Protein AF-A0A1Q8Q2Y4-F1 (afdb_monomer_lite)

Sequence (570 aa):
MWINEQMILQRFPATLKTIFESGGWEEFAKYRAKDGQKSAEVRLFRATGSDKVKRQFGLINAYDLAVPTFPDNRFISDTSKLAIIGIGNGTQTAFEFPAEYILPGSEVVTVNDTPVANTDYTIDPKGRTITFSVAPNGLIKASYHLSSKAFEPTNAMGVFLFDSVSFDLTETGISIGTGDGTTTIFNIGQTGIKPGSVTVYIDGVAADDLSYVVDNTAGTVTFYTAPASGAITADYAYSKTPVEGYDYGDIDVSVAGLPDTADGMGNLAFAAATYLRPSIPTVFTFTNEENFNLSFGRDSLMSIWGSINKDRIAIFMRADATSDPDNVWVVPFYLGRVNNSGKKPRQNTVLIGGSRAGVTGTWFAEKMLGGTSVDYGPDTTNGNDFVNLHQAVGGAYYQKHYLSFITHSREIEKPEVGNGPSIYTDKYHQSFMSIVHPFDKEIGVLDGIYAVHPKGLEQGDELEVTKTVVHQVIGVGDGETKMFHLFHQCQELNPMIYFDCVEQTGFTYDPAYKAVEFAIAPAAGIEVTASYTVKELYQYNLAMTPVTPMRREEASPYAPIGWGVFKESL

pLDDT: mean 92.31, std 6.76, range [47.16, 98.69]

Foldseek 3Di:
DWDWDKDFLLCVVVVVQVVQVVQAKDFQAWEWFDAPQKIKTKTKIWFQAPLRFIWIKIKIDIDGPVDAQEPPQQKDDQPFPQQFQDAFQQPAFKTFRSNWQFDPPFKFKDFVNHTDDPVQWDAPPRRTMIGGVTGGHHTIGMITGHDSPGDGRKQKMWMKTFDDWFQKDKDWFQFFDWFQQPDFKTASVDAQWDPPFKWKDFQNHTDDPVQWDAPNHRRMIGGPTTRNTGTMGMITIGGQDAPPRNYSYYAYFHFDDDRRALQNRLQRVCLRIPTHQMARIQMAGFWQDRTDDPLDDSRWMKIKIFDGHSFKDWIWIWTPCVSPVVTGWGKTWIWGFFQDLEQAFPRGIKTAIFAHPPRFDDDDPQDDRSNHGNPLDPQAHNRQQAIFGQAGSVGGGRGGKFKDWDDDQPVPDDPPDDFAADPVPNHFDKTFTFIQDPPVGTNHGDQQKIWGACTPDDAFDKHKDWDKDDFAFQYFFDFPRFKTADSAQFPDCDWFKDWQNHTDDQWDADRVGRMIGHPTTDHGGTTITTIGIAIFMWTKHWTPHCGTSCADVVRYVDHNIIIRGTDGGD

Organism: NCBI:txid1714264

Structure (mmCIF, N/CA/C/O backbone):
data_AF-A0A1Q8Q2Y4-F1
#
_entry.id   AF-A0A1Q8Q2Y4-F1
#
loop_
_atom_site.group_PDB
_atom_site.id
_atom_site.type_symbol
_atom_site.label_atom_id
_atom_site.label_alt_id
_atom_site.label_comp_id
_atom_site.label_asym_id
_atom_site.label_entity_id
_atom_site.label_seq_id
_atom_site.pdbx_PDB_ins_code
_atom_site.Cartn_x
_atom_site.Cartn_y
_atom_site.Cartn_z
_atom_site.occupancy
_atom_site.B_iso_or_equiv
_atom_site.auth_seq_id
_atom_site.auth_comp_id
_atom_site.auth_asym_id
_atom_site.auth_atom_id
_atom_site.pdbx_PDB_model_num
ATOM 1 N N . MET A 1 1 ? -0.568 10.561 12.580 1.00 90.50 1 MET A N 1
ATOM 2 C CA . MET A 1 1 ? -0.469 11.782 11.758 1.00 90.50 1 MET A CA 1
ATOM 3 C C . MET A 1 1 ? -1.669 11.818 10.836 1.00 90.50 1 MET A C 1
ATOM 5 O O . MET A 1 1 ? -1.977 10.788 10.244 1.00 90.50 1 MET A O 1
ATOM 9 N N . TRP A 1 2 ? -2.349 12.959 10.751 1.00 95.69 2 TRP A N 1
ATOM 10 C CA . TRP A 1 2 ? -3.416 13.169 9.775 1.00 95.69 2 TRP A CA 1
ATOM 11 C C . TRP A 1 2 ? -2.828 13.633 8.441 1.00 95.69 2 TRP A C 1
ATOM 13 O O . TRP A 1 2 ? -1.884 14.419 8.432 1.00 95.69 2 TRP A O 1
ATOM 23 N N . ILE A 1 3 ? -3.386 13.151 7.337 1.00 96.00 3 ILE A N 1
ATOM 24 C CA . ILE A 1 3 ? -3.047 13.566 5.978 1.00 96.00 3 ILE A CA 1
ATOM 25 C C . ILE A 1 3 ? -4.291 14.127 5.289 1.00 96.00 3 ILE A C 1
ATOM 27 O O . ILE A 1 3 ? -5.407 13.655 5.522 1.00 96.00 3 ILE A O 1
ATOM 31 N N . ASN A 1 4 ? -4.093 15.130 4.441 1.00 95.75 4 ASN A N 1
ATOM 32 C CA . ASN A 1 4 ? -5.115 15.675 3.554 1.00 95.75 4 ASN A CA 1
ATOM 33 C C . ASN A 1 4 ? -4.410 16.300 2.347 1.00 95.75 4 ASN A C 1
ATOM 35 O O . ASN A 1 4 ? -4.031 17.468 2.378 1.00 95.75 4 ASN A O 1
ATOM 39 N N . GLU A 1 5 ? -4.158 15.483 1.332 1.00 94.50 5 GLU A N 1
ATOM 40 C CA . GLU A 1 5 ? -3.280 15.806 0.211 1.00 94.50 5 GLU A CA 1
ATOM 41 C C . GLU A 1 5 ? -4.010 15.624 -1.121 1.00 94.50 5 GLU A C 1
ATOM 43 O O . GLU A 1 5 ? -4.885 14.766 -1.269 1.00 94.50 5 GLU A O 1
ATOM 48 N N . GLN A 1 6 ? -3.606 16.402 -2.122 1.00 93.25 6 GLN A N 1
ATOM 49 C CA . GLN A 1 6 ? -4.003 16.200 -3.512 1.00 93.25 6 GLN A CA 1
ATOM 50 C C . GLN A 1 6 ? -2.773 15.872 -4.344 1.00 93.25 6 GLN A C 1
ATOM 52 O O . GLN A 1 6 ? -1.749 16.548 -4.254 1.00 93.25 6 GLN A O 1
ATOM 57 N N . MET A 1 7 ? -2.878 14.851 -5.186 1.00 92.44 7 MET A N 1
ATOM 58 C CA . MET A 1 7 ? -1.777 14.410 -6.033 1.00 92.44 7 MET A CA 1
ATOM 59 C C . MET A 1 7 ? -2.233 14.163 -7.459 1.00 92.44 7 MET A C 1
ATOM 61 O O . MET A 1 7 ? -3.377 13.803 -7.707 1.00 92.44 7 MET A O 1
ATOM 65 N N . ILE A 1 8 ? -1.320 14.344 -8.402 1.00 93.38 8 ILE A N 1
ATOM 66 C CA . ILE A 1 8 ? -1.562 14.035 -9.809 1.00 93.38 8 ILE A CA 1
ATOM 67 C C . ILE A 1 8 ? -1.555 12.511 -10.004 1.00 93.38 8 ILE A C 1
ATOM 69 O O . ILE A 1 8 ? -0.655 11.844 -9.491 1.00 93.38 8 ILE A O 1
ATOM 73 N N . LEU A 1 9 ? -2.501 11.969 -10.781 1.00 93.62 9 LEU A N 1
ATOM 74 C CA . LEU A 1 9 ? -2.604 10.534 -11.089 1.00 93.62 9 LEU A CA 1
ATOM 75 C C . LEU A 1 9 ? -1.280 9.929 -11.580 1.00 93.62 9 LEU A C 1
ATOM 77 O O . LEU A 1 9 ? -0.849 8.901 -11.066 1.00 93.62 9 LEU A O 1
ATOM 81 N N . GLN A 1 10 ? -0.582 10.595 -12.504 1.00 94.19 10 GLN A N 1
ATOM 82 C CA . GLN A 1 10 ? 0.732 10.161 -13.006 1.00 94.19 10 GLN A CA 1
ATOM 83 C C . GLN A 1 10 ? 1.802 10.003 -11.907 1.00 94.19 10 GLN A C 1
ATOM 85 O O . GLN A 1 10 ? 2.754 9.249 -12.082 1.00 94.19 10 GLN A O 1
ATOM 90 N N . ARG A 1 11 ? 1.650 10.685 -10.764 1.00 92.31 11 ARG A N 1
ATOM 91 C CA . ARG A 1 11 ? 2.582 10.643 -9.622 1.00 92.31 11 ARG A CA 1
ATOM 92 C C . ARG A 1 11 ? 2.105 9.754 -8.480 1.00 92.31 11 ARG A C 1
ATOM 94 O O . ARG A 1 11 ? 2.818 9.611 -7.488 1.00 92.31 11 ARG A O 1
ATOM 101 N N . PHE A 1 12 ? 0.925 9.153 -8.612 1.00 92.00 12 PHE A N 1
ATOM 102 C CA . PHE A 1 12 ? 0.223 8.484 -7.523 1.00 92.00 12 PHE A CA 1
ATOM 103 C C . PHE A 1 12 ? 1.090 7.472 -6.746 1.00 92.00 12 PHE A C 1
ATOM 105 O O . PHE A 1 12 ? 1.202 7.624 -5.527 1.00 92.00 12 PHE A O 1
ATOM 112 N N . PRO A 1 13 ? 1.808 6.519 -7.381 1.00 92.00 13 PRO A N 1
ATOM 113 C CA . PRO A 1 13 ? 2.617 5.552 -6.635 1.00 92.00 13 PRO A CA 1
ATOM 114 C C . PRO A 1 13 ? 3.794 6.191 -5.885 1.00 92.00 13 PRO A C 1
ATOM 116 O O . PRO A 1 13 ? 4.136 5.763 -4.783 1.00 92.00 13 PRO A O 1
ATOM 119 N N . ALA A 1 14 ? 4.424 7.211 -6.476 1.00 90.94 14 ALA A N 1
ATOM 120 C CA . ALA A 1 14 ? 5.557 7.910 -5.874 1.00 90.94 14 ALA A CA 1
ATOM 121 C C . ALA A 1 14 ? 5.114 8.787 -4.693 1.00 90.94 14 ALA A C 1
ATOM 123 O O . ALA A 1 14 ? 5.758 8.785 -3.647 1.00 90.94 14 ALA A O 1
ATOM 124 N N . THR A 1 15 ? 3.985 9.487 -4.818 1.00 92.75 15 THR A N 1
ATOM 125 C CA . THR A 1 15 ? 3.443 10.299 -3.724 1.00 92.75 15 THR A CA 1
ATOM 126 C C . THR A 1 15 ? 2.912 9.432 -2.580 1.00 92.75 15 THR A C 1
ATOM 128 O O . THR A 1 15 ? 3.180 9.743 -1.419 1.00 92.75 15 THR A O 1
ATOM 131 N N . LEU A 1 16 ? 2.241 8.308 -2.872 1.00 94.06 16 LEU A N 1
ATOM 132 C CA . LEU A 1 16 ? 1.822 7.349 -1.842 1.00 94.06 16 LEU A CA 1
ATOM 133 C C . LEU A 1 16 ? 3.002 6.812 -1.029 1.00 94.06 16 LEU A C 1
ATOM 135 O O . LEU A 1 16 ? 2.912 6.744 0.195 1.00 94.06 16 LEU A O 1
ATOM 139 N N . LYS A 1 17 ? 4.119 6.482 -1.689 1.00 95.25 17 LYS A N 1
ATOM 140 C CA . LYS A 1 17 ? 5.358 6.088 -1.005 1.00 95.25 17 LYS A CA 1
ATOM 141 C C . LYS A 1 17 ? 5.769 7.139 0.029 1.00 95.25 17 LYS A C 1
ATOM 143 O O . LYS A 1 17 ? 5.954 6.794 1.192 1.00 95.25 17 LYS A O 1
ATOM 148 N N . THR A 1 18 ? 5.874 8.409 -0.368 1.00 95.38 18 THR A N 1
ATOM 149 C CA . THR A 1 18 ? 6.277 9.495 0.542 1.00 95.38 18 THR A CA 1
ATOM 150 C C . THR A 1 18 ? 5.307 9.659 1.716 1.00 95.38 18 THR A C 1
ATOM 152 O O . THR A 1 18 ? 5.739 9.894 2.844 1.00 95.38 18 THR A O 1
ATOM 155 N N . ILE A 1 19 ? 4.004 9.496 1.473 1.00 95.81 19 ILE A N 1
ATOM 156 C CA . ILE A 1 19 ? 2.961 9.535 2.507 1.00 95.81 19 ILE A CA 1
ATOM 157 C C . ILE A 1 19 ? 3.097 8.365 3.498 1.00 95.81 19 ILE A C 1
ATOM 159 O O . ILE A 1 19 ? 2.917 8.538 4.703 1.00 95.81 19 ILE A O 1
ATOM 163 N N . PHE A 1 20 ? 3.421 7.162 3.025 1.00 97.06 20 PHE A N 1
ATOM 164 C CA . PHE A 1 20 ? 3.630 6.010 3.905 1.00 97.06 20 PHE A CA 1
ATOM 165 C C . PHE A 1 20 ? 4.927 6.144 4.713 1.00 97.06 20 PHE A C 1
ATOM 167 O O . PHE A 1 20 ? 4.930 5.863 5.914 1.00 97.06 20 PHE A O 1
ATOM 174 N N . GLU A 1 21 ? 5.996 6.656 4.101 1.00 96.44 21 GLU A N 1
ATOM 175 C CA . GLU A 1 21 ? 7.279 6.923 4.765 1.00 96.44 21 GLU A CA 1
ATOM 176 C C . GLU A 1 21 ? 7.165 7.954 5.885 1.00 96.44 21 GLU A C 1
ATOM 178 O O . GLU A 1 21 ? 7.679 7.721 6.982 1.00 96.44 21 GLU A O 1
ATOM 183 N N . SER A 1 22 ? 6.423 9.044 5.675 1.00 94.94 22 SER A N 1
ATOM 184 C CA . SER A 1 22 ? 6.155 10.017 6.743 1.00 94.94 22 SER A CA 1
ATOM 185 C C . SER A 1 22 ? 5.320 9.424 7.887 1.00 94.94 22 SER A C 1
ATOM 187 O O . SER A 1 22 ? 5.396 9.884 9.026 1.00 94.94 22 SER A O 1
ATOM 189 N N . GLY A 1 23 ? 4.569 8.355 7.611 1.00 93.69 23 GLY A N 1
ATOM 190 C CA . GLY A 1 23 ? 3.850 7.549 8.591 1.00 93.69 23 GLY A CA 1
ATOM 191 C C . GLY A 1 23 ? 4.695 6.509 9.338 1.00 93.69 23 GLY A C 1
ATOM 192 O O . GLY A 1 23 ? 4.180 5.890 10.268 1.00 93.69 23 GLY A O 1
ATOM 193 N N . GLY A 1 24 ? 5.965 6.307 8.972 1.00 95.00 24 GLY A N 1
ATOM 194 C CA . GLY A 1 24 ? 6.857 5.316 9.586 1.00 95.00 24 GLY A CA 1
ATOM 195 C C . GLY A 1 24 ? 6.922 3.961 8.869 1.00 95.00 24 GLY A C 1
ATOM 196 O O . GLY A 1 24 ? 7.376 2.986 9.471 1.00 95.00 24 GLY A O 1
ATOM 197 N N . TRP A 1 25 ? 6.475 3.886 7.612 1.00 97.25 25 TRP A N 1
ATOM 198 C CA . TRP A 1 25 ? 6.603 2.700 6.760 1.00 97.25 25 TRP A CA 1
ATOM 199 C C . TRP A 1 25 ? 7.791 2.830 5.810 1.00 97.25 25 TRP A C 1
ATOM 201 O O . TRP A 1 25 ? 7.921 3.812 5.098 1.00 97.25 25 TRP A O 1
ATOM 211 N N . GLU A 1 26 ? 8.646 1.821 5.749 1.00 97.50 26 GLU A N 1
ATOM 212 C CA . GLU A 1 26 ? 9.816 1.800 4.871 1.00 97.50 26 GLU A CA 1
ATOM 213 C C . GLU A 1 26 ? 9.497 1.035 3.580 1.00 97.50 26 GLU A C 1
ATOM 215 O O . GLU A 1 26 ? 9.115 -0.138 3.648 1.00 97.50 26 GLU A O 1
ATOM 220 N N . GLU A 1 27 ? 9.696 1.658 2.413 1.00 98.06 27 GLU A N 1
ATOM 221 C CA . GLU A 1 27 ? 9.792 0.924 1.144 1.00 98.06 27 GLU A CA 1
ATOM 222 C C . GLU A 1 27 ? 11.133 0.181 1.113 1.00 98.06 27 GLU A C 1
ATOM 224 O O . GLU A 1 27 ? 12.194 0.799 1.074 1.00 98.06 27 GLU A O 1
ATOM 229 N N . PHE A 1 28 ? 11.094 -1.151 1.160 1.00 97.44 28 PHE A N 1
ATOM 230 C CA . PHE A 1 28 ? 12.309 -1.972 1.247 1.00 97.44 28 PHE A CA 1
ATOM 231 C C . PHE A 1 28 ? 12.614 -2.745 -0.041 1.00 97.44 28 PHE A C 1
ATOM 233 O O . PHE A 1 28 ? 13.688 -3.337 -0.158 1.00 97.44 28 PHE A O 1
ATOM 240 N N . ALA A 1 29 ? 11.671 -2.782 -0.982 1.00 97.81 29 ALA A N 1
ATOM 241 C CA . ALA A 1 29 ? 11.861 -3.342 -2.312 1.00 97.81 29 ALA A CA 1
ATOM 242 C C . ALA A 1 29 ? 10.843 -2.749 -3.292 1.00 97.81 29 ALA A C 1
ATOM 244 O O . ALA A 1 29 ? 9.679 -2.544 -2.942 1.00 97.81 29 ALA A O 1
ATOM 245 N N . LYS A 1 30 ? 11.274 -2.538 -4.532 1.00 97.00 30 LYS A N 1
ATOM 246 C CA . LYS A 1 30 ? 10.427 -2.146 -5.661 1.00 97.00 30 LYS A CA 1
ATOM 247 C C . LYS A 1 30 ? 10.843 -2.933 -6.896 1.00 97.00 30 LYS A C 1
ATOM 249 O O . LYS A 1 30 ? 12.026 -3.204 -7.068 1.00 97.00 30 LYS A O 1
ATOM 254 N N . TYR A 1 31 ? 9.896 -3.298 -7.748 1.00 96.94 31 TYR A N 1
ATOM 255 C CA . TYR A 1 31 ? 10.182 -3.908 -9.045 1.00 96.94 31 TYR A CA 1
ATOM 256 C C . TYR A 1 31 ? 9.016 -3.703 -10.006 1.00 96.94 31 TYR A C 1
ATOM 258 O O . TYR A 1 31 ? 7.923 -3.295 -9.604 1.00 96.94 31 TYR A O 1
ATOM 266 N N . ARG A 1 32 ? 9.243 -4.013 -11.282 1.00 96.00 32 ARG A N 1
ATOM 267 C CA . ARG A 1 32 ? 8.189 -4.056 -12.287 1.00 96.00 32 ARG A CA 1
ATOM 268 C C . ARG A 1 32 ? 8.154 -5.412 -12.975 1.00 96.00 32 ARG A C 1
ATOM 270 O O . ARG A 1 32 ? 9.064 -5.740 -13.730 1.00 96.00 32 ARG A O 1
ATOM 277 N N . ALA A 1 33 ? 7.099 -6.178 -12.721 1.00 95.88 33 ALA A N 1
ATOM 278 C CA . ALA A 1 33 ? 6.840 -7.420 -13.440 1.00 95.88 33 ALA A CA 1
ATOM 279 C C . ALA A 1 33 ? 6.298 -7.099 -14.835 1.00 95.88 33 ALA A C 1
ATOM 281 O O . ALA A 1 33 ? 5.407 -6.254 -14.945 1.00 95.88 33 ALA A O 1
ATOM 282 N N . LYS A 1 34 ? 6.816 -7.740 -15.885 1.00 94.69 34 LYS A N 1
ATOM 283 C CA . LYS A 1 34 ? 6.450 -7.452 -17.277 1.00 94.69 34 LYS A CA 1
ATOM 284 C C . LYS A 1 34 ? 6.106 -8.705 -18.056 1.00 94.69 34 LYS A C 1
ATOM 286 O O . LYS A 1 34 ? 6.920 -9.610 -18.141 1.00 94.69 34 LYS A O 1
ATOM 291 N N . ASP A 1 35 ? 4.948 -8.690 -18.699 1.00 94.56 35 ASP A N 1
ATOM 292 C CA . ASP A 1 35 ? 4.555 -9.685 -19.695 1.00 94.56 35 ASP A CA 1
ATOM 293 C C . ASP A 1 35 ? 4.162 -8.956 -20.986 1.00 94.56 35 ASP A C 1
ATOM 295 O O . ASP A 1 35 ? 3.054 -8.429 -21.136 1.00 94.56 35 ASP A O 1
ATOM 299 N N . GLY A 1 36 ? 5.128 -8.814 -21.896 1.00 92.31 36 GLY A N 1
ATOM 300 C CA . GLY A 1 36 ? 4.968 -8.008 -23.104 1.00 92.31 36 GLY A CA 1
ATOM 301 C C . GLY A 1 36 ? 4.665 -6.536 -22.790 1.00 92.31 36 GLY A C 1
ATOM 302 O O . GLY A 1 36 ? 5.537 -5.803 -22.325 1.00 92.31 36 GLY A O 1
ATOM 303 N N . GLN A 1 37 ? 3.439 -6.091 -23.096 1.00 92.19 37 GLN A N 1
ATOM 304 C CA . GLN A 1 37 ? 2.960 -4.722 -22.830 1.00 92.19 37 GLN A CA 1
ATOM 305 C C . GLN A 1 37 ? 2.221 -4.580 -21.493 1.00 92.19 37 GLN A C 1
ATOM 307 O O . GLN A 1 37 ? 1.971 -3.457 -21.050 1.00 92.19 37 GLN A O 1
ATOM 312 N N . LYS A 1 38 ? 1.909 -5.695 -20.827 1.00 94.38 38 LYS A N 1
ATOM 313 C CA . LYS A 1 38 ? 1.340 -5.689 -19.482 1.00 94.38 38 LYS A CA 1
ATOM 314 C C . LYS A 1 38 ? 2.454 -5.520 -18.472 1.00 94.38 38 LYS A C 1
ATOM 316 O O . LYS A 1 38 ? 3.523 -6.116 -18.597 1.00 94.38 38 LYS A O 1
ATOM 321 N N . SER A 1 39 ? 2.213 -4.693 -17.470 1.00 94.56 39 SER A N 1
ATOM 322 C CA . SER A 1 39 ? 3.167 -4.441 -16.401 1.00 94.56 39 SER A CA 1
ATOM 323 C C . SER A 1 39 ? 2.456 -4.350 -15.063 1.00 94.56 39 SER A C 1
ATOM 325 O O . SER A 1 39 ? 1.322 -3.887 -14.993 1.00 94.56 39 SER A O 1
ATOM 327 N N . ALA A 1 40 ? 3.140 -4.752 -13.998 1.00 96.19 40 ALA A N 1
ATOM 328 C CA . ALA A 1 40 ? 2.744 -4.472 -12.626 1.00 96.19 40 ALA A CA 1
ATOM 329 C C . ALA A 1 40 ? 3.909 -3.816 -11.891 1.00 96.19 40 ALA A C 1
ATOM 331 O O . ALA A 1 40 ? 4.945 -4.443 -11.670 1.00 96.19 40 ALA A O 1
ATOM 332 N N . GLU A 1 41 ? 3.744 -2.551 -11.518 1.00 96.31 41 GLU A N 1
ATOM 333 C CA . GLU A 1 41 ? 4.655 -1.874 -10.604 1.00 96.31 41 GLU A CA 1
ATOM 334 C C . GLU A 1 41 ? 4.323 -2.281 -9.177 1.00 96.31 41 GLU A C 1
ATOM 336 O O . GLU A 1 41 ? 3.241 -1.977 -8.666 1.00 96.31 41 GLU A O 1
ATOM 341 N N . VAL A 1 42 ? 5.269 -2.964 -8.540 1.00 97.94 42 VAL A N 1
ATOM 342 C CA . VAL A 1 42 ? 5.107 -3.489 -7.191 1.00 97.94 42 VAL A CA 1
ATOM 343 C C . VAL A 1 42 ? 6.047 -2.768 -6.239 1.00 97.94 42 VAL A C 1
ATOM 345 O O . VAL A 1 42 ? 7.251 -2.667 -6.480 1.00 97.94 42 VAL A O 1
ATOM 348 N N . ARG A 1 43 ? 5.484 -2.283 -5.134 1.00 98.31 43 ARG A N 1
ATOM 349 C CA . ARG A 1 43 ? 6.200 -1.599 -4.052 1.00 98.31 43 ARG A CA 1
ATOM 350 C C . ARG A 1 43 ? 5.942 -2.316 -2.741 1.00 98.31 43 ARG A C 1
ATOM 352 O O . ARG A 1 43 ? 4.787 -2.542 -2.384 1.00 98.31 43 ARG A O 1
ATOM 359 N N . LEU A 1 44 ? 7.000 -2.699 -2.036 1.00 98.69 44 LEU A N 1
ATOM 360 C CA . LEU A 1 44 ? 6.908 -3.476 -0.805 1.00 98.69 44 LEU A CA 1
ATOM 361 C C . LEU A 1 44 ? 7.283 -2.616 0.392 1.00 98.69 44 LEU A C 1
ATOM 363 O O . LEU A 1 44 ? 8.390 -2.081 0.471 1.00 98.69 44 LEU A O 1
ATOM 367 N N . PHE A 1 45 ? 6.364 -2.547 1.346 1.00 98.56 45 PHE A N 1
ATOM 368 C CA . PHE A 1 45 ? 6.491 -1.734 2.543 1.00 98.56 45 PHE A CA 1
ATOM 369 C C . PHE A 1 45 ? 6.614 -2.604 3.785 1.00 98.56 45 PHE A C 1
ATOM 371 O O . PHE A 1 45 ? 6.067 -3.711 3.861 1.00 98.56 45 PHE A O 1
ATOM 378 N N . ARG A 1 46 ? 7.327 -2.095 4.788 1.00 97.38 46 ARG A N 1
ATOM 379 C CA . ARG A 1 46 ? 7.402 -2.708 6.112 1.00 97.38 46 ARG A CA 1
ATOM 380 C C . ARG A 1 46 ? 7.402 -1.668 7.221 1.00 97.38 46 ARG A C 1
ATOM 382 O O . ARG A 1 46 ? 7.947 -0.584 7.058 1.00 97.38 46 ARG A O 1
ATOM 389 N N . ALA A 1 47 ? 6.859 -2.037 8.370 1.00 96.50 47 ALA A N 1
ATOM 390 C CA . ALA A 1 47 ? 6.994 -1.277 9.604 1.00 96.50 47 ALA A CA 1
ATOM 391 C C . ALA A 1 47 ? 7.127 -2.233 10.790 1.00 96.50 47 ALA A C 1
ATOM 393 O O . ALA A 1 47 ? 6.527 -3.310 10.808 1.00 96.50 47 ALA A O 1
ATOM 394 N N . THR A 1 48 ? 7.899 -1.834 11.797 1.00 94.56 48 THR A N 1
ATOM 395 C CA . THR A 1 48 ? 7.853 -2.477 13.114 1.00 94.56 48 THR A CA 1
ATOM 396 C C . THR A 1 48 ? 6.879 -1.686 13.969 1.00 94.56 48 THR A C 1
ATOM 398 O O . THR A 1 48 ? 7.148 -0.531 14.313 1.00 94.56 48 THR A O 1
ATOM 401 N N . GLY A 1 49 ? 5.741 -2.302 14.285 1.00 92.12 49 GLY A N 1
ATOM 402 C CA . GLY A 1 49 ? 4.692 -1.662 15.067 1.00 92.12 49 GLY A CA 1
ATOM 403 C C . GLY A 1 49 ? 5.136 -1.287 16.475 1.00 92.12 49 GLY A C 1
ATOM 404 O O . GLY A 1 49 ? 6.200 -1.692 16.956 1.00 92.12 49 GLY A O 1
ATOM 405 N N . SER A 1 50 ? 4.301 -0.520 17.171 1.00 92.00 50 SER A N 1
ATOM 406 C CA . SER A 1 50 ? 4.494 -0.246 18.593 1.00 92.00 50 SER A CA 1
ATOM 407 C C . SER A 1 50 ? 4.572 -1.553 19.373 1.00 92.00 50 SER A C 1
ATOM 409 O O . SER A 1 50 ? 5.530 -1.731 20.115 1.00 92.00 50 SER A O 1
ATOM 411 N N . ASP A 1 51 ? 3.697 -2.515 19.065 1.00 89.75 51 ASP A N 1
ATOM 412 C CA . ASP A 1 51 ? 3.666 -3.884 19.601 1.00 89.75 51 ASP A CA 1
ATOM 413 C C . ASP A 1 51 ? 4.863 -4.777 19.220 1.00 89.75 51 ASP A C 1
ATOM 415 O O . ASP A 1 51 ? 4.853 -5.972 19.509 1.00 89.75 51 ASP A O 1
ATOM 419 N N . LYS A 1 52 ? 5.898 -4.210 18.586 1.00 88.75 52 LYS A N 1
ATOM 420 C CA . LYS A 1 52 ? 7.119 -4.883 18.113 1.00 88.75 52 LYS A CA 1
ATOM 421 C C . LYS A 1 52 ? 6.876 -5.959 17.049 1.00 88.75 52 LYS A C 1
ATOM 423 O O . LYS A 1 52 ? 7.812 -6.666 16.677 1.00 88.75 52 LYS A O 1
ATOM 428 N N . VAL A 1 53 ? 5.660 -6.060 16.514 1.00 89.44 53 VAL A N 1
ATOM 429 C CA . VAL A 1 53 ? 5.343 -6.969 15.411 1.00 89.44 53 VAL A CA 1
ATOM 430 C C . VAL A 1 53 ? 5.750 -6.311 14.098 1.00 89.44 53 VAL A C 1
ATOM 432 O O . VAL A 1 53 ? 5.391 -5.164 13.814 1.00 89.44 53 VAL A O 1
ATOM 435 N N . LYS A 1 54 ? 6.505 -7.046 13.281 1.00 92.31 54 LYS A N 1
ATOM 436 C CA . LYS A 1 54 ? 6.844 -6.625 11.923 1.00 92.31 54 LYS A CA 1
ATOM 437 C C . LYS A 1 54 ? 5.623 -6.815 11.025 1.00 92.31 54 LYS A C 1
ATOM 439 O O . LYS A 1 54 ? 5.116 -7.924 10.901 1.00 92.31 54 LYS A O 1
ATOM 444 N N . ARG A 1 55 ? 5.180 -5.743 10.377 1.00 93.56 55 ARG A N 1
ATOM 445 C CA . ARG A 1 55 ? 4.087 -5.744 9.400 1.00 93.56 55 ARG A CA 1
ATOM 446 C C . ARG A 1 55 ? 4.653 -5.481 8.024 1.00 93.56 55 ARG A C 1
ATOM 448 O O . ARG A 1 55 ? 5.516 -4.617 7.879 1.00 93.56 55 ARG A O 1
ATOM 455 N N . GLN A 1 56 ? 4.181 -6.225 7.032 1.00 96.38 56 GLN A N 1
ATOM 456 C CA . GLN A 1 56 ? 4.617 -6.083 5.649 1.00 96.38 56 GLN A CA 1
ATOM 457 C C . GLN A 1 56 ? 3.420 -6.187 4.714 1.00 96.38 56 GLN A C 1
ATOM 459 O O . GLN A 1 56 ? 2.496 -6.963 4.963 1.00 96.38 56 GLN A O 1
ATOM 464 N N . PHE A 1 57 ? 3.448 -5.391 3.654 1.00 98.25 57 PHE A N 1
ATOM 465 C CA . PHE A 1 57 ? 2.457 -5.446 2.591 1.00 98.25 57 PHE A CA 1
ATOM 466 C C . PHE A 1 57 ? 3.073 -5.012 1.268 1.00 98.25 57 PHE A C 1
ATOM 468 O O . PHE A 1 57 ? 4.109 -4.344 1.235 1.00 98.25 57 PHE A O 1
ATOM 475 N N . GLY A 1 58 ? 2.449 -5.432 0.174 1.00 98.38 58 GLY A N 1
ATOM 476 C CA . GLY A 1 58 ? 2.811 -5.021 -1.171 1.00 98.38 58 GLY A CA 1
ATOM 477 C C . GLY A 1 58 ? 1.678 -4.237 -1.805 1.00 98.38 58 GLY A C 1
ATOM 478 O O . GLY A 1 58 ? 0.513 -4.586 -1.632 1.00 98.38 58 GLY A O 1
ATOM 479 N N . LEU A 1 59 ? 2.035 -3.177 -2.519 1.00 98.25 59 LEU A N 1
ATOM 480 C CA . LEU A 1 59 ? 1.143 -2.384 -3.352 1.00 98.25 59 LEU A CA 1
ATOM 481 C C . LEU A 1 59 ? 1.438 -2.707 -4.814 1.00 98.25 59 LEU A C 1
ATOM 483 O O . LEU A 1 59 ? 2.601 -2.713 -5.212 1.00 98.25 59 LEU A O 1
ATOM 487 N N . ILE A 1 60 ? 0.394 -2.975 -5.591 1.00 98.00 60 ILE A N 1
ATOM 488 C CA . ILE A 1 60 ? 0.457 -3.348 -7.002 1.00 98.00 60 ILE A CA 1
ATOM 489 C C . ILE A 1 60 ? -0.311 -2.299 -7.800 1.00 98.00 60 ILE A C 1
ATOM 491 O O . ILE A 1 60 ? -1.512 -2.137 -7.596 1.00 98.00 60 ILE A O 1
ATOM 495 N N . ASN A 1 61 ? 0.352 -1.631 -8.740 1.00 96.50 61 ASN A N 1
ATOM 496 C CA . ASN A 1 61 ? -0.339 -0.895 -9.796 1.00 96.50 61 ASN A CA 1
ATOM 497 C C . ASN A 1 61 ? -0.042 -1.576 -11.123 1.00 96.50 61 ASN A C 1
ATOM 499 O O . ASN A 1 61 ? 1.093 -1.537 -11.604 1.00 96.50 61 ASN A O 1
ATOM 503 N N . ALA A 1 62 ? -1.052 -2.227 -11.686 1.00 95.25 62 ALA A N 1
ATOM 504 C CA . ALA A 1 62 ? -0.913 -2.960 -12.929 1.00 95.25 62 ALA A CA 1
ATOM 505 C C . ALA A 1 62 ? -1.657 -2.262 -14.067 1.00 95.25 62 ALA A C 1
ATOM 507 O O . ALA A 1 62 ? -2.696 -1.637 -13.856 1.00 95.25 62 ALA A O 1
ATOM 508 N N . TYR A 1 63 ? -1.082 -2.345 -15.262 1.00 94.19 63 TYR A N 1
ATOM 509 C CA . TYR A 1 63 ? -1.523 -1.640 -16.459 1.00 94.19 63 TYR A CA 1
ATOM 510 C C . TYR A 1 63 ? -1.145 -2.402 -17.731 1.00 94.19 63 TYR A C 1
ATOM 512 O O . TYR A 1 63 ? -0.266 -3.266 -17.714 1.00 94.19 63 TYR A O 1
ATOM 520 N N . ASP A 1 64 ? -1.804 -2.073 -18.843 1.00 93.25 64 ASP A N 1
ATOM 521 C CA . ASP A 1 64 ? -1.514 -2.621 -20.170 1.00 93.25 64 ASP A CA 1
ATOM 522 C C . ASP A 1 64 ? -1.235 -1.484 -21.156 1.00 93.25 64 ASP A C 1
ATOM 524 O O . ASP A 1 64 ? -2.111 -0.681 -21.462 1.00 93.25 64 ASP A O 1
ATOM 528 N N . LEU A 1 65 ? -0.011 -1.408 -21.674 1.00 92.50 65 LEU A N 1
ATOM 529 C CA . LEU A 1 65 ? 0.354 -0.390 -22.660 1.00 92.50 65 LEU A CA 1
ATOM 530 C C . LEU A 1 65 ? -0.194 -0.685 -24.064 1.00 92.50 65 LEU A C 1
ATOM 532 O O . LEU A 1 65 ? -0.191 0.211 -24.907 1.00 92.50 65 LEU A O 1
ATOM 536 N N . ALA A 1 66 ? -0.685 -1.901 -24.328 1.00 91.38 66 ALA A N 1
ATOM 537 C CA . ALA A 1 66 ? -1.403 -2.212 -25.563 1.00 91.38 66 ALA A CA 1
ATOM 538 C C . ALA A 1 66 ? -2.838 -1.659 -25.552 1.00 91.38 66 ALA A C 1
ATOM 540 O O . ALA A 1 66 ? -3.415 -1.433 -26.616 1.00 91.38 66 ALA A O 1
ATOM 541 N N . VAL A 1 67 ? -3.397 -1.424 -24.360 1.00 89.19 67 VAL A N 1
ATOM 542 C CA . VAL A 1 67 ? -4.713 -0.811 -24.142 1.00 89.19 67 VAL A CA 1
ATOM 543 C C . VAL A 1 67 ? -4.537 0.360 -23.166 1.00 89.19 67 VAL A C 1
ATOM 545 O O . VAL A 1 67 ? -4.919 0.257 -21.999 1.00 89.19 67 VAL A O 1
ATOM 548 N N . PRO A 1 68 ? -3.891 1.457 -23.609 1.00 86.94 68 PRO A N 1
ATOM 549 C CA . PRO A 1 68 ? -3.535 2.556 -22.722 1.00 86.94 68 PRO A CA 1
ATOM 550 C C . PRO A 1 68 ? -4.783 3.207 -22.124 1.00 86.94 68 PRO A C 1
ATOM 552 O O . PRO A 1 68 ? -5.805 3.347 -22.798 1.00 86.94 68 PRO A O 1
ATOM 555 N N . THR A 1 69 ? -4.674 3.649 -20.871 1.00 89.31 69 THR A N 1
ATOM 556 C CA . THR A 1 69 ? -5.770 4.308 -20.151 1.00 89.31 69 THR A CA 1
ATOM 557 C C . THR A 1 69 ? -6.179 5.605 -20.836 1.00 89.31 69 THR A C 1
ATOM 559 O O . THR A 1 69 ? -7.363 5.884 -20.995 1.00 89.31 69 THR A O 1
ATOM 562 N N . PHE A 1 70 ? -5.192 6.388 -21.277 1.00 90.44 70 PHE A N 1
ATOM 563 C CA . PHE A 1 70 ? -5.425 7.667 -21.937 1.00 90.44 70 PHE A CA 1
ATOM 564 C C . PHE A 1 70 ? -5.027 7.594 -23.417 1.00 90.44 70 PHE A C 1
ATOM 566 O O . PHE A 1 70 ? -3.907 7.175 -23.729 1.00 90.44 70 PHE A O 1
ATOM 573 N N . PRO A 1 71 ? -5.882 8.046 -24.354 1.00 88.19 71 PRO A N 1
ATOM 574 C CA . PRO A 1 71 ? -5.580 8.058 -25.786 1.00 88.19 71 PRO A CA 1
ATOM 575 C C . PRO A 1 71 ? -4.731 9.279 -26.185 1.00 88.19 71 PRO A C 1
ATOM 577 O O . PRO A 1 71 ? -4.982 9.927 -27.198 1.00 88.19 71 PRO A O 1
ATOM 580 N N . ASP A 1 72 ? -3.727 9.619 -25.382 1.00 88.69 72 ASP A N 1
ATOM 581 C CA . ASP A 1 72 ? -2.865 10.794 -25.561 1.00 88.69 72 ASP A CA 1
ATOM 582 C C . ASP A 1 72 ? -1.535 10.468 -26.254 1.00 88.69 72 ASP A C 1
ATOM 584 O O . ASP A 1 72 ? -0.639 11.308 -26.332 1.00 88.69 72 ASP A O 1
ATOM 588 N N . ASN A 1 73 ? -1.383 9.230 -26.739 1.00 90.38 73 ASN A N 1
ATOM 589 C CA . ASN A 1 73 ? -0.130 8.707 -27.286 1.00 90.38 73 ASN A CA 1
ATOM 590 C C . ASN A 1 73 ? 1.067 8.930 -26.335 1.00 90.38 73 ASN A C 1
ATOM 592 O O . ASN A 1 73 ? 2.205 9.136 -26.772 1.00 90.38 73 ASN A O 1
ATOM 596 N N . ARG A 1 74 ? 0.793 8.938 -25.021 1.00 93.81 74 ARG A N 1
ATOM 597 C CA . ARG A 1 74 ? 1.763 9.193 -23.953 1.00 93.81 74 ARG A CA 1
ATOM 598 C C . ARG A 1 74 ? 2.526 10.511 -24.135 1.00 93.81 74 ARG A C 1
ATOM 600 O O . ARG A 1 74 ? 3.699 10.596 -23.772 1.00 93.81 74 ARG A O 1
ATOM 607 N N . PHE A 1 75 ? 1.890 11.520 -24.727 1.00 96.00 75 PHE A N 1
ATOM 608 C CA . PHE A 1 75 ? 2.455 12.853 -24.912 1.00 96.00 75 PHE A CA 1
ATOM 609 C C . PHE A 1 75 ? 1.958 13.815 -23.832 1.00 96.00 75 PHE A C 1
ATOM 611 O O . PHE A 1 75 ? 0.756 13.967 -23.621 1.00 96.00 75 PHE A O 1
ATOM 618 N N . ILE A 1 76 ? 2.887 14.510 -23.181 1.00 96.44 76 ILE A N 1
ATOM 619 C CA . ILE A 1 76 ? 2.596 15.586 -22.237 1.00 96.44 76 ILE A CA 1
ATOM 620 C C . ILE A 1 76 ? 2.756 16.918 -22.966 1.00 96.44 76 ILE A C 1
ATOM 622 O O . ILE A 1 76 ? 3.859 17.286 -23.373 1.00 96.44 76 ILE A O 1
ATOM 626 N N . SER A 1 77 ? 1.647 17.642 -23.131 1.00 94.69 77 SER A N 1
ATOM 627 C CA . SER A 1 77 ? 1.653 18.983 -23.725 1.00 94.69 77 SER A CA 1
ATOM 628 C C . SER A 1 77 ? 2.086 20.049 -22.720 1.00 94.69 77 SER A C 1
ATOM 630 O O . SER A 1 77 ? 1.917 19.883 -21.514 1.00 94.69 77 SER A O 1
ATOM 632 N N . ASP A 1 78 ? 2.569 21.183 -23.222 1.00 90.88 78 ASP A N 1
ATOM 633 C CA . ASP A 1 78 ? 2.967 22.362 -22.439 1.00 90.88 78 ASP A CA 1
ATOM 634 C C . ASP A 1 78 ? 1.827 22.998 -21.618 1.00 90.88 78 ASP A C 1
ATOM 636 O O . ASP A 1 78 ? 2.085 23.764 -20.685 1.00 90.88 78 ASP A O 1
ATOM 640 N N . THR A 1 79 ? 0.575 22.664 -21.941 1.00 91.25 79 THR A N 1
ATOM 641 C CA . THR A 1 79 ? -0.622 23.075 -21.191 1.00 91.25 79 THR A CA 1
ATOM 642 C C . THR A 1 79 ? -0.924 22.194 -19.975 1.00 91.25 79 THR A C 1
ATOM 644 O O . THR A 1 79 ? -1.688 22.608 -19.103 1.00 91.25 79 THR A O 1
ATOM 647 N N . SER A 1 80 ? -0.323 21.003 -19.883 1.00 93.81 80 SER A N 1
ATOM 648 C CA . SER A 1 80 ? -0.541 20.084 -18.763 1.00 93.81 80 SER A CA 1
ATOM 649 C C . SER A 1 80 ? 0.180 20.547 -17.498 1.00 93.81 80 SER A C 1
ATOM 651 O O . SER A 1 80 ? 1.288 21.085 -17.550 1.00 93.81 80 SER A O 1
ATOM 653 N N . LYS A 1 81 ? -0.378 20.231 -16.321 1.00 92.75 81 LYS A N 1
ATOM 654 C CA . LYS A 1 81 ? 0.339 20.428 -15.044 1.00 92.75 81 LYS A CA 1
ATOM 655 C C . LYS A 1 81 ? 1.619 19.589 -14.962 1.00 92.75 81 LYS A C 1
ATOM 657 O O . LYS A 1 81 ? 2.546 19.968 -14.253 1.00 92.75 81 LYS A O 1
ATOM 662 N N . LEU A 1 82 ? 1.689 18.480 -15.702 1.00 94.94 82 LEU A N 1
ATOM 663 C CA . LEU A 1 82 ? 2.875 17.623 -15.786 1.00 94.94 82 LEU A CA 1
ATOM 664 C C . LEU A 1 82 ? 4.012 18.244 -16.607 1.00 94.94 82 LEU A C 1
ATOM 666 O O . LEU A 1 82 ? 5.159 17.820 -16.462 1.00 94.94 82 LEU A O 1
ATOM 670 N N . ALA A 1 83 ? 3.735 19.259 -17.429 1.00 96.00 83 ALA A N 1
ATOM 671 C CA . ALA A 1 83 ? 4.779 19.983 -18.147 1.00 96.00 83 ALA A CA 1
ATOM 672 C C . ALA A 1 83 ? 5.570 20.934 -17.247 1.00 96.00 83 ALA A C 1
ATOM 674 O O . ALA A 1 83 ? 6.673 21.327 -17.614 1.00 96.00 83 ALA A O 1
ATOM 675 N N . ILE A 1 84 ? 5.037 21.315 -16.081 1.00 95.88 84 ILE A N 1
ATOM 676 C CA . ILE A 1 84 ? 5.702 22.237 -15.157 1.00 95.88 84 ILE A CA 1
ATOM 677 C C . ILE A 1 84 ? 6.797 21.482 -14.400 1.00 95.88 84 ILE A C 1
ATOM 679 O O . ILE A 1 84 ? 6.519 20.753 -13.453 1.00 95.88 84 ILE A O 1
ATOM 683 N N . ILE A 1 85 ? 8.050 21.688 -14.803 1.00 95.25 85 ILE A N 1
ATOM 684 C CA . ILE A 1 85 ? 9.220 21.059 -14.175 1.00 95.25 85 ILE A CA 1
ATOM 685 C C . ILE A 1 85 ? 9.544 21.736 -12.837 1.00 95.25 85 ILE A C 1
ATOM 687 O O . ILE A 1 85 ? 9.926 21.082 -11.870 1.00 95.25 85 ILE A O 1
ATOM 691 N N . GLY A 1 86 ? 9.387 23.059 -12.762 1.00 95.19 86 GLY A N 1
ATOM 692 C CA . GLY A 1 86 ? 9.652 23.814 -11.543 1.00 95.19 86 GLY A CA 1
ATOM 693 C C . GLY A 1 86 ? 9.839 25.305 -11.789 1.00 95.19 86 GLY A C 1
ATOM 694 O O . GLY A 1 86 ? 9.573 25.816 -12.876 1.00 95.19 86 GLY A O 1
ATOM 695 N N . ILE A 1 87 ? 10.306 26.011 -10.760 1.00 96.50 87 ILE A N 1
ATOM 696 C CA . ILE A 1 87 ? 10.653 27.433 -10.832 1.00 96.50 87 ILE A CA 1
ATOM 697 C C . ILE A 1 87 ? 12.146 27.561 -10.548 1.00 96.50 87 ILE A C 1
ATOM 699 O O . ILE A 1 87 ? 12.606 27.281 -9.442 1.00 96.50 87 ILE A O 1
ATOM 703 N N . GLY A 1 88 ? 12.903 27.983 -11.556 1.00 94.88 88 GLY A N 1
ATOM 704 C CA . GLY A 1 88 ? 14.320 28.272 -11.427 1.00 94.88 88 GLY A CA 1
ATOM 705 C C . GLY A 1 88 ? 14.554 29.527 -10.591 1.00 94.88 88 GLY A C 1
ATOM 706 O O . GLY A 1 88 ? 13.880 30.541 -10.774 1.00 94.88 88 GLY A O 1
ATOM 707 N N . ASN A 1 89 ? 15.525 29.464 -9.683 1.00 95.25 89 ASN A N 1
ATOM 708 C CA . ASN A 1 89 ? 15.907 30.562 -8.791 1.00 95.25 89 ASN A CA 1
ATOM 709 C C . ASN A 1 89 ? 17.253 31.213 -9.179 1.00 95.25 89 ASN A C 1
ATOM 711 O O . ASN A 1 89 ? 17.821 31.968 -8.393 1.00 95.25 89 ASN A O 1
ATOM 715 N N . GLY A 1 90 ? 17.803 30.873 -10.351 1.00 94.75 90 GLY A N 1
ATOM 716 C CA . GLY A 1 90 ? 19.115 31.330 -10.814 1.00 94.75 90 GLY A CA 1
ATOM 717 C C . GLY A 1 90 ? 20.317 30.661 -10.134 1.00 94.75 90 GLY A C 1
ATOM 718 O O . GLY A 1 90 ? 21.447 31.066 -10.389 1.00 94.75 90 GLY A O 1
ATOM 719 N N . THR A 1 91 ? 20.106 29.647 -9.284 1.00 95.94 91 THR A N 1
ATOM 720 C CA . THR A 1 91 ? 21.189 28.894 -8.614 1.00 95.94 91 THR A CA 1
ATOM 721 C C . THR A 1 91 ? 21.085 27.381 -8.802 1.00 95.94 91 THR A C 1
ATOM 723 O O . THR A 1 91 ? 22.097 26.723 -9.024 1.00 95.94 91 THR A O 1
ATOM 726 N N . GLN A 1 92 ? 19.876 26.821 -8.756 1.00 96.69 92 GLN A N 1
ATOM 727 C CA . GLN A 1 92 ? 19.631 25.401 -8.984 1.00 96.69 92 GLN A CA 1
ATOM 728 C C . GLN A 1 92 ? 19.702 25.081 -10.477 1.00 96.69 92 GLN A C 1
ATOM 730 O O . GLN A 1 92 ? 19.044 25.732 -11.285 1.00 96.69 92 GLN A O 1
ATOM 735 N N . THR A 1 93 ? 20.479 24.062 -10.837 1.00 97.12 93 THR A N 1
ATOM 736 C CA . THR A 1 93 ? 20.639 23.607 -12.227 1.00 97.12 93 THR A CA 1
ATOM 737 C C . THR A 1 93 ? 19.886 22.319 -12.533 1.00 97.12 93 THR A C 1
ATOM 739 O O . THR A 1 93 ? 19.574 22.084 -13.693 1.00 97.12 93 THR A O 1
ATOM 742 N N . ALA A 1 94 ? 19.577 21.493 -11.532 1.00 97.31 94 ALA A N 1
ATOM 743 C CA . ALA A 1 94 ? 18.943 20.190 -11.721 1.00 97.31 94 ALA A CA 1
ATOM 744 C C . ALA A 1 94 ? 17.499 20.178 -11.209 1.00 97.31 94 ALA A C 1
ATOM 746 O O . ALA A 1 94 ? 17.234 20.634 -10.093 1.00 97.31 94 ALA A O 1
ATOM 747 N N . PHE A 1 95 ? 16.589 19.626 -12.009 1.00 97.38 95 PHE A N 1
ATOM 748 C CA . PHE A 1 95 ? 15.165 19.513 -11.699 1.00 97.38 95 PHE A CA 1
ATOM 749 C C . PHE A 1 95 ? 14.628 18.144 -12.121 1.00 97.38 95 PHE A C 1
ATOM 751 O O . PHE A 1 95 ? 15.086 17.567 -13.107 1.00 97.38 95 PHE A O 1
ATOM 758 N N . GLU A 1 96 ? 13.649 17.629 -11.384 1.00 95.38 96 GLU A N 1
ATOM 759 C CA . GLU A 1 96 ? 13.012 16.344 -11.676 1.00 95.38 96 GLU A CA 1
ATOM 760 C C . GLU A 1 96 ? 11.784 16.528 -12.570 1.00 95.38 96 GLU A C 1
ATOM 762 O O . GLU A 1 96 ? 10.996 17.458 -12.389 1.00 95.38 96 GLU A O 1
ATOM 767 N N . PHE A 1 97 ? 11.599 15.621 -13.527 1.00 94.69 97 PHE A N 1
ATOM 768 C CA . PHE A 1 97 ? 10.378 15.573 -14.319 1.00 94.69 97 PHE A CA 1
ATOM 769 C C . PHE A 1 97 ? 9.215 15.069 -13.461 1.00 94.69 97 PHE A C 1
ATOM 771 O O . PHE A 1 97 ? 9.325 13.983 -12.889 1.00 94.69 97 PHE A O 1
ATOM 778 N N . PRO A 1 98 ? 8.065 15.771 -13.431 1.00 92.06 98 PRO A N 1
ATOM 779 C CA . PRO A 1 98 ? 6.922 15.352 -12.627 1.00 92.06 98 PRO A CA 1
ATOM 780 C C . PRO A 1 98 ? 6.412 13.951 -12.960 1.00 92.06 98 PRO A C 1
ATOM 782 O O . PRO A 1 98 ? 5.984 13.245 -12.057 1.00 92.06 98 PRO A O 1
ATOM 785 N N . ALA A 1 99 ? 6.435 13.552 -14.234 1.00 90.31 99 ALA A N 1
ATOM 786 C CA . ALA A 1 99 ? 5.935 12.246 -14.659 1.00 90.31 99 ALA A CA 1
ATOM 787 C C . ALA A 1 99 ? 6.916 11.087 -14.406 1.00 90.31 99 ALA A C 1
ATOM 789 O O . ALA A 1 99 ? 6.478 9.938 -14.411 1.00 90.31 99 ALA A O 1
ATOM 790 N N . GLU A 1 100 ? 8.200 11.405 -14.180 1.00 89.19 100 GLU A N 1
ATOM 791 C CA . GLU A 1 100 ? 9.346 10.487 -14.196 1.00 89.19 100 GLU A CA 1
ATOM 792 C C . GLU A 1 100 ? 9.456 9.648 -15.496 1.00 89.19 100 GLU A C 1
ATOM 794 O O . GLU A 1 100 ? 8.481 9.346 -16.177 1.00 89.19 100 GLU A O 1
ATOM 799 N N . TYR A 1 101 ? 10.671 9.242 -15.869 1.00 92.38 101 TYR A N 1
ATOM 800 C CA . TYR A 1 101 ? 10.924 8.369 -17.026 1.00 92.38 101 TYR A CA 1
ATOM 801 C C . TYR A 1 101 ? 10.354 8.864 -18.367 1.00 92.38 101 TYR A C 1
ATOM 803 O O . TYR A 1 101 ? 9.648 8.133 -19.076 1.00 92.38 101 TYR A O 1
ATOM 811 N N . ILE A 1 102 ? 10.693 10.086 -18.766 1.00 95.19 102 ILE A N 1
ATOM 812 C CA . ILE A 1 102 ? 10.415 10.570 -20.122 1.00 95.19 102 ILE A CA 1
ATOM 813 C C . ILE A 1 102 ? 11.261 9.815 -21.160 1.00 95.19 102 ILE A C 1
ATOM 815 O O . ILE A 1 102 ? 12.224 9.137 -20.809 1.00 95.19 102 ILE A O 1
ATOM 819 N N . LEU A 1 103 ? 10.919 9.930 -22.442 1.00 95.75 103 LEU A N 1
ATOM 820 C CA . LEU A 1 103 ? 11.765 9.499 -23.553 1.00 95.75 103 LEU A CA 1
ATOM 821 C C . LEU A 1 103 ? 12.774 10.620 -23.872 1.00 95.75 103 LEU A C 1
ATOM 823 O O . LEU A 1 103 ? 12.356 11.632 -24.440 1.00 95.75 103 LEU A O 1
ATOM 827 N N . PRO A 1 104 ? 14.071 10.488 -23.526 1.00 94.25 104 PRO A N 1
ATOM 828 C CA . PRO A 1 104 ? 15.039 11.555 -23.768 1.00 94.25 104 PRO A CA 1
ATOM 829 C C . PRO A 1 104 ? 15.193 11.846 -25.266 1.00 94.25 104 PRO A C 1
ATOM 831 O O . PRO A 1 104 ? 15.214 10.925 -26.085 1.00 94.25 104 PRO A O 1
ATOM 834 N N . GLY A 1 105 ? 15.312 13.122 -25.621 1.00 93.50 105 GLY A N 1
ATOM 835 C CA . GLY A 1 105 ? 15.331 13.616 -26.997 1.00 93.50 105 GLY A CA 1
ATOM 836 C C . GLY A 1 105 ? 13.945 13.876 -27.599 1.00 93.50 105 GLY A C 1
ATOM 837 O O . GLY A 1 105 ? 13.865 14.295 -28.753 1.00 93.50 105 GLY A O 1
ATOM 838 N N . SER A 1 106 ? 12.862 13.635 -26.854 1.00 95.50 106 SER A N 1
ATOM 839 C CA . SER A 1 106 ? 11.492 13.974 -27.278 1.00 95.50 106 SER A CA 1
ATOM 840 C C . SER A 1 106 ? 11.017 15.336 -26.768 1.00 95.50 106 SER A C 1
ATOM 842 O O . SER A 1 106 ? 9.945 15.803 -27.150 1.00 95.50 106 SER A O 1
ATOM 844 N N . GLU A 1 107 ? 11.790 15.952 -25.879 1.00 96.06 107 GLU A N 1
ATOM 845 C CA . GLU A 1 107 ? 11.405 17.141 -25.143 1.00 96.06 107 GLU A CA 1
ATOM 846 C C . GLU A 1 107 ? 11.528 18.449 -25.936 1.00 96.06 107 GLU A C 1
ATOM 848 O O . GLU A 1 107 ? 12.430 18.650 -26.750 1.00 96.06 107 GLU A O 1
ATOM 853 N N . VAL A 1 108 ? 10.657 19.401 -25.606 1.00 96.88 108 VAL A N 1
ATOM 854 C CA . VAL A 1 108 ? 10.812 20.819 -25.949 1.00 96.88 108 VAL A CA 1
ATOM 855 C C . VAL A 1 108 ? 10.709 21.621 -24.660 1.00 96.88 108 VAL A C 1
ATOM 857 O O . VAL A 1 108 ? 9.637 21.674 -24.056 1.00 96.88 108 VAL A O 1
ATOM 860 N N . VAL A 1 109 ? 11.823 22.227 -24.242 1.00 97.38 109 VAL A N 1
ATOM 861 C CA . VAL A 1 109 ? 11.970 22.930 -22.958 1.00 97.38 109 VAL A CA 1
ATOM 862 C C . VAL A 1 109 ? 11.824 24.437 -23.146 1.00 97.38 109 VAL A C 1
ATOM 864 O O . VAL A 1 109 ? 12.405 25.012 -24.069 1.00 97.38 109 VAL A O 1
ATOM 867 N N . THR A 1 110 ? 11.096 25.093 -22.245 1.00 97.25 110 THR A N 1
ATOM 868 C CA . THR A 1 110 ? 10.983 26.554 -22.186 1.00 97.25 110 THR A CA 1
ATOM 869 C C . THR A 1 110 ? 11.259 27.088 -20.779 1.00 97.25 110 THR A C 1
ATOM 871 O O . THR A 1 110 ? 10.974 26.432 -19.776 1.00 97.25 110 THR A O 1
ATOM 874 N N . VAL A 1 111 ? 11.807 28.303 -20.700 1.00 96.94 111 VAL A N 1
ATOM 875 C CA . VAL A 1 111 ? 11.932 29.092 -19.464 1.00 96.94 111 VAL A CA 1
ATOM 876 C C . VAL A 1 111 ? 11.221 30.423 -19.683 1.00 96.94 111 VAL A C 1
ATOM 878 O O . VAL A 1 111 ? 11.573 31.162 -20.600 1.00 96.94 111 VAL A O 1
ATOM 881 N N . ASN A 1 112 ? 10.197 30.719 -18.876 1.00 95.31 112 ASN A N 1
ATOM 882 C CA . ASN A 1 112 ? 9.271 31.844 -19.093 1.00 95.31 112 ASN A CA 1
ATOM 883 C C . ASN A 1 112 ? 8.754 31.889 -20.545 1.00 95.31 112 ASN A C 1
ATOM 885 O O . ASN A 1 112 ? 8.835 32.916 -21.217 1.00 95.31 112 ASN A O 1
ATOM 889 N N . ASP A 1 113 ? 8.313 30.729 -21.040 1.00 93.62 113 ASP A N 1
ATOM 890 C CA . ASP A 1 113 ? 7.797 30.509 -22.398 1.00 93.62 113 ASP A CA 1
ATOM 891 C C . ASP A 1 113 ? 8.807 30.802 -23.536 1.00 93.62 113 ASP A C 1
ATOM 893 O O . ASP A 1 113 ? 8.454 30.778 -24.714 1.00 93.62 113 ASP A O 1
ATOM 897 N N . THR A 1 114 ? 10.089 31.007 -23.211 1.00 95.88 114 THR A N 1
ATOM 898 C CA . THR A 1 114 ? 11.179 31.123 -24.192 1.00 95.88 114 THR A CA 1
ATOM 899 C C . THR A 1 114 ? 11.862 29.766 -24.384 1.00 95.88 114 THR A C 1
ATOM 901 O O . THR A 1 114 ? 12.301 29.188 -23.388 1.00 95.88 114 THR A O 1
ATOM 904 N N . PRO A 1 115 ? 11.983 29.242 -25.620 1.00 96.31 115 PRO A N 1
ATOM 905 C CA . PRO A 1 115 ? 12.655 27.970 -25.878 1.00 96.31 115 PRO A CA 1
ATOM 906 C C . PRO A 1 115 ? 14.111 27.948 -25.408 1.00 96.31 115 PRO A C 1
ATOM 908 O O . PRO A 1 115 ? 14.855 28.905 -25.623 1.00 96.31 115 PRO A O 1
ATOM 911 N N . VAL A 1 116 ? 14.519 26.827 -24.817 1.00 96.75 116 VAL A N 1
ATOM 912 C CA . VAL A 1 116 ? 15.906 26.541 -24.434 1.00 96.75 116 VAL A CA 1
ATOM 913 C C .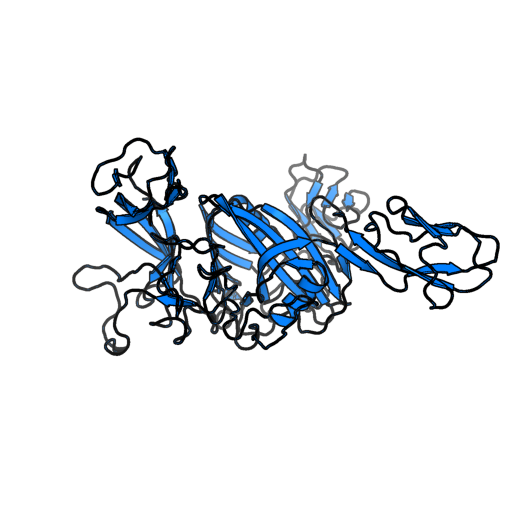 VAL A 1 116 ? 16.502 25.567 -25.448 1.00 96.75 116 VAL A C 1
ATOM 915 O O . VAL A 1 116 ? 15.876 24.558 -25.779 1.00 96.75 116 VAL A O 1
ATOM 918 N N . ALA A 1 117 ? 17.704 25.852 -25.956 1.00 95.50 117 ALA A N 1
ATOM 919 C CA . ALA A 1 117 ? 18.366 24.957 -26.899 1.00 95.50 117 ALA A CA 1
ATOM 920 C C . ALA A 1 117 ? 18.743 23.635 -26.214 1.00 95.50 117 ALA A C 1
ATOM 922 O O . ALA A 1 117 ? 19.160 23.617 -25.058 1.00 95.50 117 ALA A O 1
ATOM 923 N N . ASN A 1 118 ? 18.650 22.520 -26.940 1.00 93.06 118 ASN A N 1
ATOM 924 C CA . ASN A 1 118 ? 19.028 21.194 -26.434 1.00 93.06 118 ASN A CA 1
ATOM 925 C C . ASN A 1 118 ? 20.518 21.067 -26.067 1.00 93.06 118 ASN A C 1
ATOM 927 O O . ASN A 1 118 ? 20.902 20.125 -25.389 1.00 93.06 118 ASN A O 1
ATOM 931 N N . THR A 1 119 ? 21.362 22.006 -26.498 1.00 95.06 119 THR A N 1
ATOM 932 C CA . THR A 1 119 ? 22.765 22.109 -26.078 1.00 95.06 119 THR A CA 1
ATOM 933 C C . THR A 1 119 ? 22.930 22.701 -24.681 1.00 95.06 119 THR A C 1
ATOM 935 O O . THR A 1 119 ? 23.988 22.543 -24.077 1.00 95.06 119 THR A O 1
ATOM 938 N N . ASP A 1 120 ? 21.907 23.384 -24.164 1.00 96.56 120 ASP A N 1
ATOM 939 C CA . ASP A 1 120 ? 21.982 24.144 -22.915 1.00 96.56 120 ASP A CA 1
ATOM 940 C C . ASP A 1 120 ? 21.489 23.337 -21.710 1.00 96.56 120 ASP A C 1
ATOM 942 O O . ASP A 1 120 ? 21.565 23.809 -20.575 1.00 96.56 120 ASP A O 1
ATOM 946 N N . TYR A 1 121 ? 21.032 22.105 -21.926 1.00 97.25 121 TYR A N 1
ATOM 947 C CA . TYR A 1 121 ? 20.682 21.160 -20.875 1.00 97.25 121 TYR A CA 1
ATOM 948 C C . TYR A 1 121 ? 21.035 19.728 -21.274 1.00 97.25 121 TYR A C 1
ATOM 950 O O . TYR A 1 121 ? 21.228 19.407 -22.442 1.00 97.25 121 TYR A O 1
ATOM 958 N N . THR A 1 122 ? 21.094 18.848 -20.284 1.00 97.25 122 THR A N 1
ATOM 959 C CA . THR A 1 122 ? 21.147 17.401 -20.479 1.00 97.25 122 THR A CA 1
ATOM 960 C C . THR A 1 122 ? 20.017 16.738 -19.710 1.00 97.25 122 THR A C 1
ATOM 962 O O . THR A 1 122 ? 19.570 17.241 -18.679 1.00 97.25 122 THR A O 1
ATOM 965 N N . ILE A 1 123 ? 19.544 15.603 -20.214 1.00 96.50 123 ILE A N 1
ATOM 966 C CA . ILE A 1 123 ? 18.601 14.737 -19.508 1.00 96.50 123 ILE A CA 1
ATOM 967 C C . ILE A 1 123 ? 19.324 13.442 -19.191 1.00 96.50 123 ILE A C 1
ATOM 969 O O . ILE A 1 123 ? 20.063 12.913 -20.025 1.00 96.50 123 ILE A O 1
ATOM 973 N N . ASP A 1 124 ? 19.158 12.956 -17.966 1.00 94.44 124 ASP A N 1
ATOM 974 C CA . ASP A 1 124 ? 19.771 11.699 -17.573 1.00 94.44 124 ASP A CA 1
ATOM 975 C C . ASP A 1 124 ? 19.238 10.538 -18.443 1.00 94.44 124 ASP A C 1
ATOM 977 O O . ASP A 1 124 ? 18.100 10.576 -18.917 1.00 94.44 124 ASP A O 1
ATOM 981 N N . PRO A 1 125 ? 20.011 9.457 -18.644 1.00 90.94 125 PRO A N 1
ATOM 982 C CA . PRO A 1 125 ? 19.594 8.363 -19.522 1.00 90.94 125 PRO A CA 1
ATOM 983 C C . PRO A 1 125 ? 18.285 7.673 -19.115 1.00 90.94 125 PRO A C 1
ATOM 985 O O . PRO A 1 125 ? 17.695 6.968 -19.933 1.00 90.94 125 PRO A O 1
ATOM 988 N N . LYS A 1 126 ? 17.834 7.829 -17.860 1.00 89.00 126 LYS A N 1
ATOM 989 C CA . LYS A 1 126 ? 16.557 7.277 -17.392 1.00 89.00 126 LYS A CA 1
ATOM 990 C C . LYS A 1 126 ? 15.380 8.229 -17.630 1.00 89.00 126 LYS A C 1
ATOM 992 O O . LYS A 1 126 ? 14.253 7.791 -17.426 1.00 89.00 126 LYS A O 1
ATOM 997 N N . GLY A 1 127 ? 15.605 9.480 -18.043 1.00 92.94 127 GLY A N 1
ATOM 998 C CA . GLY A 1 127 ? 14.549 10.460 -18.314 1.00 92.94 127 GLY A CA 1
ATOM 999 C C . GLY A 1 127 ? 13.856 10.995 -17.056 1.00 92.94 127 GLY A C 1
ATOM 1000 O O . GLY A 1 127 ? 12.660 11.272 -17.079 1.00 92.94 127 GLY A O 1
ATOM 1001 N N . ARG A 1 128 ? 14.562 11.078 -15.928 1.00 94.06 128 ARG A N 1
ATOM 1002 C CA . ARG A 1 128 ? 14.042 11.511 -14.620 1.00 94.06 128 ARG A CA 1
ATOM 1003 C C . ARG A 1 128 ? 14.430 12.943 -14.273 1.00 94.06 128 ARG A C 1
ATOM 1005 O O . ARG A 1 128 ? 13.655 13.634 -13.620 1.00 94.06 128 ARG A O 1
ATOM 1012 N N . THR A 1 129 ? 15.599 13.396 -14.707 1.00 96.56 129 THR A N 1
ATOM 1013 C CA . THR A 1 129 ? 16.198 14.660 -14.280 1.00 96.56 129 THR A CA 1
ATOM 1014 C C . THR A 1 129 ? 16.734 15.422 -15.481 1.00 96.56 129 THR A C 1
ATOM 1016 O O . THR A 1 129 ? 17.505 14.890 -16.278 1.00 96.56 129 THR A O 1
ATOM 1019 N N . ILE A 1 130 ? 16.364 16.697 -15.574 1.00 97.44 130 ILE A N 1
ATOM 1020 C CA . ILE A 1 130 ? 16.978 17.669 -16.478 1.00 97.44 130 ILE A CA 1
ATOM 1021 C C . ILE A 1 130 ? 18.021 18.477 -15.707 1.00 97.44 130 ILE A C 1
ATOM 1023 O O . ILE A 1 130 ? 17.764 18.936 -14.594 1.00 97.44 130 ILE A O 1
ATOM 1027 N N . THR A 1 131 ? 19.203 18.657 -16.290 1.00 98.00 131 THR A N 1
ATOM 1028 C CA . THR A 1 131 ? 20.280 19.485 -15.739 1.00 98.00 131 THR A CA 1
ATOM 1029 C C . THR A 1 131 ? 20.650 20.572 -16.735 1.00 98.00 131 THR A C 1
ATOM 1031 O O . THR A 1 131 ? 21.142 20.283 -17.821 1.00 98.00 131 THR A O 1
ATOM 1034 N N . PHE A 1 132 ? 20.430 21.829 -16.366 1.00 98.00 132 PHE A N 1
ATOM 1035 C CA . PHE A 1 132 ? 20.790 22.982 -17.182 1.00 98.00 132 PHE A CA 1
ATOM 1036 C C . PHE A 1 132 ? 22.272 23.333 -17.022 1.00 98.00 132 PHE A C 1
ATOM 1038 O O . PHE A 1 132 ? 22.812 23.335 -15.915 1.00 98.00 132 PHE A O 1
ATOM 1045 N N . SER A 1 133 ? 22.913 23.705 -18.127 1.00 97.06 133 SER A N 1
ATOM 1046 C CA . SER A 1 133 ? 24.301 24.186 -18.148 1.00 97.06 133 SER A CA 1
ATOM 1047 C C . SER A 1 133 ? 24.458 25.533 -17.435 1.00 97.06 133 SER A C 1
ATOM 1049 O O . SER A 1 133 ? 25.511 25.826 -16.871 1.00 97.06 133 SER A O 1
ATOM 1051 N N . VAL A 1 134 ? 23.397 26.346 -17.431 1.00 96.00 134 VAL A N 1
ATOM 1052 C CA . VAL A 1 134 ? 23.283 27.600 -16.675 1.00 96.00 134 VAL A CA 1
ATOM 1053 C C . VAL A 1 134 ? 22.001 27.546 -15.856 1.00 96.00 134 VAL A C 1
ATOM 1055 O O . VAL A 1 134 ? 20.952 27.192 -16.386 1.00 96.00 134 VAL A O 1
ATOM 1058 N N . ALA A 1 135 ? 22.071 27.904 -14.572 1.00 97.19 135 ALA A N 1
ATOM 1059 C CA . ALA A 1 135 ? 20.914 27.845 -13.685 1.00 97.19 135 ALA A CA 1
ATOM 1060 C C . ALA A 1 135 ? 19.763 28.738 -14.206 1.00 97.19 135 ALA A C 1
ATOM 1062 O O . ALA A 1 135 ? 19.942 29.957 -14.315 1.00 97.19 135 ALA A O 1
ATOM 1063 N N . PRO A 1 136 ? 18.588 28.167 -14.531 1.00 96.44 136 PRO A N 1
ATOM 1064 C CA . PRO A 1 136 ? 17.461 28.934 -15.043 1.00 96.44 136 PRO A CA 1
ATOM 1065 C C . PRO A 1 136 ? 16.874 29.853 -13.965 1.00 96.44 136 PRO A C 1
ATOM 1067 O O . PRO A 1 136 ? 16.909 29.553 -12.768 1.00 96.44 136 PRO A O 1
ATOM 1070 N N . ASN A 1 137 ? 16.289 30.970 -14.398 1.00 96.75 137 ASN A N 1
ATOM 1071 C CA . ASN A 1 137 ? 15.529 31.884 -13.548 1.00 96.75 137 ASN A CA 1
ATOM 1072 C C . ASN A 1 137 ? 14.123 32.076 -14.134 1.00 96.75 137 ASN A C 1
ATOM 1074 O O . ASN A 1 137 ? 13.977 32.628 -15.227 1.00 96.75 137 ASN A O 1
ATOM 1078 N N . GLY A 1 138 ? 13.097 31.617 -13.417 1.00 96.31 138 GLY A N 1
ATOM 1079 C CA . GLY A 1 138 ? 11.702 31.652 -13.860 1.00 96.31 138 GLY A CA 1
ATOM 1080 C C . GLY A 1 138 ? 11.068 30.278 -14.068 1.00 96.31 138 GLY A C 1
ATOM 1081 O O . GLY A 1 138 ? 11.641 29.250 -13.715 1.00 96.31 138 GLY A O 1
ATOM 1082 N N . LEU A 1 139 ? 9.846 30.271 -14.601 1.00 97.19 139 LEU A N 1
ATOM 1083 C CA . LEU A 1 139 ? 9.038 29.062 -14.758 1.00 97.19 139 LEU A CA 1
ATOM 1084 C C . LEU A 1 139 ? 9.622 28.164 -15.850 1.00 97.19 139 LEU A C 1
ATOM 1086 O O . LEU A 1 139 ? 9.745 28.594 -16.995 1.00 97.19 139 LEU A O 1
ATOM 1090 N N . ILE A 1 140 ? 9.936 26.924 -15.492 1.00 97.62 140 ILE A N 1
ATOM 1091 C CA . ILE A 1 140 ? 10.491 25.914 -16.391 1.00 97.62 140 ILE A CA 1
ATOM 1092 C C . ILE A 1 140 ? 9.360 24.978 -16.810 1.00 97.62 140 ILE A C 1
ATOM 1094 O O . ILE A 1 140 ? 8.718 24.357 -15.955 1.00 97.62 140 ILE A O 1
ATOM 1098 N N . LYS A 1 141 ? 9.138 24.849 -18.118 1.00 97.50 141 LYS A N 1
ATOM 1099 C CA . LYS A 1 141 ? 8.200 23.878 -18.686 1.00 97.50 141 LYS A CA 1
ATOM 1100 C C . LYS A 1 141 ? 8.890 22.973 -19.697 1.00 97.50 141 LYS A C 1
ATOM 1102 O O . LYS A 1 141 ? 9.867 23.377 -20.325 1.00 97.50 141 LYS A O 1
ATOM 1107 N N . ALA A 1 142 ? 8.341 21.784 -19.906 1.00 96.81 142 ALA A N 1
ATOM 1108 C CA . ALA A 1 142 ? 8.647 20.983 -21.079 1.00 96.81 142 ALA A CA 1
ATOM 1109 C C . ALA A 1 142 ? 7.427 20.210 -21.574 1.00 96.81 142 ALA A C 1
ATOM 1111 O O . ALA A 1 142 ? 6.671 19.665 -20.775 1.00 96.81 142 ALA A O 1
ATOM 1112 N N . SER A 1 143 ? 7.290 20.114 -22.894 1.00 97.12 143 SER A N 1
ATOM 1113 C CA . SER A 1 143 ? 6.475 19.068 -23.523 1.00 97.12 143 SER A CA 1
ATOM 1114 C C . SER A 1 143 ? 7.366 17.879 -23.867 1.00 97.12 143 SER A C 1
ATOM 1116 O O . SER A 1 143 ? 8.539 18.094 -24.166 1.00 97.12 143 SER A O 1
ATOM 1118 N N . TYR A 1 144 ? 6.867 16.647 -23.759 1.00 96.88 144 TYR A N 1
ATOM 1119 C CA . TYR A 1 144 ? 7.678 15.431 -23.920 1.00 96.88 144 TYR A CA 1
ATOM 1120 C C . TYR A 1 144 ? 6.812 14.178 -24.100 1.00 96.88 144 TYR A C 1
ATOM 1122 O O . TYR A 1 144 ? 5.643 14.153 -23.714 1.00 96.88 144 TYR A O 1
ATOM 1130 N N . HIS A 1 145 ? 7.397 13.107 -24.641 1.00 96.88 145 HIS A N 1
ATOM 1131 C CA . HIS A 1 145 ? 6.789 11.775 -24.625 1.00 96.88 145 HIS A CA 1
ATOM 1132 C C . HIS A 1 145 ? 7.250 10.979 -23.402 1.00 96.88 145 HIS A C 1
ATOM 1134 O O . HIS A 1 145 ? 8.413 11.041 -23.005 1.00 96.88 145 HIS A O 1
ATOM 1140 N N . LEU A 1 146 ? 6.352 10.191 -22.813 1.00 95.81 146 LEU A N 1
ATOM 1141 C CA . LEU A 1 146 ? 6.705 9.260 -21.744 1.00 95.81 146 LEU A CA 1
ATOM 1142 C C . LEU A 1 146 ? 7.357 8.007 -22.326 1.00 95.81 146 LEU A C 1
ATOM 1144 O O . LEU A 1 146 ? 6.866 7.430 -23.299 1.00 95.81 146 LEU A O 1
ATOM 1148 N N . SER A 1 147 ? 8.419 7.523 -21.684 1.00 93.75 147 SER A N 1
ATOM 1149 C CA . SER A 1 147 ? 8.973 6.212 -22.021 1.00 93.75 147 SER A CA 1
ATOM 1150 C C . SER A 1 147 ? 8.009 5.095 -21.607 1.00 93.75 147 SER A C 1
ATOM 1152 O O . SER A 1 147 ? 7.091 5.300 -20.808 1.00 93.75 147 SER A O 1
ATOM 1154 N N . SER A 1 148 ? 8.259 3.873 -22.075 1.00 90.31 148 SER A N 1
ATOM 1155 C CA . SER A 1 148 ? 7.543 2.685 -21.595 1.00 90.31 148 SER A CA 1
ATOM 1156 C C . SER A 1 148 ? 7.829 2.352 -20.127 1.00 90.31 148 SER A C 1
ATOM 1158 O O . SER A 1 148 ? 7.184 1.459 -19.592 1.00 90.31 148 SER A O 1
ATOM 1160 N N . LYS A 1 149 ? 8.794 3.022 -19.470 1.00 89.94 149 LYS A N 1
ATOM 1161 C CA . LYS A 1 149 ? 9.080 2.881 -18.032 1.00 89.94 149 LYS A CA 1
ATOM 1162 C C . LYS A 1 149 ? 8.212 3.759 -17.142 1.00 89.94 149 LYS A C 1
ATOM 1164 O O . LYS A 1 149 ? 8.085 3.444 -15.965 1.00 89.94 149 LYS A O 1
ATOM 1169 N N . ALA A 1 150 ? 7.646 4.838 -17.678 1.00 92.56 150 ALA A N 1
ATOM 1170 C CA . ALA A 1 150 ? 6.781 5.698 -16.888 1.00 92.56 150 ALA A CA 1
ATOM 1171 C C . ALA A 1 150 ? 5.494 4.957 -16.519 1.00 92.56 150 ALA A C 1
ATOM 1173 O O . ALA A 1 150 ? 4.897 4.279 -17.365 1.00 92.56 150 ALA A O 1
ATOM 1174 N N . PHE A 1 151 ? 5.069 5.149 -15.275 1.00 92.44 151 PHE A N 1
ATOM 1175 C CA . PHE A 1 151 ? 3.822 4.626 -14.740 1.00 92.44 151 PHE A CA 1
ATOM 1176 C C . PHE A 1 151 ? 2.636 4.960 -15.657 1.00 92.44 151 PHE A C 1
ATOM 1178 O O . PHE A 1 151 ? 2.551 6.062 -16.197 1.00 92.44 151 PHE A O 1
ATOM 1185 N N . GLU A 1 152 ? 1.716 4.019 -15.852 1.00 93.25 152 GLU A N 1
ATOM 1186 C CA . GLU A 1 152 ? 0.431 4.288 -16.498 1.00 93.25 152 GLU A CA 1
ATOM 1187 C C . GLU A 1 152 ? -0.645 4.323 -15.412 1.00 93.25 152 GLU A C 1
ATOM 1189 O O . GLU A 1 152 ? -0.883 3.290 -14.781 1.00 93.25 152 GLU A O 1
ATOM 1194 N N . PRO A 1 153 ? -1.304 5.470 -15.170 1.00 92.94 153 PRO A N 1
ATOM 1195 C CA . PRO A 1 153 ? -2.407 5.509 -14.225 1.00 92.94 153 PRO A CA 1
ATOM 1196 C C . PRO A 1 153 ? -3.541 4.592 -14.664 1.00 92.94 153 PRO A C 1
ATOM 1198 O O . PRO A 1 153 ? -3.896 4.548 -15.841 1.00 92.94 153 PRO A O 1
ATOM 1201 N N . THR A 1 154 ? -4.134 3.895 -13.705 1.00 92.00 154 THR A N 1
ATOM 1202 C CA . THR A 1 154 ? -5.256 2.983 -13.929 1.00 92.00 154 THR A CA 1
ATOM 1203 C C . THR A 1 154 ? -6.320 3.180 -12.867 1.00 92.00 154 THR A C 1
ATOM 1205 O O . THR A 1 154 ? -6.054 3.673 -11.769 1.00 92.00 154 THR A O 1
ATOM 1208 N N . ASN A 1 155 ? -7.545 2.773 -13.192 1.00 92.81 155 ASN A N 1
ATOM 1209 C CA . ASN A 1 155 ? -8.664 2.844 -12.257 1.00 92.81 155 ASN A CA 1
ATOM 1210 C C . ASN A 1 155 ? -8.547 1.858 -11.077 1.00 92.81 155 ASN A C 1
ATOM 1212 O O . ASN A 1 155 ? -9.381 1.899 -10.175 1.00 92.81 155 ASN A O 1
ATOM 1216 N N . ALA A 1 156 ? -7.552 0.966 -11.071 1.00 94.81 156 ALA A N 1
ATOM 1217 C CA . ALA A 1 156 ? -7.422 -0.094 -10.081 1.00 94.81 156 ALA A CA 1
ATOM 1218 C C . ALA A 1 156 ? -6.006 -0.189 -9.498 1.00 94.81 156 ALA A C 1
ATOM 1220 O O . ALA A 1 156 ? -5.015 -0.120 -10.220 1.00 94.81 156 ALA A O 1
ATOM 1221 N N . MET A 1 157 ? -5.923 -0.439 -8.193 1.00 96.56 157 MET A N 1
ATOM 1222 C CA . MET A 1 157 ? -4.694 -0.870 -7.522 1.00 96.56 157 MET A CA 1
ATOM 1223 C C . MET A 1 157 ? -4.969 -2.073 -6.614 1.00 96.56 157 MET A C 1
ATOM 1225 O O . MET A 1 157 ? -6.106 -2.309 -6.201 1.00 96.56 157 MET A O 1
ATOM 1229 N N . GLY A 1 158 ? -3.925 -2.824 -6.280 1.00 97.75 158 GLY A N 1
ATOM 1230 C CA . GLY A 1 158 ? -3.988 -3.994 -5.410 1.00 97.75 158 GLY A CA 1
ATOM 1231 C C . GLY A 1 158 ? -3.117 -3.829 -4.171 1.00 97.75 158 GLY A C 1
ATOM 1232 O O . GLY A 1 158 ? -2.026 -3.270 -4.246 1.00 97.75 158 GLY A O 1
ATOM 1233 N N . VAL A 1 159 ? -3.565 -4.357 -3.033 1.00 98.56 159 VAL A N 1
ATOM 1234 C CA . VAL A 1 159 ? -2.748 -4.485 -1.818 1.00 98.56 159 VAL A CA 1
ATOM 1235 C C . VAL A 1 159 ? -2.806 -5.917 -1.315 1.00 98.56 159 VAL A C 1
ATOM 1237 O O . VAL A 1 159 ? -3.882 -6.503 -1.232 1.00 98.56 159 VAL A O 1
ATOM 1240 N N . PHE A 1 160 ? -1.665 -6.492 -0.956 1.00 98.44 160 PHE A N 1
ATOM 1241 C CA . PHE A 1 160 ? -1.590 -7.844 -0.403 1.00 98.44 160 PHE A CA 1
ATOM 1242 C C . PHE A 1 160 ? -0.671 -7.895 0.816 1.00 98.44 160 PHE A C 1
ATOM 1244 O O . PHE A 1 160 ? 0.263 -7.103 0.948 1.00 98.44 160 PHE A O 1
ATOM 1251 N N . LEU A 1 161 ? -0.943 -8.837 1.713 1.00 98.12 161 LEU A N 1
ATOM 1252 C CA . LEU A 1 161 ? -0.094 -9.149 2.864 1.00 98.12 161 LEU A CA 1
ATOM 1253 C C . LEU A 1 161 ? 0.819 -10.328 2.521 1.00 98.12 161 LEU A C 1
ATOM 1255 O O . LEU A 1 161 ? 0.489 -11.113 1.638 1.00 98.12 161 LEU A O 1
ATOM 1259 N N . PHE A 1 162 ? 1.954 -10.450 3.205 1.00 97.88 162 PHE A N 1
ATOM 1260 C CA . PHE A 1 162 ? 2.873 -11.585 3.075 1.00 97.88 162 PHE A CA 1
ATOM 1261 C C . PHE A 1 162 ? 3.804 -11.668 4.292 1.00 97.88 162 PHE A C 1
ATOM 1263 O O . PHE A 1 162 ? 3.996 -10.675 5.000 1.00 97.88 162 PHE A O 1
ATOM 1270 N N . ASP A 1 163 ? 4.431 -12.827 4.503 1.00 96.06 163 ASP A N 1
ATOM 1271 C CA . ASP A 1 163 ? 5.396 -13.024 5.595 1.00 96.06 163 ASP A CA 1
ATOM 1272 C C . ASP A 1 163 ? 6.831 -12.668 5.192 1.00 96.06 163 ASP A C 1
ATOM 1274 O O . ASP A 1 163 ? 7.581 -12.061 5.960 1.00 96.06 163 ASP A O 1
ATOM 1278 N N . SER A 1 164 ? 7.241 -13.066 3.989 1.00 95.31 164 SER A N 1
ATOM 1279 C CA . SER A 1 164 ? 8.552 -12.732 3.432 1.00 95.31 164 SER A CA 1
ATOM 1280 C C . SER A 1 164 ? 8.538 -12.747 1.905 1.00 95.31 164 SER A C 1
ATOM 1282 O O . SER A 1 164 ? 7.583 -13.202 1.277 1.00 95.31 164 SER A O 1
ATOM 1284 N N . VAL A 1 165 ? 9.603 -12.210 1.312 1.00 95.94 165 VAL A N 1
ATOM 1285 C CA . VAL A 1 165 ? 9.816 -12.167 -0.135 1.00 95.94 165 VAL A CA 1
ATOM 1286 C C . VAL A 1 165 ? 11.283 -12.462 -0.438 1.00 95.94 165 VAL A C 1
ATOM 1288 O O . VAL A 1 165 ? 12.166 -12.029 0.309 1.00 95.94 165 VAL A O 1
ATOM 1291 N N . SER A 1 166 ? 11.539 -13.172 -1.531 1.00 92.94 166 SER A N 1
ATOM 1292 C CA . SER A 1 166 ? 12.869 -13.361 -2.108 1.00 92.94 166 SER A CA 1
ATOM 1293 C C . SER A 1 166 ? 12.829 -13.184 -3.621 1.00 92.94 166 SER A C 1
ATOM 1295 O O . SER A 1 166 ? 11.903 -13.644 -4.286 1.00 92.94 166 SER A O 1
ATOM 1297 N N . PHE A 1 167 ? 13.873 -12.570 -4.169 1.00 92.31 167 PHE A N 1
ATOM 1298 C CA . PHE A 1 167 ? 14.056 -12.371 -5.608 1.00 92.31 167 PHE A CA 1
ATOM 1299 C C . PHE A 1 167 ? 14.972 -13.453 -6.192 1.00 92.31 167 PHE A C 1
ATOM 1301 O O . PHE A 1 167 ? 15.928 -13.160 -6.907 1.00 92.31 167 PHE A O 1
ATOM 1308 N N . ASP A 1 168 ? 14.694 -14.704 -5.827 1.00 88.31 168 ASP A N 1
ATOM 1309 C CA . ASP A 1 168 ? 15.327 -15.875 -6.425 1.00 88.31 168 ASP A CA 1
ATOM 1310 C C . ASP A 1 168 ? 14.589 -16.183 -7.734 1.00 88.31 168 ASP A C 1
ATOM 1312 O O . ASP A 1 168 ? 13.384 -16.437 -7.723 1.00 88.31 168 ASP A O 1
ATOM 1316 N N . LEU A 1 169 ? 15.306 -16.129 -8.853 1.00 85.75 169 LEU A N 1
ATOM 1317 C CA . LEU A 1 169 ? 14.797 -16.405 -10.195 1.00 85.75 169 LEU A CA 1
ATOM 1318 C C . LEU A 1 169 ? 15.408 -17.701 -10.722 1.00 85.75 169 LEU A C 1
ATOM 1320 O O . LEU A 1 169 ? 16.497 -18.094 -10.302 1.00 85.75 169 LEU A O 1
ATOM 1324 N N . THR A 1 170 ? 14.700 -18.364 -11.633 1.00 87.06 170 THR A N 1
ATOM 1325 C CA . THR A 1 170 ? 15.167 -19.582 -12.305 1.00 87.06 170 THR A CA 1
ATOM 1326 C C . THR A 1 170 ? 15.156 -19.353 -13.804 1.00 87.06 170 THR A C 1
ATOM 1328 O O . THR A 1 170 ? 14.166 -18.866 -14.340 1.00 87.06 170 THR A O 1
ATOM 1331 N N . GLU A 1 171 ? 16.244 -19.726 -14.461 1.00 89.06 171 GLU A N 1
ATOM 1332 C CA . GLU A 1 171 ? 16.388 -19.697 -15.911 1.00 89.06 171 GLU A CA 1
ATOM 1333 C C . GLU A 1 171 ? 16.559 -21.128 -16.405 1.00 89.06 171 GLU A C 1
ATOM 1335 O O . GLU A 1 171 ? 17.227 -21.937 -15.755 1.00 89.06 171 GLU A O 1
ATOM 1340 N N . THR A 1 172 ? 15.959 -21.444 -17.550 1.00 91.94 172 THR A N 1
ATOM 1341 C CA . THR A 1 172 ? 16.016 -22.787 -18.138 1.00 91.94 172 THR A CA 1
ATOM 1342 C C . THR A 1 172 ? 16.384 -22.723 -19.610 1.00 91.94 172 THR A C 1
ATOM 1344 O O . THR A 1 172 ? 15.888 -21.861 -20.336 1.00 91.94 172 THR A O 1
ATOM 1347 N N . GLY A 1 173 ? 17.205 -23.660 -20.073 1.00 91.12 173 GLY A N 1
ATOM 1348 C CA . GLY A 1 173 ? 17.594 -23.795 -21.471 1.00 91.12 173 GLY A CA 1
ATOM 1349 C C . GLY A 1 173 ? 18.496 -22.666 -21.966 1.00 91.12 173 GLY A C 1
ATOM 1350 O O . GLY A 1 173 ? 18.525 -22.393 -23.167 1.00 91.12 173 GLY A O 1
ATOM 1351 N N . ILE A 1 174 ? 19.232 -22.000 -21.073 1.00 95.19 174 ILE A N 1
ATOM 1352 C CA . ILE A 1 174 ? 20.120 -20.899 -21.451 1.00 95.19 174 ILE A CA 1
ATOM 1353 C C . ILE A 1 174 ? 21.295 -21.458 -22.238 1.00 95.19 174 ILE A C 1
ATOM 1355 O O . ILE A 1 174 ? 22.056 -22.272 -21.724 1.00 95.19 174 ILE A O 1
ATOM 1359 N N . SER A 1 175 ? 21.453 -21.026 -23.487 1.00 95.50 175 SER A N 1
ATOM 1360 C CA . SER A 1 175 ? 22.593 -21.414 -24.318 1.00 95.50 175 SER A CA 1
ATOM 1361 C C . SER A 1 175 ? 23.878 -20.786 -23.790 1.00 95.50 175 SER A C 1
ATOM 1363 O O . SER A 1 175 ? 23.982 -19.563 -23.709 1.00 95.50 175 SER A O 1
ATOM 1365 N N . ILE A 1 176 ? 24.860 -21.626 -23.461 1.00 95.75 176 ILE A N 1
ATOM 1366 C CA . ILE A 1 176 ? 26.171 -21.201 -22.943 1.00 95.75 176 ILE A CA 1
ATOM 1367 C C . ILE A 1 176 ? 27.317 -21.518 -23.909 1.00 95.75 176 ILE A C 1
ATOM 1369 O O . ILE A 1 176 ? 28.464 -21.148 -23.659 1.00 95.75 176 ILE A O 1
ATOM 1373 N N . GLY A 1 177 ? 27.021 -22.189 -25.026 1.00 95.56 177 GLY A N 1
ATOM 1374 C CA . GLY A 1 177 ? 27.982 -22.451 -26.090 1.00 95.56 177 GLY A CA 1
ATOM 1375 C C . GLY A 1 177 ? 27.670 -23.697 -26.913 1.00 95.56 177 GLY A C 1
ATOM 1376 O O . GLY A 1 177 ? 26.552 -24.208 -26.948 1.00 95.56 177 GLY A O 1
ATOM 1377 N N . THR A 1 178 ? 28.684 -24.188 -27.615 1.00 96.38 178 THR A N 1
ATOM 1378 C CA . THR A 1 178 ? 28.629 -25.425 -28.401 1.00 96.38 178 THR A CA 1
ATOM 1379 C C . THR A 1 178 ? 29.917 -26.200 -28.160 1.00 96.38 178 THR A C 1
ATOM 1381 O O . THR A 1 178 ? 30.992 -25.603 -28.132 1.00 96.38 178 THR A O 1
ATOM 1384 N N . GLY A 1 179 ? 29.809 -27.513 -27.968 1.00 94.25 179 GLY A N 1
ATOM 1385 C CA . GLY A 1 179 ? 30.965 -28.394 -27.855 1.00 94.25 179 GLY A CA 1
ATOM 1386 C C . GLY A 1 179 ? 31.748 -28.449 -29.166 1.00 94.25 179 GLY A C 1
ATOM 1387 O O . GLY A 1 179 ? 31.159 -28.583 -30.238 1.00 94.25 179 GLY A O 1
ATOM 1388 N N . ASP A 1 180 ? 33.071 -28.355 -29.077 1.00 94.62 180 ASP A N 1
ATOM 1389 C CA . ASP A 1 180 ? 34.000 -28.433 -30.214 1.00 94.62 180 ASP A CA 1
ATOM 1390 C C . ASP A 1 180 ? 35.130 -29.462 -29.991 1.00 94.62 180 ASP A C 1
ATOM 1392 O O . ASP A 1 180 ? 36.056 -29.572 -30.796 1.00 94.62 180 ASP A O 1
ATOM 1396 N N . GLY A 1 181 ? 35.077 -30.205 -28.880 1.00 93.44 181 GLY A N 1
ATOM 1397 C CA . GLY A 1 181 ? 36.093 -31.171 -28.462 1.00 93.44 181 GLY A CA 1
ATOM 1398 C C . GLY A 1 181 ? 37.376 -30.570 -27.883 1.00 93.44 181 GLY A C 1
ATOM 1399 O O . GLY A 1 181 ? 38.286 -31.324 -27.543 1.00 93.44 181 GLY A O 1
ATOM 1400 N N . THR A 1 182 ? 37.464 -29.245 -27.736 1.00 94.94 182 THR A N 1
ATOM 1401 C CA . THR A 1 182 ? 38.652 -28.532 -27.230 1.00 94.94 182 THR A CA 1
ATOM 1402 C C . THR A 1 182 ? 38.353 -27.527 -26.114 1.00 94.94 182 THR A C 1
ATOM 1404 O O . THR A 1 182 ? 39.157 -27.381 -25.193 1.00 94.94 182 THR A O 1
ATOM 1407 N N . THR A 1 183 ? 37.198 -26.867 -26.152 1.00 96.00 183 THR A N 1
ATOM 1408 C CA . THR A 1 183 ? 36.768 -25.857 -25.187 1.00 96.00 183 THR A CA 1
ATOM 1409 C C . THR A 1 183 ? 36.162 -26.527 -23.954 1.00 96.00 183 THR A C 1
ATOM 1411 O O . THR A 1 183 ? 35.233 -27.327 -24.053 1.00 96.00 183 THR A O 1
ATOM 1414 N N . THR A 1 184 ? 36.685 -26.200 -22.771 1.00 96.69 184 THR A N 1
ATOM 1415 C CA . THR A 1 184 ? 36.214 -26.749 -21.486 1.00 96.69 184 THR A CA 1
ATOM 1416 C C . THR A 1 184 ? 35.487 -25.735 -20.614 1.00 96.69 184 THR A C 1
ATOM 1418 O O . THR A 1 184 ? 34.744 -26.146 -19.730 1.00 96.69 184 THR A O 1
ATOM 1421 N N . ILE A 1 185 ? 35.682 -24.433 -20.836 1.00 96.94 185 ILE A N 1
ATOM 1422 C CA . ILE A 1 185 ? 35.109 -23.368 -20.006 1.00 96.94 185 ILE A CA 1
ATOM 1423 C C . ILE A 1 185 ? 34.015 -22.656 -20.792 1.00 96.94 185 ILE A C 1
ATOM 1425 O O . ILE A 1 185 ? 34.273 -22.104 -21.860 1.00 96.94 185 ILE A O 1
ATOM 1429 N N . PHE A 1 186 ? 32.817 -22.620 -20.221 1.00 96.75 186 PHE A N 1
ATOM 1430 C CA . PHE A 1 186 ? 31.649 -21.946 -20.776 1.00 96.75 186 PHE A CA 1
ATOM 1431 C C . PHE A 1 186 ? 31.116 -20.935 -19.763 1.00 96.75 186 PHE A C 1
ATOM 1433 O O . PHE A 1 186 ? 31.108 -21.190 -18.557 1.00 96.75 186 PHE A O 1
ATOM 1440 N N . ASN A 1 187 ? 30.708 -19.763 -20.244 1.00 95.12 187 ASN A N 1
ATOM 1441 C CA . ASN A 1 187 ? 30.198 -18.691 -19.395 1.00 95.12 187 ASN A CA 1
ATOM 1442 C C . ASN A 1 187 ? 28.670 -18.681 -19.465 1.00 95.12 187 ASN A C 1
ATOM 1444 O O . ASN A 1 187 ? 28.105 -18.605 -20.552 1.00 95.12 187 ASN A O 1
ATOM 1448 N N . ILE A 1 188 ? 28.023 -18.750 -18.305 1.00 92.50 188 ILE A N 1
ATOM 1449 C CA . ILE A 1 188 ? 26.567 -18.663 -18.167 1.00 92.50 188 ILE A CA 1
ATOM 1450 C C . ILE A 1 188 ? 26.086 -17.225 -18.425 1.00 92.50 188 ILE A C 1
ATOM 1452 O O . ILE A 1 188 ? 24.949 -17.004 -18.819 1.00 92.50 188 ILE A O 1
ATOM 1456 N N . GLY A 1 189 ? 26.952 -16.229 -18.227 1.00 86.44 189 GLY A N 1
ATOM 1457 C CA . GLY A 1 189 ? 26.616 -14.814 -18.369 1.00 86.44 189 GLY A CA 1
ATOM 1458 C C . GLY A 1 189 ? 25.844 -14.245 -17.175 1.00 86.44 189 GLY A C 1
ATOM 1459 O O . GLY A 1 189 ? 25.460 -13.079 -17.213 1.00 86.44 189 GLY A O 1
ATOM 1460 N N . GLN A 1 190 ? 25.655 -15.035 -16.111 1.00 88.81 190 GLN A N 1
ATOM 1461 C CA . GLN A 1 190 ? 24.940 -14.655 -14.894 1.00 88.81 190 GLN A CA 1
ATOM 1462 C C . GLN A 1 190 ? 25.819 -14.845 -13.653 1.00 88.81 190 GLN A C 1
ATOM 1464 O O . GLN A 1 190 ? 26.442 -15.887 -13.472 1.00 88.81 190 GLN A O 1
ATOM 1469 N N . THR A 1 191 ? 25.828 -13.852 -12.765 1.00 85.56 191 THR A N 1
ATOM 1470 C CA . THR A 1 191 ? 26.491 -13.920 -11.452 1.00 85.56 191 THR A CA 1
ATOM 1471 C C . THR A 1 191 ? 25.471 -14.125 -10.329 1.00 85.56 191 THR A C 1
ATOM 1473 O O . THR A 1 191 ? 24.265 -13.972 -10.532 1.00 85.56 191 THR A O 1
ATOM 1476 N N . GLY A 1 192 ? 25.936 -14.489 -9.128 1.00 83.25 192 GLY A N 1
ATOM 1477 C CA . GLY A 1 192 ? 25.040 -14.741 -7.990 1.00 83.25 192 GLY A CA 1
ATOM 1478 C C . GLY A 1 192 ? 24.213 -16.018 -8.152 1.00 83.25 192 GLY A C 1
ATOM 1479 O O . GLY A 1 192 ? 23.091 -16.104 -7.648 1.00 83.25 192 GLY A O 1
ATOM 1480 N N . ILE A 1 193 ? 24.761 -16.996 -8.877 1.00 91.69 193 ILE A N 1
ATOM 1481 C CA . ILE A 1 193 ? 24.139 -18.302 -9.064 1.00 91.69 193 ILE A CA 1
ATOM 1482 C C . ILE A 1 193 ? 24.048 -18.997 -7.705 1.00 91.69 193 ILE A C 1
ATOM 1484 O O . ILE A 1 193 ? 24.985 -18.989 -6.903 1.00 91.69 193 ILE A O 1
ATOM 1488 N N . LYS A 1 194 ? 22.900 -19.607 -7.432 1.00 91.12 194 LYS A N 1
ATOM 1489 C CA . LYS A 1 194 ? 22.654 -20.336 -6.195 1.00 91.12 194 LYS A CA 1
ATOM 1490 C C . LYS A 1 194 ? 23.452 -21.643 -6.218 1.00 91.12 194 LYS A C 1
ATOM 1492 O O . LYS A 1 194 ? 23.249 -22.444 -7.138 1.00 91.12 194 LYS A O 1
ATOM 1497 N N . PRO A 1 195 ? 24.328 -21.901 -5.228 1.00 91.50 195 PRO A N 1
ATOM 1498 C CA . PRO A 1 195 ? 25.104 -23.134 -5.188 1.00 91.50 195 PRO A CA 1
ATOM 1499 C C . PRO A 1 195 ? 24.213 -24.377 -5.275 1.00 91.50 195 PRO A C 1
ATOM 1501 O O . PRO A 1 195 ? 23.225 -24.487 -4.549 1.00 91.50 195 PRO A O 1
ATOM 1504 N N . GLY A 1 196 ? 24.573 -25.303 -6.167 1.00 89.81 196 GLY A N 1
ATOM 1505 C CA . GLY A 1 196 ? 23.840 -26.553 -6.386 1.00 89.81 196 GLY A CA 1
ATOM 1506 C C . GLY A 1 196 ? 22.571 -26.431 -7.237 1.00 89.81 196 GLY A C 1
ATOM 1507 O O . GLY A 1 196 ? 21.821 -27.394 -7.311 1.00 89.81 196 GLY A O 1
ATOM 1508 N N . SER A 1 197 ? 22.309 -25.276 -7.861 1.00 94.00 197 SER A N 1
ATOM 1509 C CA . SER A 1 197 ? 21.143 -25.099 -8.745 1.00 94.00 197 SER A CA 1
ATOM 1510 C C . SER A 1 197 ? 21.413 -25.370 -10.227 1.00 94.00 197 SER A C 1
ATOM 1512 O O . SER A 1 197 ? 20.462 -25.456 -10.997 1.00 94.00 197 SER A O 1
ATOM 1514 N N . VAL A 1 198 ? 22.681 -25.472 -10.638 1.00 95.69 198 VAL A N 1
ATOM 1515 C CA . VAL A 1 198 ? 23.047 -25.555 -12.057 1.00 95.69 198 VAL A CA 1
ATOM 1516 C C . VAL A 1 198 ? 22.948 -26.982 -12.577 1.00 95.69 198 VAL A C 1
ATOM 1518 O O . VAL A 1 198 ? 23.684 -27.852 -12.115 1.00 95.69 198 VAL A O 1
ATOM 1521 N N . THR A 1 199 ? 22.118 -27.183 -13.596 1.00 96.75 199 THR A N 1
ATOM 1522 C CA . THR A 1 199 ? 22.071 -28.414 -14.398 1.00 96.75 199 THR A CA 1
ATOM 1523 C C . THR A 1 199 ? 22.500 -28.087 -15.822 1.00 96.75 199 THR A C 1
ATOM 1525 O O . THR A 1 199 ? 21.929 -27.196 -16.447 1.00 96.75 199 THR A O 1
ATOM 1528 N N . VAL A 1 200 ? 23.513 -28.778 -16.342 1.00 96.69 200 VAL A N 1
ATOM 1529 C CA . VAL A 1 200 ? 24.026 -28.552 -17.703 1.00 96.69 200 VAL A CA 1
ATOM 1530 C C . VAL A 1 200 ? 23.527 -29.649 -18.635 1.00 96.69 200 VAL A C 1
ATOM 1532 O O . VAL A 1 200 ? 23.476 -30.813 -18.254 1.00 96.69 200 VAL A O 1
ATOM 1535 N N . TYR A 1 201 ? 23.197 -29.294 -19.872 1.00 97.44 201 TYR A N 1
ATOM 1536 C CA . TYR A 1 201 ? 22.739 -30.216 -20.906 1.00 97.44 201 TYR A CA 1
ATOM 1537 C C . TYR A 1 201 ? 23.619 -30.103 -22.147 1.00 97.44 201 TYR A C 1
ATOM 1539 O O . TYR A 1 201 ? 24.046 -29.010 -22.516 1.00 97.44 201 TYR A O 1
ATOM 1547 N N . ILE A 1 202 ? 23.849 -31.232 -22.813 1.00 96.44 202 ILE A N 1
ATOM 1548 C CA . ILE A 1 202 ? 24.520 -31.323 -24.112 1.00 96.44 202 ILE A CA 1
ATOM 1549 C C . ILE A 1 202 ? 23.518 -31.943 -25.088 1.00 96.44 202 ILE A C 1
ATOM 1551 O O . ILE A 1 202 ? 23.038 -33.052 -24.858 1.00 96.44 202 ILE A O 1
ATOM 1555 N N . ASP A 1 203 ? 23.152 -31.207 -26.139 1.00 94.69 203 ASP A N 1
ATOM 1556 C CA . ASP A 1 203 ? 22.086 -31.566 -27.090 1.00 94.69 203 ASP A CA 1
ATOM 1557 C C . ASP A 1 203 ? 20.765 -31.971 -26.398 1.00 94.69 203 ASP A C 1
ATOM 1559 O O . ASP A 1 203 ? 20.066 -32.898 -26.810 1.00 94.69 203 ASP A O 1
ATOM 1563 N N . GLY A 1 204 ? 20.420 -31.269 -25.311 1.00 92.44 204 GLY A N 1
ATOM 1564 C CA . GLY A 1 204 ? 19.196 -31.496 -24.534 1.00 92.44 204 GLY A CA 1
ATOM 1565 C C . GLY A 1 204 ? 19.245 -32.685 -23.567 1.00 92.44 204 GLY A C 1
ATOM 1566 O O . GLY A 1 204 ? 18.257 -32.947 -22.884 1.00 92.44 204 GLY A O 1
ATOM 1567 N N . VAL A 1 205 ? 20.374 -33.393 -23.465 1.00 94.94 205 VAL A N 1
ATOM 1568 C CA . VAL A 1 205 ? 20.586 -34.468 -22.484 1.00 94.94 205 VAL A CA 1
ATOM 1569 C C . VAL A 1 205 ? 21.376 -33.925 -21.300 1.00 94.94 205 VAL A C 1
ATOM 1571 O O . VAL A 1 205 ? 22.438 -33.340 -21.499 1.00 94.94 205 VAL A O 1
ATOM 1574 N N . ALA A 1 206 ? 20.878 -34.130 -20.078 1.00 96.19 206 ALA A N 1
ATOM 1575 C CA . ALA A 1 206 ? 21.571 -33.701 -18.865 1.00 96.19 206 ALA A CA 1
ATOM 1576 C C . ALA A 1 206 ? 22.959 -34.357 -18.785 1.00 96.19 206 ALA A C 1
ATOM 1578 O O . ALA A 1 206 ? 23.090 -35.581 -18.887 1.00 96.19 206 ALA A O 1
ATOM 1579 N N . ALA A 1 207 ? 23.992 -33.532 -18.638 1.00 93.94 207 ALA A N 1
ATOM 1580 C CA . ALA A 1 207 ? 25.346 -33.978 -18.367 1.00 93.94 207 ALA A CA 1
ATOM 1581 C C . ALA A 1 207 ? 25.440 -34.482 -16.918 1.00 93.94 207 ALA A C 1
ATOM 1583 O O . ALA A 1 207 ? 24.707 -34.027 -16.047 1.00 93.94 207 ALA A O 1
ATOM 1584 N N . ASP A 1 208 ? 26.348 -35.422 -16.658 1.00 93.81 208 ASP A N 1
ATOM 1585 C CA . ASP A 1 208 ? 26.627 -35.881 -15.294 1.00 93.81 208 ASP A CA 1
ATOM 1586 C C . ASP A 1 208 ? 27.195 -34.713 -14.469 1.00 93.81 208 ASP A C 1
ATOM 1588 O O . ASP A 1 208 ? 28.154 -34.073 -14.909 1.00 93.81 208 ASP A O 1
ATOM 1592 N N . ASP A 1 209 ? 26.652 -34.448 -13.280 1.00 90.06 209 ASP A N 1
ATOM 1593 C CA . ASP A 1 209 ? 27.124 -33.398 -12.365 1.00 90.06 209 ASP A CA 1
ATOM 1594 C C . ASP A 1 209 ? 28.606 -33.575 -11.974 1.00 90.06 209 ASP A C 1
ATOM 1596 O O . ASP A 1 209 ? 29.264 -32.621 -11.565 1.00 90.06 209 ASP A O 1
ATOM 1600 N N . LEU A 1 210 ? 29.166 -34.784 -12.120 1.00 92.62 210 LEU A N 1
ATOM 1601 C CA . LEU A 1 210 ? 30.591 -35.069 -11.917 1.00 92.62 210 LEU A CA 1
ATOM 1602 C C . LEU A 1 210 ? 31.468 -34.743 -13.137 1.00 92.62 210 LEU A C 1
ATOM 1604 O O . LEU A 1 210 ? 32.690 -34.864 -13.058 1.00 92.62 210 LEU A O 1
ATOM 1608 N N . SER A 1 211 ? 30.884 -34.370 -14.277 1.00 93.69 211 SER A N 1
ATOM 1609 C CA . SER A 1 211 ? 31.617 -34.074 -15.517 1.00 93.69 211 SER A CA 1
ATOM 1610 C C . SER A 1 211 ? 32.094 -32.621 -15.619 1.00 93.69 211 SER A C 1
ATOM 1612 O O . SER A 1 211 ? 32.942 -32.310 -16.466 1.00 93.69 211 SER A O 1
ATOM 1614 N N . TYR A 1 212 ? 31.614 -31.747 -14.732 1.00 96.50 212 TYR A N 1
ATOM 1615 C CA . TYR A 1 212 ? 31.963 -30.333 -14.687 1.00 96.50 212 TYR A CA 1
ATOM 1616 C C . TYR A 1 212 ? 32.004 -29.786 -13.257 1.00 96.50 212 TYR A C 1
ATOM 1618 O O . TYR A 1 212 ? 31.526 -30.397 -12.308 1.00 96.50 212 TYR A O 1
ATOM 1626 N N . VAL A 1 213 ? 32.575 -28.594 -13.108 1.00 96.62 213 VAL A N 1
ATOM 1627 C CA . VAL A 1 213 ? 32.469 -27.768 -11.900 1.00 96.62 213 VAL A CA 1
ATOM 1628 C C . VAL A 1 213 ? 31.879 -26.417 -12.249 1.00 96.62 213 VAL A C 1
ATOM 1630 O O . VAL A 1 213 ? 32.089 -25.906 -13.350 1.00 96.62 213 VAL A O 1
ATOM 1633 N N . VAL A 1 214 ? 31.163 -25.827 -11.297 1.00 95.56 214 VAL A N 1
ATOM 1634 C CA . VAL A 1 214 ? 30.545 -24.510 -11.455 1.00 95.56 214 VAL A CA 1
ATOM 1635 C C . VAL A 1 214 ? 31.185 -23.523 -10.494 1.00 95.56 214 VAL A C 1
ATOM 1637 O O . VAL A 1 214 ? 31.139 -23.711 -9.276 1.00 95.56 214 VAL A O 1
ATOM 1640 N N . ASP A 1 215 ? 31.733 -22.438 -11.033 1.00 94.25 215 ASP A N 1
ATOM 1641 C CA . ASP A 1 215 ? 32.025 -21.245 -10.248 1.00 94.25 215 ASP A CA 1
ATOM 1642 C C . ASP A 1 215 ? 30.758 -20.388 -10.177 1.00 94.25 215 ASP A C 1
ATOM 1644 O O . ASP A 1 215 ? 30.430 -19.631 -11.090 1.00 94.25 215 ASP A O 1
ATOM 1648 N N . ASN A 1 216 ? 30.031 -20.518 -9.068 1.00 91.06 216 ASN A N 1
ATOM 1649 C CA . ASN A 1 216 ? 28.769 -19.810 -8.842 1.00 91.06 216 ASN A CA 1
ATOM 1650 C C . ASN A 1 216 ? 28.939 -18.282 -8.702 1.00 91.06 216 ASN A C 1
ATOM 1652 O O . ASN A 1 216 ? 27.970 -17.534 -8.843 1.00 91.06 216 ASN A O 1
ATOM 1656 N N . THR A 1 217 ? 30.159 -17.810 -8.416 1.00 89.06 217 THR A N 1
ATOM 1657 C CA . THR A 1 217 ? 30.455 -16.376 -8.285 1.00 89.06 217 THR A CA 1
ATOM 1658 C C . THR A 1 217 ? 30.735 -15.772 -9.653 1.00 89.06 217 THR A C 1
ATOM 1660 O O . THR A 1 217 ? 30.169 -14.734 -9.994 1.00 89.06 217 THR A O 1
ATOM 1663 N N . ALA A 1 218 ? 31.591 -16.433 -10.437 1.00 88.62 218 ALA A N 1
ATOM 1664 C CA . ALA A 1 218 ? 31.964 -15.987 -11.775 1.00 88.62 218 ALA A CA 1
ATOM 1665 C C . ALA A 1 218 ? 30.925 -16.340 -12.851 1.00 88.62 218 ALA A C 1
ATOM 1667 O O . ALA A 1 218 ? 30.966 -15.761 -13.935 1.00 88.62 218 ALA A O 1
ATOM 1668 N N . GLY A 1 219 ? 30.014 -17.276 -12.569 1.00 91.88 219 GLY A N 1
ATOM 1669 C CA . GLY A 1 219 ? 29.020 -17.739 -13.532 1.00 91.88 219 GLY A CA 1
ATOM 1670 C C . GLY A 1 219 ? 29.614 -18.630 -14.617 1.00 91.88 219 GLY A C 1
ATOM 1671 O O . GLY A 1 219 ? 29.232 -18.512 -15.778 1.00 91.88 219 GLY A O 1
ATOM 1672 N N . THR A 1 220 ? 30.586 -19.481 -14.286 1.00 95.38 220 THR A N 1
ATOM 1673 C CA . THR A 1 220 ? 31.284 -20.310 -15.281 1.00 95.38 220 THR A CA 1
ATOM 1674 C C . THR A 1 220 ? 31.125 -21.798 -15.002 1.00 95.38 220 THR A C 1
ATOM 1676 O O . THR A 1 220 ? 31.168 -22.247 -13.857 1.00 95.38 220 THR A O 1
ATOM 1679 N N . VAL A 1 221 ? 30.960 -22.572 -16.074 1.00 96.50 221 VAL A N 1
ATOM 1680 C CA . VAL A 1 221 ? 30.969 -24.038 -16.074 1.00 96.50 221 VAL A CA 1
ATOM 1681 C C . VAL A 1 221 ? 32.293 -24.491 -16.669 1.00 96.50 221 VAL A C 1
ATOM 1683 O O . VAL A 1 221 ? 32.637 -24.096 -17.781 1.00 96.50 221 VAL A O 1
ATOM 1686 N N . THR A 1 222 ? 33.039 -25.323 -15.947 1.00 97.44 222 THR A N 1
ATOM 1687 C CA . THR A 1 222 ? 34.291 -25.915 -16.430 1.00 97.44 222 THR A CA 1
ATOM 1688 C C . THR A 1 222 ? 34.160 -27.428 -16.494 1.00 97.44 222 THR A C 1
ATOM 1690 O O . THR A 1 222 ? 34.118 -28.089 -15.460 1.00 97.44 222 THR A O 1
ATOM 1693 N N . PHE A 1 223 ? 34.123 -27.982 -17.700 1.00 97.44 223 PHE A N 1
ATOM 1694 C CA . PHE A 1 223 ? 34.144 -29.422 -17.923 1.00 97.44 223 PHE A CA 1
ATOM 1695 C C . PHE A 1 223 ? 35.537 -30.005 -17.683 1.00 97.44 223 PHE A C 1
ATOM 1697 O O . PHE A 1 223 ? 36.546 -29.439 -18.107 1.00 97.44 223 PHE A O 1
ATOM 1704 N N . TYR A 1 224 ? 35.599 -31.191 -17.077 1.00 96.94 224 TYR A N 1
ATOM 1705 C CA . TYR A 1 224 ? 36.857 -31.934 -16.949 1.00 96.94 224 TYR A CA 1
ATOM 1706 C C . TYR A 1 224 ? 37.337 -32.507 -18.288 1.00 96.94 224 TYR A C 1
ATOM 1708 O O . TYR A 1 224 ? 38.535 -32.678 -18.499 1.00 96.94 224 TYR A O 1
ATOM 1716 N N . THR A 1 225 ? 36.406 -32.815 -19.193 1.00 95.31 225 THR A N 1
ATOM 1717 C CA . THR A 1 225 ? 36.675 -33.242 -20.573 1.00 95.31 225 THR A CA 1
ATOM 1718 C C . THR A 1 225 ? 35.827 -32.400 -21.513 1.00 95.31 225 THR A C 1
ATOM 1720 O O . THR A 1 225 ? 34.617 -32.317 -21.325 1.00 95.31 225 THR A O 1
ATOM 1723 N N . ALA A 1 226 ? 36.454 -31.776 -22.512 1.00 95.19 226 ALA A N 1
ATOM 1724 C CA . ALA A 1 226 ? 35.757 -30.914 -23.461 1.00 95.19 226 ALA A CA 1
ATOM 1725 C C . ALA A 1 226 ? 34.630 -31.687 -24.178 1.00 95.19 226 ALA A C 1
ATOM 1727 O O . ALA A 1 226 ? 34.903 -32.748 -24.753 1.00 95.19 226 ALA A O 1
ATOM 1728 N N . PRO A 1 227 ? 33.383 -31.182 -24.175 1.00 94.44 227 PRO A N 1
ATOM 1729 C CA . PRO A 1 227 ? 32.297 -31.781 -24.941 1.00 94.44 227 PRO A CA 1
ATOM 1730 C C . PRO A 1 227 ? 32.656 -31.845 -26.429 1.00 94.44 227 PRO A C 1
ATOM 1732 O O . PRO A 1 227 ? 33.011 -30.831 -27.027 1.00 94.44 227 PRO A O 1
ATOM 1735 N N . ALA A 1 228 ? 32.582 -33.038 -27.026 1.00 91.56 228 ALA A N 1
ATOM 1736 C CA . ALA A 1 228 ? 33.051 -33.285 -28.394 1.00 91.56 228 ALA A CA 1
ATOM 1737 C C . ALA A 1 228 ? 32.241 -32.535 -29.464 1.00 91.56 228 ALA A C 1
ATOM 1739 O O . ALA A 1 228 ? 32.799 -32.070 -30.455 1.00 91.56 228 ALA A O 1
ATOM 1740 N N . SER A 1 229 ? 30.928 -32.439 -29.264 1.00 92.75 229 SER A N 1
ATOM 1741 C CA . SER A 1 229 ? 29.982 -31.734 -30.127 1.00 92.75 229 SER A CA 1
ATOM 1742 C C . SER A 1 229 ? 28.683 -31.475 -29.365 1.00 92.75 229 SER A C 1
ATOM 1744 O O . SER A 1 229 ? 28.441 -32.117 -28.343 1.00 92.75 229 SER A O 1
ATOM 1746 N N . GLY A 1 230 ? 27.836 -30.594 -29.897 1.00 92.62 230 GLY A N 1
ATOM 1747 C CA . GLY A 1 230 ? 26.464 -30.404 -29.423 1.00 92.62 230 GLY A CA 1
ATOM 1748 C C . GLY A 1 230 ? 26.220 -29.052 -28.765 1.00 92.62 230 GLY A C 1
ATOM 1749 O O . GLY A 1 230 ? 27.146 -28.421 -28.254 1.00 92.62 230 GLY A O 1
ATOM 1750 N N . ALA A 1 231 ? 24.977 -28.581 -28.811 1.00 96.19 231 ALA A N 1
ATOM 1751 C CA . ALA A 1 231 ? 24.570 -27.353 -28.141 1.00 96.19 231 ALA A CA 1
ATOM 1752 C C . ALA A 1 231 ? 24.634 -27.555 -26.625 1.00 96.19 231 ALA A C 1
ATOM 1754 O O . ALA A 1 231 ? 24.097 -28.534 -26.108 1.00 96.19 231 ALA A O 1
ATOM 1755 N N . ILE A 1 232 ? 25.288 -26.634 -25.919 1.00 97.06 232 ILE A N 1
ATOM 1756 C CA . ILE A 1 232 ? 25.411 -26.695 -24.465 1.00 97.06 232 ILE A CA 1
ATOM 1757 C C . ILE A 1 232 ? 24.467 -25.662 -23.872 1.00 97.06 232 ILE A C 1
ATOM 1759 O O . ILE A 1 232 ? 24.591 -24.465 -24.151 1.00 97.06 232 ILE A O 1
ATOM 1763 N N . THR A 1 233 ? 23.539 -26.127 -23.044 1.00 97.38 233 THR A N 1
ATOM 1764 C CA . THR A 1 233 ? 22.597 -25.271 -22.322 1.00 97.38 233 THR A CA 1
ATOM 1765 C C . THR A 1 233 ? 22.700 -25.493 -20.821 1.00 97.38 233 THR A C 1
ATOM 1767 O O . THR A 1 233 ? 23.143 -26.550 -20.379 1.00 97.38 233 THR A O 1
ATOM 1770 N N . ALA A 1 234 ? 22.282 -24.516 -20.025 1.00 96.12 234 ALA A N 1
ATOM 1771 C CA . ALA A 1 234 ? 22.210 -24.634 -18.577 1.00 96.12 234 ALA A CA 1
ATOM 1772 C C . ALA A 1 234 ? 20.852 -24.168 -18.046 1.00 96.12 234 ALA A C 1
ATOM 1774 O O . ALA A 1 234 ? 20.303 -23.166 -18.509 1.00 96.12 234 ALA A O 1
ATOM 1775 N N . ASP A 1 235 ? 20.371 -24.884 -17.037 1.00 96.44 235 ASP A N 1
ATOM 1776 C CA . ASP A 1 235 ? 19.327 -24.431 -16.125 1.00 96.44 235 ASP A CA 1
ATOM 1777 C C . ASP A 1 235 ? 20.005 -24.004 -14.826 1.00 96.44 235 ASP A C 1
ATOM 1779 O O . ASP A 1 235 ? 20.934 -24.676 -14.373 1.00 96.44 235 ASP A O 1
ATOM 1783 N N . TYR A 1 236 ? 19.576 -22.903 -14.218 1.00 94.06 236 TYR A N 1
ATOM 1784 C CA . TYR A 1 236 ? 20.135 -22.435 -12.950 1.00 94.06 236 TYR A CA 1
ATOM 1785 C C . TYR A 1 236 ? 19.163 -21.528 -12.200 1.00 94.06 236 TYR A C 1
ATOM 1787 O O . TYR A 1 236 ? 18.285 -20.901 -12.791 1.00 94.06 236 TYR A O 1
ATOM 1795 N N . ALA A 1 237 ? 19.362 -21.405 -10.888 1.00 92.44 237 ALA A N 1
ATOM 1796 C CA . ALA A 1 237 ? 18.701 -20.394 -10.073 1.00 92.44 237 ALA A CA 1
ATOM 1797 C C . ALA A 1 237 ? 19.708 -19.333 -9.620 1.00 92.44 237 ALA A C 1
ATOM 1799 O O . ALA A 1 237 ? 20.871 -19.642 -9.354 1.00 92.44 237 ALA A O 1
ATOM 1800 N N . TYR A 1 238 ? 19.277 -18.083 -9.494 1.00 90.69 238 TYR A N 1
ATOM 1801 C CA . TYR A 1 238 ? 20.118 -16.985 -9.018 1.00 90.69 238 TYR A CA 1
ATOM 1802 C C . TYR A 1 238 ? 19.315 -16.003 -8.169 1.00 90.69 238 TYR A C 1
ATOM 1804 O O . TYR A 1 238 ? 18.112 -15.834 -8.363 1.00 90.69 238 TYR A O 1
ATOM 1812 N N . SER A 1 239 ? 19.983 -15.339 -7.228 1.00 88.94 239 SER A N 1
ATOM 1813 C CA . SER A 1 239 ? 19.366 -14.261 -6.454 1.00 88.94 239 SER A CA 1
ATOM 1814 C C . SER A 1 239 ? 19.604 -12.938 -7.176 1.00 88.94 239 SER A C 1
ATOM 1816 O O . SER A 1 239 ? 20.742 -12.477 -7.286 1.00 88.94 239 SER A O 1
ATOM 1818 N N . LYS A 1 240 ? 18.537 -12.312 -7.678 1.00 89.06 240 LYS A N 1
ATOM 1819 C CA . LYS A 1 240 ? 18.623 -10.997 -8.319 1.00 89.06 240 LYS A CA 1
ATOM 1820 C C . LYS A 1 240 ? 19.045 -9.959 -7.281 1.00 89.06 240 LYS A C 1
ATOM 1822 O O . LYS A 1 240 ? 18.527 -9.935 -6.168 1.00 89.06 240 LYS A O 1
ATOM 1827 N N . THR A 1 241 ? 19.970 -9.081 -7.647 1.00 89.44 241 THR A N 1
ATOM 1828 C CA . THR A 1 241 ? 20.349 -7.924 -6.828 1.00 89.44 241 THR A CA 1
ATOM 1829 C C . THR A 1 241 ? 19.600 -6.676 -7.294 1.00 89.44 241 THR A C 1
ATOM 1831 O O . THR A 1 241 ? 19.342 -6.552 -8.496 1.00 89.44 241 THR A O 1
ATOM 1834 N N . PRO A 1 242 ? 19.289 -5.721 -6.398 1.00 92.44 242 PRO A N 1
ATOM 1835 C CA . PRO A 1 242 ? 18.747 -4.429 -6.802 1.00 92.44 242 PRO A CA 1
ATOM 1836 C C . PRO A 1 242 ? 19.637 -3.741 -7.844 1.00 92.44 242 PRO A C 1
ATOM 1838 O O . PRO A 1 242 ? 20.864 -3.751 -7.727 1.00 92.44 242 PRO A O 1
ATOM 1841 N N . VAL A 1 243 ? 19.020 -3.121 -8.849 1.00 92.00 243 VAL A N 1
ATOM 1842 C CA . VAL A 1 243 ? 19.712 -2.302 -9.855 1.00 92.00 243 VAL A CA 1
ATOM 1843 C C . VAL A 1 243 ? 20.032 -0.901 -9.329 1.00 92.00 243 VAL A C 1
ATOM 1845 O O . VAL A 1 243 ? 20.977 -0.269 -9.796 1.00 92.00 243 VAL A O 1
ATOM 1848 N N . GLU A 1 244 ? 19.255 -0.401 -8.364 1.00 89.88 244 GLU A N 1
ATOM 1849 C CA . GLU A 1 244 ? 19.460 0.903 -7.730 1.00 89.88 244 GLU A CA 1
ATOM 1850 C C . GLU A 1 244 ? 18.790 0.939 -6.351 1.00 89.88 244 GLU A C 1
ATOM 1852 O O . GLU A 1 244 ? 17.566 0.893 -6.247 1.00 89.88 244 GLU A O 1
ATOM 1857 N N . GLY A 1 245 ? 19.579 1.039 -5.276 1.00 93.06 245 GLY A N 1
ATOM 1858 C CA . GLY A 1 245 ? 19.047 1.054 -3.910 1.00 93.06 245 GLY A CA 1
ATOM 1859 C C . GLY A 1 245 ? 18.264 -0.224 -3.593 1.00 93.06 245 GLY A C 1
ATOM 1860 O O . GLY A 1 245 ? 18.859 -1.283 -3.419 1.00 93.06 245 GLY A O 1
ATOM 1861 N N . TYR A 1 246 ? 16.938 -0.113 -3.525 1.00 93.69 246 TYR A N 1
ATOM 1862 C CA . TYR A 1 246 ? 15.992 -1.217 -3.318 1.00 93.69 246 TYR A CA 1
ATOM 1863 C C . TYR A 1 246 ? 15.128 -1.528 -4.559 1.00 93.69 246 TYR A C 1
ATOM 1865 O O . TYR A 1 246 ? 14.208 -2.342 -4.482 1.00 93.69 246 TYR A O 1
ATOM 1873 N N . ASP A 1 247 ? 15.387 -0.881 -5.697 1.00 94.94 247 ASP A N 1
ATOM 1874 C CA . ASP A 1 247 ? 14.700 -1.136 -6.965 1.00 94.94 247 ASP A CA 1
ATOM 1875 C C . ASP A 1 247 ? 15.383 -2.301 -7.699 1.00 94.94 247 ASP A C 1
ATOM 1877 O O . ASP A 1 247 ? 16.575 -2.236 -7.996 1.00 94.94 247 ASP A O 1
ATOM 1881 N N . TYR A 1 248 ? 14.645 -3.372 -7.985 1.00 95.00 248 TYR A N 1
ATOM 1882 C CA . TYR A 1 248 ? 15.091 -4.536 -8.761 1.00 95.00 248 TYR A CA 1
ATOM 1883 C C . TYR A 1 248 ? 14.848 -4.363 -10.267 1.00 95.00 248 TYR A C 1
ATOM 1885 O O . TYR A 1 248 ? 15.255 -5.213 -11.059 1.00 95.00 248 TYR A O 1
ATOM 1893 N N . GLY A 1 249 ? 14.240 -3.251 -10.681 1.00 93.12 249 GLY A N 1
ATOM 1894 C CA . GLY A 1 249 ? 13.984 -2.919 -12.072 1.00 93.12 249 GLY A CA 1
ATOM 1895 C C . GLY A 1 249 ? 12.922 -3.807 -12.714 1.00 93.12 249 GLY A C 1
ATOM 1896 O O . GLY A 1 249 ? 12.015 -4.316 -12.053 1.00 93.12 249 GLY A O 1
ATOM 1897 N N . ASP A 1 250 ? 13.044 -3.965 -14.029 1.00 94.12 250 ASP A N 1
ATOM 1898 C CA . ASP A 1 250 ? 12.162 -4.811 -14.824 1.00 94.12 250 ASP A CA 1
ATOM 1899 C C . ASP A 1 250 ? 12.504 -6.298 -14.600 1.00 94.12 250 ASP A C 1
ATOM 1901 O O . ASP A 1 250 ? 13.678 -6.699 -14.588 1.00 94.12 250 ASP A O 1
ATOM 1905 N N . ILE A 1 251 ? 11.464 -7.110 -14.418 1.00 93.81 251 ILE A N 1
ATOM 1906 C CA . ILE A 1 251 ? 11.524 -8.569 -14.321 1.00 93.81 251 ILE A CA 1
ATOM 1907 C C . ILE A 1 251 ? 10.504 -9.122 -15.310 1.00 93.81 251 ILE A C 1
ATOM 1909 O O . ILE A 1 251 ? 9.303 -8.895 -15.152 1.00 93.81 251 ILE A O 1
ATOM 1913 N N . ASP A 1 252 ? 10.985 -9.809 -16.339 1.00 92.69 252 ASP A N 1
ATOM 1914 C CA . ASP A 1 252 ? 10.112 -10.419 -17.334 1.00 92.69 252 ASP A CA 1
ATOM 1915 C C . ASP A 1 252 ? 9.453 -11.677 -16.746 1.00 92.69 252 ASP A C 1
ATOM 1917 O O . ASP A 1 252 ? 10.089 -12.484 -16.069 1.00 92.69 252 ASP A O 1
ATOM 1921 N N . VAL A 1 253 ? 8.152 -11.809 -16.974 1.00 92.75 253 VAL A N 1
ATOM 1922 C CA . VAL A 1 253 ? 7.294 -12.905 -16.522 1.00 92.75 253 VAL A CA 1
ATOM 1923 C C . VAL A 1 253 ? 6.384 -13.327 -17.673 1.00 92.75 253 VAL A C 1
ATOM 1925 O O . VAL A 1 253 ? 6.207 -12.592 -18.642 1.00 92.75 253 VAL A O 1
ATOM 1928 N N . SER A 1 254 ? 5.775 -14.506 -17.571 1.00 91.88 254 SER A N 1
ATOM 1929 C CA . SER A 1 254 ? 4.786 -14.973 -18.546 1.00 91.88 254 SER A CA 1
ATOM 1930 C C . SER A 1 254 ? 3.554 -15.482 -17.814 1.00 91.88 254 SER A C 1
ATOM 1932 O O . SER A 1 254 ? 3.593 -16.540 -17.183 1.00 91.88 254 SER A O 1
ATOM 1934 N N . VAL A 1 255 ? 2.472 -14.700 -17.837 1.00 88.88 255 VAL A N 1
ATOM 1935 C CA . VAL A 1 255 ? 1.263 -14.976 -17.055 1.00 88.88 255 VAL A CA 1
ATOM 1936 C C . VAL A 1 255 ? -0.015 -14.537 -17.769 1.00 88.88 255 VAL A C 1
ATOM 1938 O O . VAL A 1 255 ? -0.097 -13.507 -18.428 1.00 88.88 255 VAL A O 1
ATOM 1941 N N . ALA A 1 256 ? -1.091 -15.297 -17.583 1.00 82.25 256 ALA A N 1
ATOM 1942 C CA . ALA A 1 256 ? -2.406 -14.915 -18.087 1.00 82.25 256 ALA A CA 1
ATOM 1943 C C . ALA A 1 256 ? -3.146 -13.982 -17.106 1.00 82.25 256 ALA A C 1
ATOM 1945 O O . ALA A 1 256 ? -2.985 -14.083 -15.889 1.00 82.25 256 ALA A O 1
ATOM 1946 N N . GLY A 1 257 ? -4.019 -13.115 -17.629 1.00 80.56 257 GLY A N 1
ATOM 1947 C CA . GLY A 1 257 ? -4.944 -12.313 -16.818 1.00 80.56 257 GLY A CA 1
ATOM 1948 C C . GLY A 1 257 ? -5.157 -10.882 -17.311 1.00 80.56 257 GLY A C 1
ATOM 1949 O O . GLY A 1 257 ? -4.419 -10.377 -18.168 1.00 80.56 257 GLY A O 1
ATOM 1950 N N . LEU A 1 258 ? -6.194 -10.243 -16.765 1.00 85.12 258 LEU A N 1
ATOM 1951 C CA . LEU A 1 258 ? -6.478 -8.817 -16.930 1.00 85.12 258 LEU A CA 1
ATOM 1952 C C . LEU A 1 258 ? -5.832 -8.030 -15.775 1.00 85.12 258 LEU A C 1
ATOM 1954 O O . LEU A 1 258 ? -6.112 -8.363 -14.618 1.00 85.12 258 LEU A O 1
ATOM 1958 N N . PRO A 1 259 ? -4.987 -7.016 -16.050 1.00 88.19 259 PRO A N 1
ATOM 1959 C CA . PRO A 1 259 ? -4.240 -6.288 -15.018 1.00 88.19 259 PRO A CA 1
ATOM 1960 C C . PRO A 1 259 ? -5.088 -5.603 -13.937 1.00 88.19 259 PRO A C 1
ATOM 1962 O O . PRO A 1 259 ? -4.580 -5.342 -12.857 1.00 88.19 259 PRO A O 1
ATOM 1965 N N . ASP A 1 260 ? -6.364 -5.324 -14.187 1.00 90.75 260 ASP A N 1
ATOM 1966 C CA . ASP A 1 260 ? -7.266 -4.605 -13.276 1.00 90.75 260 ASP A CA 1
ATOM 1967 C C . ASP A 1 260 ? -8.050 -5.520 -12.311 1.00 90.75 260 ASP A C 1
ATOM 1969 O O . ASP A 1 260 ? -8.884 -5.052 -11.535 1.00 90.75 260 ASP A O 1
ATOM 1973 N N . THR A 1 261 ? -7.770 -6.826 -12.323 1.00 95.62 261 THR A N 1
ATOM 1974 C CA . THR A 1 261 ? -8.397 -7.822 -11.437 1.00 95.62 261 THR A CA 1
ATOM 1975 C C . THR A 1 261 ? -7.431 -8.305 -10.359 1.00 95.62 261 THR A C 1
ATOM 1977 O O . THR A 1 261 ? -6.216 -8.302 -10.561 1.00 95.62 261 THR A O 1
ATOM 1980 N N . ALA A 1 262 ? -7.952 -8.784 -9.224 1.00 96.94 262 ALA A N 1
ATOM 1981 C CA . ALA A 1 262 ? -7.125 -9.358 -8.157 1.00 96.94 262 ALA A CA 1
ATOM 1982 C C . ALA A 1 262 ? -6.203 -10.476 -8.672 1.00 96.94 262 ALA A C 1
ATOM 1984 O O . ALA A 1 262 ? -5.020 -10.516 -8.332 1.00 96.94 262 ALA A O 1
ATOM 1985 N N . ASP A 1 263 ? -6.739 -11.357 -9.520 1.00 96.38 263 ASP A N 1
ATOM 1986 C CA . ASP A 1 263 ? -6.002 -12.491 -10.073 1.00 96.38 263 ASP A CA 1
ATOM 1987 C C . ASP A 1 263 ? -4.925 -12.030 -11.061 1.00 96.38 263 ASP A C 1
ATOM 1989 O O . ASP A 1 263 ? -3.795 -12.502 -10.985 1.00 96.38 263 ASP A O 1
ATOM 1993 N N . GLY A 1 264 ? -5.221 -11.074 -11.950 1.00 95.69 264 GLY A N 1
ATOM 1994 C CA . GLY A 1 264 ? -4.223 -10.543 -12.881 1.00 95.69 264 GLY A CA 1
ATOM 1995 C C . GLY A 1 264 ? -3.106 -9.760 -12.188 1.00 95.69 264 GLY A C 1
ATOM 1996 O O . GLY A 1 264 ? -1.935 -9.960 -12.512 1.00 95.69 264 GLY A O 1
ATOM 1997 N N . MET A 1 265 ? -3.443 -8.939 -11.186 1.00 96.62 265 MET A N 1
ATOM 1998 C CA . MET A 1 265 ? -2.455 -8.251 -10.346 1.00 96.62 265 MET A CA 1
ATOM 1999 C C . MET A 1 265 ? -1.564 -9.244 -9.598 1.00 96.62 265 MET A C 1
ATOM 2001 O O . MET A 1 265 ? -0.340 -9.117 -9.629 1.00 96.62 265 MET A O 1
ATOM 2005 N N . GLY A 1 266 ? -2.170 -10.244 -8.950 1.00 97.19 266 GLY A N 1
ATOM 2006 C CA . GLY A 1 266 ? -1.442 -11.282 -8.223 1.00 97.19 266 GLY A CA 1
ATOM 2007 C C . GLY A 1 266 ? -0.574 -12.136 -9.144 1.00 97.19 266 GLY A C 1
ATOM 2008 O O . GLY A 1 266 ? 0.569 -12.418 -8.805 1.00 97.19 266 GLY A O 1
ATOM 2009 N N . ASN A 1 267 ? -1.068 -12.487 -10.334 1.00 97.00 267 ASN A N 1
ATOM 2010 C CA . ASN A 1 267 ? -0.305 -13.237 -11.328 1.00 97.00 267 ASN A CA 1
ATOM 2011 C C . ASN A 1 267 ? 0.962 -12.503 -11.757 1.00 97.00 267 ASN A C 1
ATOM 2013 O O . ASN A 1 267 ? 2.037 -13.095 -11.732 1.00 97.00 267 ASN A O 1
ATOM 2017 N N . LEU A 1 268 ? 0.852 -11.220 -12.110 1.00 96.25 268 LEU A N 1
ATOM 2018 C CA . LEU A 1 268 ? 2.010 -10.419 -12.504 1.00 96.25 268 LEU A CA 1
ATOM 2019 C C . LEU A 1 268 ? 2.992 -10.250 -11.339 1.00 96.25 268 LEU A C 1
ATOM 2021 O O . LEU A 1 268 ? 4.179 -10.524 -11.494 1.00 96.25 268 LEU A O 1
ATOM 2025 N N . ALA A 1 269 ? 2.508 -9.838 -10.163 1.00 96.38 269 ALA A N 1
ATOM 2026 C CA . ALA A 1 269 ? 3.369 -9.579 -9.012 1.00 96.38 269 ALA A CA 1
ATOM 2027 C C . ALA A 1 269 ? 4.080 -10.850 -8.517 1.00 96.38 269 ALA A C 1
ATOM 2029 O O . ALA A 1 269 ? 5.298 -10.865 -8.352 1.00 96.38 269 ALA A O 1
ATOM 2030 N N . PHE A 1 270 ? 3.339 -11.938 -8.300 1.00 96.44 270 PHE A N 1
ATOM 2031 C CA . PHE A 1 270 ? 3.878 -13.135 -7.651 1.00 96.44 270 PHE A CA 1
ATOM 2032 C C . PHE A 1 270 ? 4.701 -14.019 -8.593 1.00 96.44 270 PHE A C 1
ATOM 2034 O O . PHE A 1 270 ? 5.426 -14.880 -8.111 1.00 96.44 270 PHE A O 1
ATOM 2041 N N . ALA A 1 271 ? 4.643 -13.792 -9.911 1.00 94.94 271 ALA A N 1
ATOM 2042 C CA . ALA A 1 271 ? 5.536 -14.455 -10.861 1.00 94.94 271 ALA A CA 1
ATOM 2043 C C . ALA A 1 271 ? 6.946 -13.847 -10.886 1.00 94.94 271 ALA A C 1
ATOM 2045 O O . ALA A 1 271 ? 7.901 -14.522 -11.257 1.00 94.94 271 ALA A O 1
ATOM 2046 N N . ALA A 1 272 ? 7.094 -12.577 -10.498 1.00 94.19 272 ALA A N 1
ATOM 2047 C CA . ALA A 1 272 ? 8.375 -11.871 -10.548 1.00 94.19 272 ALA A CA 1
ATOM 2048 C C . ALA A 1 272 ? 9.232 -12.052 -9.284 1.00 94.19 272 ALA A C 1
ATOM 2050 O O . ALA A 1 272 ? 10.423 -11.736 -9.291 1.00 94.19 272 ALA A O 1
ATOM 2051 N N . ALA A 1 273 ? 8.637 -12.522 -8.187 1.00 94.25 273 ALA A N 1
ATOM 2052 C CA . ALA A 1 273 ? 9.324 -12.762 -6.927 1.00 94.25 273 ALA A CA 1
ATOM 2053 C C . ALA A 1 273 ? 8.641 -13.886 -6.146 1.00 94.25 273 ALA A C 1
ATOM 2055 O O . ALA A 1 273 ? 7.427 -14.050 -6.196 1.00 94.25 273 ALA A O 1
ATOM 2056 N N . THR A 1 274 ? 9.415 -14.625 -5.355 1.00 92.94 274 THR A N 1
ATOM 2057 C CA . THR A 1 274 ? 8.863 -15.671 -4.492 1.00 92.94 274 THR A CA 1
ATOM 2058 C C . THR A 1 274 ? 8.352 -15.050 -3.199 1.00 92.94 274 THR A C 1
ATOM 2060 O O . THR A 1 274 ? 9.136 -14.538 -2.395 1.00 92.94 274 THR A O 1
ATOM 2063 N N . TYR A 1 275 ? 7.042 -15.122 -2.976 1.00 95.81 275 TYR A N 1
ATOM 2064 C CA . TYR A 1 275 ? 6.404 -14.672 -1.742 1.00 95.81 275 TYR A CA 1
ATOM 2065 C C . TYR A 1 275 ? 6.100 -15.848 -0.823 1.00 95.81 275 TYR A C 1
ATOM 2067 O O . TYR A 1 275 ? 5.503 -16.842 -1.231 1.00 95.81 275 TYR A O 1
ATOM 2075 N N . LEU A 1 276 ? 6.453 -15.715 0.454 1.00 96.12 276 LEU A N 1
ATOM 2076 C CA . LEU A 1 276 ? 6.013 -16.658 1.469 1.00 96.12 276 LEU A CA 1
ATOM 2077 C C . LEU A 1 276 ? 4.644 -16.238 1.990 1.00 96.12 276 LEU A C 1
ATOM 2079 O O . LEU A 1 276 ? 4.505 -15.185 2.618 1.00 96.12 276 LEU A O 1
ATOM 2083 N N . ARG A 1 277 ? 3.670 -17.123 1.767 1.00 96.06 277 ARG A N 1
ATOM 2084 C CA . ARG A 1 277 ? 2.290 -16.993 2.235 1.00 96.06 277 ARG A CA 1
ATOM 2085 C C . ARG A 1 277 ? 1.671 -15.631 1.874 1.00 96.06 277 ARG A C 1
ATOM 2087 O O . ARG A 1 277 ? 1.298 -14.909 2.786 1.00 96.06 277 ARG A O 1
ATOM 2094 N N . PRO A 1 278 ? 1.587 -15.230 0.592 1.00 97.75 278 PRO A N 1
ATOM 2095 C CA . PRO A 1 278 ? 0.906 -13.993 0.226 1.00 97.75 278 PRO A CA 1
ATOM 2096 C C . PRO A 1 278 ? -0.620 -14.134 0.293 1.00 97.75 278 PRO A C 1
ATOM 2098 O O . PRO A 1 278 ? -1.174 -15.182 -0.045 1.00 97.75 278 PRO A O 1
ATOM 2101 N N . SER A 1 279 ? -1.327 -13.070 0.665 1.00 98.12 279 SER A N 1
ATOM 2102 C CA . SER A 1 279 ? -2.786 -13.024 0.549 1.00 98.12 279 SER A CA 1
ATOM 2103 C C . SER A 1 279 ? -3.227 -12.868 -0.910 1.00 98.12 279 SER A C 1
ATOM 2105 O O . SER A 1 279 ? -2.494 -12.327 -1.739 1.00 98.12 279 SER A O 1
ATOM 2107 N N . ILE A 1 280 ? -4.477 -13.232 -1.212 1.00 97.69 280 ILE A N 1
ATOM 2108 C CA . ILE A 1 280 ? -5.138 -12.749 -2.434 1.00 97.69 280 ILE A CA 1
ATOM 2109 C C . ILE A 1 280 ? -5.119 -11.203 -2.409 1.00 97.69 280 ILE A C 1
ATOM 2111 O O . ILE A 1 280 ? -5.383 -10.628 -1.342 1.00 97.69 280 ILE A O 1
ATOM 2115 N N . PRO A 1 281 ? -4.789 -10.513 -3.520 1.00 97.94 281 PRO A N 1
ATOM 2116 C CA . PRO A 1 281 ? -4.794 -9.055 -3.549 1.00 97.94 281 PRO A CA 1
ATOM 2117 C C . PRO A 1 281 ? -6.176 -8.472 -3.240 1.00 97.94 281 PRO A C 1
ATOM 2119 O O . PRO A 1 281 ? -7.176 -8.831 -3.861 1.00 97.94 281 PRO A O 1
ATOM 2122 N N . THR A 1 282 ? -6.210 -7.542 -2.289 1.00 98.50 282 THR A N 1
ATOM 2123 C CA . THR A 1 282 ? -7.353 -6.662 -2.035 1.00 98.50 282 THR A CA 1
ATOM 2124 C C . THR A 1 282 ? -7.352 -5.573 -3.088 1.00 98.50 282 THR A C 1
ATOM 2126 O O . THR A 1 282 ? -6.366 -4.851 -3.221 1.00 98.50 282 THR A O 1
ATOM 2129 N N . VAL A 1 283 ? -8.438 -5.453 -3.839 1.00 97.88 283 VAL A N 1
ATOM 2130 C CA . VAL A 1 283 ? -8.541 -4.515 -4.958 1.00 97.88 283 VAL A CA 1
ATOM 2131 C C . VAL A 1 283 ? -9.151 -3.200 -4.495 1.00 97.88 283 VAL A C 1
ATOM 2133 O O . VAL A 1 283 ? -10.084 -3.174 -3.693 1.00 97.88 283 VAL A O 1
ATOM 2136 N N . PHE A 1 284 ? -8.651 -2.102 -5.038 1.00 97.88 284 PHE A N 1
ATOM 2137 C CA . PHE A 1 284 ? -9.169 -0.758 -4.844 1.00 97.88 284 PHE A CA 1
ATOM 2138 C C . PHE A 1 284 ? -9.499 -0.200 -6.214 1.00 97.88 284 PHE A C 1
ATOM 2140 O O . PHE A 1 284 ? -8.611 -0.162 -7.060 1.00 97.88 284 PHE A O 1
ATOM 2147 N N . THR A 1 285 ? -10.744 0.218 -6.440 1.00 96.88 285 THR A N 1
ATOM 2148 C CA . THR A 1 285 ? -11.132 0.860 -7.706 1.00 96.88 285 THR A CA 1
ATOM 2149 C C . THR A 1 285 ? -11.744 2.227 -7.468 1.00 96.88 285 THR A C 1
ATOM 2151 O O . THR A 1 285 ? -12.587 2.366 -6.581 1.00 96.88 285 THR A O 1
ATOM 2154 N N . PHE A 1 286 ? -11.350 3.217 -8.265 1.00 95.56 286 PHE A N 1
ATOM 2155 C CA . PHE A 1 286 ? -11.684 4.624 -8.022 1.00 95.56 286 PHE A CA 1
ATOM 2156 C C . PHE A 1 286 ? -12.973 5.083 -8.706 1.00 95.56 286 PHE A C 1
ATOM 2158 O O . PHE A 1 286 ? -13.606 6.030 -8.238 1.00 95.56 286 PHE A O 1
ATOM 2165 N N . THR A 1 287 ? -13.383 4.397 -9.770 1.00 94.56 287 THR A N 1
ATOM 2166 C CA . THR A 1 287 ? -14.634 4.633 -10.490 1.00 94.56 287 THR A CA 1
ATOM 2167 C C . THR A 1 287 ? -15.393 3.332 -10.751 1.00 94.56 287 THR A C 1
ATOM 2169 O O . THR A 1 287 ? -14.844 2.236 -10.604 1.00 94.56 287 THR A O 1
ATOM 2172 N N . ASN A 1 288 ? -16.651 3.453 -11.181 1.00 92.00 288 ASN A N 1
ATOM 2173 C CA . ASN A 1 288 ? -17.480 2.322 -11.613 1.00 92.00 288 ASN A CA 1
ATOM 2174 C C . ASN A 1 288 ? -17.086 1.718 -12.975 1.00 92.00 288 ASN A C 1
ATOM 2176 O O . ASN A 1 288 ? -17.650 0.707 -13.392 1.00 92.00 288 ASN A O 1
ATOM 2180 N N . GLU A 1 289 ? -16.141 2.326 -13.684 1.00 90.12 289 GLU A N 1
ATOM 2181 C CA . GLU A 1 289 ? -15.731 1.879 -15.012 1.00 90.12 289 GLU A CA 1
ATOM 2182 C C . GLU A 1 289 ? -14.598 0.842 -14.962 1.00 90.12 289 GLU A C 1
ATOM 2184 O O . GLU A 1 289 ? -13.968 0.611 -13.928 1.00 90.12 289 GLU A O 1
ATOM 2189 N N . GLU A 1 290 ? -14.329 0.185 -16.091 1.00 87.12 290 GLU A N 1
ATOM 2190 C CA . GLU A 1 290 ? -13.190 -0.737 -16.205 1.00 87.12 290 GLU A CA 1
ATOM 2191 C C . GLU A 1 290 ? -11.858 0.013 -16.093 1.00 87.12 290 GLU A C 1
ATOM 2193 O O . GLU A 1 290 ? -10.936 -0.447 -15.423 1.00 87.12 290 GLU A O 1
ATOM 2198 N N . ASN A 1 291 ? -11.784 1.211 -16.678 1.00 89.44 291 ASN A N 1
ATOM 2199 C CA . ASN A 1 291 ? -10.642 2.107 -16.565 1.00 89.44 291 ASN A CA 1
ATOM 2200 C C . ASN A 1 291 ? -11.105 3.574 -16.475 1.00 89.44 291 ASN A C 1
ATOM 2202 O O . ASN A 1 291 ? -12.303 3.842 -16.522 1.00 89.44 291 ASN A O 1
ATOM 2206 N N . PHE A 1 292 ? -10.189 4.532 -16.310 1.00 90.81 292 PHE A N 1
ATOM 2207 C CA . PHE A 1 292 ? -10.555 5.951 -16.361 1.00 90.81 292 PHE A CA 1
ATOM 2208 C C . PHE A 1 292 ? -11.089 6.324 -17.754 1.00 90.81 292 PHE A C 1
ATOM 2210 O O . PHE A 1 292 ? -10.479 5.978 -18.764 1.00 90.81 292 PHE A O 1
ATOM 2217 N N . ASN A 1 293 ? -12.216 7.039 -17.804 1.00 86.94 293 ASN A N 1
ATOM 2218 C CA . ASN A 1 293 ? -12.784 7.544 -19.054 1.00 86.94 293 ASN A CA 1
ATOM 2219 C C . ASN A 1 293 ? -12.086 8.824 -19.542 1.00 86.94 293 ASN A C 1
ATOM 2221 O O . ASN A 1 293 ? -11.199 9.373 -18.890 1.00 86.94 293 ASN A O 1
ATOM 2225 N N . LEU A 1 294 ? -12.529 9.324 -20.699 1.00 86.19 294 LEU A N 1
ATOM 2226 C CA . LEU A 1 294 ? -11.967 10.510 -21.355 1.00 86.19 294 LEU A CA 1
ATOM 2227 C C . LEU A 1 294 ? -12.166 11.821 -20.584 1.00 86.19 294 LEU A C 1
ATOM 2229 O O . LEU A 1 294 ? -11.572 12.830 -20.962 1.00 86.19 294 LEU A O 1
ATOM 2233 N N . SER A 1 295 ? -12.997 11.834 -19.539 1.00 86.56 295 SER A N 1
ATOM 2234 C CA . SER A 1 295 ? -13.123 13.001 -18.667 1.00 86.56 295 SER A CA 1
ATOM 2235 C C . SER A 1 295 ? -11.896 13.169 -17.766 1.00 86.56 295 SER A C 1
ATOM 2237 O O . SER A 1 295 ? -11.658 14.266 -17.269 1.00 86.56 295 SER A O 1
ATOM 2239 N N . PHE A 1 296 ? -11.099 12.113 -17.577 1.00 90.25 296 PHE A N 1
ATOM 2240 C CA . PHE A 1 296 ? -9.841 12.157 -16.838 1.00 90.25 296 PHE A CA 1
ATOM 2241 C C . PHE A 1 296 ? -8.643 12.313 -17.779 1.00 90.25 296 PHE A C 1
ATOM 2243 O O . PHE A 1 296 ? -8.613 11.788 -18.891 1.00 90.25 296 PHE A O 1
ATOM 2250 N N . GLY A 1 297 ? -7.611 12.991 -17.286 1.00 90.62 297 GLY A N 1
ATOM 2251 C CA . GLY A 1 297 ? -6.283 13.036 -17.881 1.00 90.62 297 GLY A CA 1
ATOM 2252 C C . GLY A 1 297 ? -5.229 12.499 -16.916 1.00 90.62 297 GLY A C 1
ATOM 2253 O O . GLY A 1 297 ? -5.473 12.323 -15.721 1.00 90.62 297 GLY A O 1
ATOM 2254 N N . ARG A 1 298 ? -4.005 12.298 -17.411 1.00 92.06 298 ARG A N 1
ATOM 2255 C CA . ARG A 1 298 ? -2.851 11.913 -16.571 1.00 92.06 298 ARG A CA 1
ATOM 2256 C C . ARG A 1 298 ? -2.568 12.909 -15.449 1.00 92.06 298 ARG A C 1
ATOM 2258 O O . ARG A 1 298 ? -2.009 12.532 -14.419 1.00 92.06 298 ARG A O 1
ATOM 2265 N N . ASP A 1 299 ? -2.924 14.172 -15.668 1.00 91.50 299 ASP A N 1
ATOM 2266 C CA . ASP A 1 299 ? -2.779 15.272 -14.723 1.00 91.50 299 ASP A CA 1
ATOM 2267 C C . ASP A 1 299 ? -4.034 15.564 -13.886 1.00 91.50 299 ASP A C 1
ATOM 2269 O O . ASP A 1 299 ? -4.023 16.502 -13.078 1.00 91.50 299 ASP A O 1
ATOM 2273 N N . SER A 1 300 ? -5.079 14.734 -14.011 1.00 92.44 300 SER A N 1
ATOM 2274 C CA . SER A 1 300 ? -6.202 14.728 -13.075 1.00 92.44 300 SER A CA 1
ATOM 2275 C C . SER A 1 300 ? -5.716 14.446 -11.656 1.00 92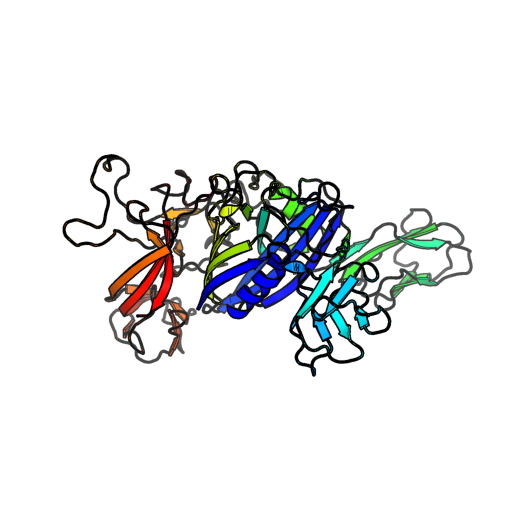.44 300 SER A C 1
ATOM 2277 O O . SER A 1 300 ? -4.690 13.793 -11.427 1.00 92.44 300 SER A O 1
ATOM 2279 N N . LEU A 1 301 ? -6.462 14.969 -10.686 1.00 92.94 301 LEU A N 1
ATOM 2280 C CA . LEU A 1 301 ? -6.106 14.874 -9.279 1.00 92.94 301 LEU A CA 1
ATOM 2281 C C . LEU A 1 301 ? -6.745 13.648 -8.618 1.00 92.94 301 LEU A C 1
ATOM 2283 O O . LEU A 1 301 ? -7.848 13.227 -8.952 1.00 92.94 301 LEU A O 1
ATOM 2287 N N . MET A 1 302 ? -6.044 13.117 -7.627 1.00 93.31 302 MET A N 1
ATOM 2288 C CA . MET A 1 302 ? -6.512 12.159 -6.640 1.00 93.31 302 MET A CA 1
ATOM 2289 C C . MET A 1 302 ? -6.375 12.829 -5.275 1.00 93.31 302 MET A C 1
ATOM 2291 O O . MET A 1 302 ? -5.285 13.263 -4.899 1.00 93.31 302 MET A O 1
ATOM 2295 N N . SER A 1 303 ? -7.478 12.937 -4.544 1.00 94.62 303 SER A N 1
ATOM 2296 C CA . SER A 1 303 ? -7.475 13.404 -3.159 1.00 94.62 303 SER A CA 1
ATOM 2297 C C . SER A 1 303 ? -7.302 12.212 -2.230 1.00 94.62 303 SER A C 1
ATOM 2299 O O . SER A 1 303 ? -7.947 11.178 -2.418 1.00 94.62 303 SER A O 1
ATOM 2301 N N . ILE A 1 304 ? -6.449 12.365 -1.223 1.00 96.06 304 ILE A N 1
ATOM 2302 C CA . ILE A 1 304 ? -6.216 11.368 -0.185 1.00 96.06 304 ILE A CA 1
ATOM 2303 C C . ILE A 1 304 ? -6.301 12.030 1.180 1.00 96.06 304 ILE A C 1
ATOM 2305 O O . ILE A 1 304 ? -5.717 13.087 1.415 1.00 96.06 304 ILE A O 1
ATOM 2309 N N . TRP A 1 305 ? -7.024 11.410 2.099 1.00 97.25 305 TRP A N 1
ATOM 2310 C CA . TRP A 1 305 ? -7.124 11.920 3.457 1.00 97.25 305 TRP A CA 1
ATOM 2311 C C . TRP A 1 305 ? -7.314 10.786 4.450 1.00 97.25 305 TRP A C 1
ATOM 2313 O O . TRP A 1 305 ? -7.790 9.707 4.101 1.00 97.25 305 TRP A O 1
ATOM 2323 N N . GLY A 1 306 ? -6.924 11.015 5.696 1.00 97.19 306 GLY A N 1
ATOM 2324 C CA . GLY A 1 306 ? -7.015 10.006 6.740 1.00 97.19 306 GLY A CA 1
ATOM 2325 C C . GLY A 1 306 ? -5.833 10.037 7.687 1.00 97.19 306 GLY A C 1
ATOM 2326 O O . GLY A 1 306 ? -5.142 11.040 7.824 1.00 97.19 306 GLY A O 1
ATOM 2327 N N . SER A 1 307 ? -5.595 8.916 8.354 1.00 96.06 307 SER A N 1
ATOM 2328 C CA . SER A 1 307 ? -4.670 8.827 9.473 1.00 96.06 307 SER A CA 1
ATOM 2329 C C . SER A 1 307 ? -3.665 7.707 9.283 1.00 96.06 307 SER A C 1
ATOM 2331 O O . SER A 1 307 ? -4.038 6.542 9.116 1.00 96.06 307 SER A O 1
ATOM 2333 N N . ILE A 1 308 ? -2.384 8.060 9.360 1.00 95.94 308 ILE A N 1
ATOM 2334 C CA . ILE A 1 308 ? -1.271 7.130 9.188 1.00 95.94 308 ILE A CA 1
ATOM 2335 C C . ILE A 1 308 ? -0.311 7.211 10.377 1.00 95.94 308 ILE A C 1
ATOM 2337 O O . ILE A 1 308 ? -0.002 8.289 10.900 1.00 95.94 308 ILE A O 1
ATOM 2341 N N . ASN A 1 309 ? 0.146 6.043 10.814 1.00 94.50 309 ASN A N 1
ATOM 2342 C CA . ASN A 1 309 ? 1.296 5.826 11.680 1.00 94.50 309 ASN A CA 1
ATOM 2343 C C . ASN A 1 309 ? 1.887 4.421 11.401 1.00 94.50 309 ASN A C 1
ATOM 2345 O O . ASN A 1 309 ? 1.392 3.684 10.545 1.00 94.50 309 ASN A O 1
ATOM 2349 N N . LYS A 1 310 ? 2.923 4.014 12.142 1.00 93.81 310 LYS A N 1
ATOM 2350 C CA . LYS A 1 310 ? 3.590 2.710 11.947 1.00 93.81 310 LYS A CA 1
ATOM 2351 C C . LYS A 1 310 ? 2.726 1.485 12.295 1.00 93.81 310 LYS A C 1
ATOM 2353 O O . LYS A 1 310 ? 3.102 0.362 11.973 1.00 93.81 310 LYS A O 1
ATOM 2358 N N . ASP A 1 311 ? 1.597 1.685 12.978 1.00 94.19 311 ASP A N 1
ATOM 2359 C CA . ASP A 1 311 ? 0.650 0.629 13.357 1.00 94.19 311 ASP A CA 1
ATOM 2360 C C . ASP A 1 311 ? -0.562 0.554 12.425 1.00 94.19 311 ASP A C 1
ATOM 2362 O O . ASP A 1 311 ? -1.276 -0.455 12.439 1.00 94.19 311 ASP A O 1
ATOM 2366 N N . ARG A 1 312 ? -0.822 1.614 11.650 1.00 94.62 312 ARG A N 1
ATOM 2367 C CA . ARG A 1 312 ? -2.047 1.775 10.871 1.00 94.62 312 ARG A CA 1
ATOM 2368 C C . ARG A 1 312 ? -1.883 2.734 9.694 1.00 94.62 312 ARG A C 1
ATOM 2370 O O . ARG A 1 312 ? -1.396 3.849 9.842 1.00 94.62 312 ARG A O 1
ATOM 2377 N N . ILE A 1 313 ? -2.458 2.342 8.569 1.00 97.56 313 ILE A N 1
ATOM 2378 C CA . ILE A 1 313 ? -2.878 3.184 7.456 1.00 97.56 313 ILE A CA 1
ATOM 2379 C C . ILE A 1 313 ? -4.408 3.125 7.437 1.00 97.56 313 ILE A C 1
ATOM 2381 O O . ILE A 1 313 ? -4.972 2.050 7.269 1.00 97.56 313 ILE A O 1
ATOM 2385 N N . ALA A 1 314 ? -5.084 4.247 7.665 1.00 97.44 314 ALA A N 1
ATOM 2386 C CA . ALA A 1 314 ? -6.540 4.343 7.582 1.00 97.44 314 ALA A CA 1
ATOM 2387 C C . ALA A 1 314 ? -6.911 5.586 6.787 1.00 97.44 314 ALA A C 1
ATOM 2389 O O . ALA A 1 314 ? -6.949 6.689 7.333 1.00 97.44 314 ALA A O 1
ATOM 2390 N N . ILE A 1 315 ? -7.121 5.411 5.489 1.00 97.44 315 ILE A N 1
ATOM 2391 C CA . ILE A 1 315 ? -7.258 6.511 4.542 1.00 97.44 315 ILE A CA 1
ATOM 2392 C C . ILE A 1 315 ? -8.422 6.280 3.593 1.00 97.44 315 ILE A C 1
ATOM 2394 O O . ILE A 1 315 ? -8.862 5.152 3.371 1.00 97.44 315 ILE A O 1
ATOM 2398 N N . PHE A 1 316 ? -8.893 7.372 3.016 1.00 97.81 316 PHE A N 1
ATOM 2399 C CA . PHE A 1 316 ? -9.810 7.381 1.897 1.00 97.81 316 PHE A CA 1
ATOM 2400 C C . PHE A 1 316 ? -9.140 8.038 0.701 1.00 97.81 316 PHE A C 1
ATOM 2402 O O . PHE A 1 316 ? -8.328 8.954 0.845 1.00 97.81 316 PHE A O 1
ATOM 2409 N N . MET A 1 317 ? -9.480 7.539 -0.481 1.00 96.75 317 MET A N 1
ATOM 2410 C CA . MET A 1 317 ? -9.015 8.062 -1.759 1.00 96.75 317 MET A CA 1
ATOM 2411 C C . MET A 1 317 ? -10.218 8.397 -2.627 1.00 96.75 317 MET A C 1
ATOM 2413 O O . MET A 1 317 ? -11.226 7.687 -2.600 1.00 96.75 317 MET A O 1
ATOM 2417 N N . ARG A 1 318 ? -10.111 9.468 -3.408 1.00 94.75 318 ARG A N 1
ATOM 2418 C CA . ARG A 1 318 ? -11.138 9.863 -4.370 1.00 94.75 318 ARG A CA 1
ATOM 2419 C C . ARG A 1 318 ? -10.498 10.582 -5.548 1.00 94.75 318 ARG A C 1
ATOM 2421 O O . ARG A 1 318 ? -9.790 11.570 -5.348 1.00 94.75 318 ARG A O 1
ATOM 2428 N N . ALA A 1 319 ? -10.767 10.108 -6.762 1.00 93.25 319 ALA A N 1
ATOM 2429 C CA . ALA A 1 319 ? -10.376 10.824 -7.972 1.00 93.25 319 ALA A CA 1
ATOM 2430 C C . ALA A 1 319 ? -11.121 12.170 -8.065 1.00 93.25 319 ALA A C 1
ATOM 2432 O O . ALA A 1 319 ? -12.101 12.408 -7.357 1.00 93.25 319 ALA A O 1
ATOM 2433 N N . ASP A 1 320 ? -10.658 13.079 -8.915 1.00 87.19 320 ASP A N 1
ATOM 2434 C CA . ASP A 1 320 ? -11.328 14.359 -9.118 1.00 87.19 320 ASP A CA 1
ATOM 2435 C C . ASP A 1 320 ? -12.736 14.156 -9.699 1.00 87.19 320 ASP A C 1
ATOM 2437 O O . ASP A 1 320 ? -12.923 13.783 -10.856 1.00 87.19 320 ASP A O 1
ATOM 2441 N N . ALA A 1 321 ? -13.742 14.420 -8.872 1.00 80.12 321 ALA A N 1
ATOM 2442 C CA . ALA A 1 321 ? -15.139 14.238 -9.230 1.00 80.12 321 ALA A CA 1
ATOM 2443 C C . ALA A 1 321 ? -15.693 15.348 -10.129 1.00 80.12 321 ALA A C 1
ATOM 2445 O O . ALA A 1 321 ? -16.802 15.205 -10.628 1.00 80.12 321 ALA A O 1
ATOM 2446 N N . THR A 1 322 ? -14.965 16.449 -10.355 1.00 78.12 322 THR A N 1
ATOM 2447 C CA . THR A 1 322 ? -15.417 17.485 -11.303 1.00 78.12 322 THR A CA 1
ATOM 2448 C C . THR A 1 322 ? -15.532 16.948 -12.727 1.00 78.12 322 THR A C 1
ATOM 2450 O O . THR A 1 322 ? -16.342 17.442 -13.507 1.00 78.12 322 THR A O 1
ATOM 2453 N N . SER A 1 323 ? -14.736 15.925 -13.043 1.00 69.69 323 SER A N 1
ATOM 2454 C CA . SER A 1 323 ? -14.674 15.288 -14.356 1.00 69.69 323 SER A CA 1
ATOM 2455 C C . SER A 1 323 ? -15.830 14.306 -14.582 1.00 69.69 323 SER A C 1
ATOM 2457 O O . SER A 1 323 ? -16.368 14.231 -15.684 1.00 69.69 323 SER A O 1
ATOM 2459 N N . ASP A 1 324 ? -16.229 13.573 -13.538 1.00 78.81 324 ASP A N 1
ATOM 2460 C CA . ASP A 1 324 ? -17.309 12.583 -13.586 1.00 78.81 324 ASP A CA 1
ATOM 2461 C C . ASP A 1 324 ? -17.877 12.317 -12.174 1.00 78.81 324 ASP A C 1
ATOM 2463 O O . ASP A 1 324 ? -17.443 11.395 -11.474 1.00 78.81 324 ASP A O 1
ATOM 2467 N N . PRO A 1 325 ? -18.808 13.153 -11.688 1.00 80.62 325 PRO A N 1
ATOM 2468 C CA . PRO A 1 325 ? -19.221 13.115 -10.288 1.00 80.62 325 PRO A CA 1
ATOM 2469 C C . PRO A 1 325 ? -20.019 11.864 -9.917 1.00 80.62 325 PRO A C 1
ATOM 2471 O O . PRO A 1 325 ? -19.981 11.458 -8.754 1.00 80.62 325 PRO A O 1
ATOM 2474 N N . ASP A 1 326 ? -20.711 11.254 -10.881 1.00 84.12 326 ASP A N 1
ATOM 2475 C CA . ASP A 1 326 ? -21.617 10.128 -10.641 1.00 84.12 326 ASP A CA 1
ATOM 2476 C C . ASP A 1 326 ? -20.867 8.791 -10.548 1.00 84.12 326 ASP A C 1
ATOM 2478 O O . ASP A 1 326 ? -21.295 7.888 -9.825 1.00 84.12 326 ASP A O 1
ATOM 2482 N N . ASN A 1 327 ? -19.728 8.663 -11.238 1.00 87.94 327 ASN A N 1
ATOM 2483 C CA . ASN A 1 327 ? -18.969 7.412 -11.275 1.00 87.94 327 ASN A CA 1
ATOM 2484 C C . ASN A 1 327 ? -17.788 7.360 -10.303 1.00 87.94 327 ASN A C 1
ATOM 2486 O O . ASN A 1 327 ? -17.268 6.270 -10.074 1.00 87.94 327 ASN A O 1
ATOM 2490 N N . VAL A 1 328 ? -17.353 8.486 -9.730 1.00 93.38 328 VAL A N 1
ATOM 2491 C CA . VAL A 1 328 ? -16.196 8.538 -8.822 1.00 93.38 328 VAL A CA 1
ATOM 2492 C C . VAL A 1 328 ? -16.569 8.139 -7.397 1.00 93.38 328 VAL A C 1
ATOM 2494 O O . VAL A 1 328 ? -17.487 8.687 -6.783 1.00 93.38 328 VAL A O 1
ATOM 2497 N N . TRP A 1 329 ? -15.784 7.236 -6.816 1.00 95.31 329 TRP A N 1
ATOM 2498 C CA . TRP A 1 329 ? -16.019 6.707 -5.479 1.00 95.31 329 TRP A CA 1
ATOM 2499 C C . TRP A 1 329 ? -15.053 7.246 -4.429 1.00 95.31 329 TRP A C 1
ATOM 2501 O O . TRP A 1 329 ? -13.883 7.516 -4.686 1.00 95.31 329 TRP A O 1
ATOM 2511 N N . VAL A 1 330 ? -15.567 7.338 -3.202 1.00 95.88 330 VAL A N 1
ATOM 2512 C CA . VAL A 1 330 ? -14.778 7.430 -1.973 1.00 95.88 330 VAL A CA 1
ATOM 2513 C C . VAL A 1 330 ? -14.363 6.010 -1.580 1.00 95.88 330 VAL A C 1
ATOM 2515 O O . VAL A 1 330 ? -15.194 5.196 -1.160 1.00 95.88 330 VAL A O 1
ATOM 2518 N N . VAL A 1 331 ? -13.084 5.701 -1.785 1.00 97.69 331 VAL A N 1
ATOM 2519 C CA . VAL A 1 331 ? -12.511 4.355 -1.668 1.00 97.69 331 VAL A CA 1
ATOM 2520 C C . VAL A 1 331 ? -11.817 4.195 -0.313 1.00 97.69 331 VAL A C 1
ATOM 2522 O O . VAL A 1 331 ? -10.854 4.920 -0.057 1.00 97.69 331 VAL A O 1
ATOM 2525 N N . PRO A 1 332 ? -12.260 3.266 0.555 1.00 97.62 332 PRO A N 1
ATOM 2526 C CA . PRO A 1 332 ? -11.619 3.023 1.842 1.00 97.62 332 PRO A CA 1
ATOM 2527 C C . PRO A 1 332 ? -10.340 2.200 1.679 1.00 97.62 332 PRO A C 1
ATOM 2529 O O . PRO A 1 332 ? -10.319 1.226 0.926 1.00 97.62 332 PRO A O 1
ATOM 2532 N N . PHE A 1 333 ? -9.312 2.530 2.457 1.00 97.81 333 PHE A N 1
ATOM 2533 C CA . PHE A 1 333 ? -8.148 1.684 2.684 1.00 97.81 333 PHE A CA 1
ATOM 2534 C C . PHE A 1 333 ? -7.800 1.648 4.168 1.00 97.81 333 PHE A C 1
ATOM 2536 O O . PHE A 1 333 ? -7.387 2.650 4.751 1.00 97.81 333 PHE A O 1
ATOM 2543 N N . TYR A 1 334 ? -7.947 0.467 4.767 1.00 97.94 334 TYR A N 1
ATOM 2544 C CA . TYR A 1 334 ? -7.424 0.187 6.096 1.00 97.94 334 TYR A CA 1
ATOM 2545 C C . TYR A 1 334 ? -6.401 -0.938 6.034 1.00 97.94 334 TYR A C 1
ATOM 2547 O O . TYR A 1 334 ? -6.692 -2.030 5.548 1.00 97.94 334 TYR A O 1
ATOM 2555 N N . LEU A 1 335 ? -5.230 -0.681 6.598 1.00 97.56 335 LEU A N 1
ATOM 2556 C CA . LEU A 1 335 ? -4.232 -1.676 6.943 1.00 97.56 335 LEU A CA 1
ATOM 2557 C C . LEU A 1 335 ? -3.715 -1.369 8.337 1.00 97.56 335 LEU A C 1
ATOM 2559 O O . LEU A 1 335 ? -3.168 -0.295 8.556 1.00 97.56 335 LEU A O 1
ATOM 2563 N N . GLY A 1 336 ? -3.831 -2.283 9.292 1.00 94.56 336 GLY A N 1
ATOM 2564 C CA . GLY A 1 336 ? -3.289 -1.992 10.615 1.00 94.56 336 GLY A CA 1
ATOM 2565 C C . GLY A 1 336 ? -3.514 -3.045 11.678 1.00 94.56 336 GLY A C 1
ATOM 2566 O O . GLY A 1 336 ? -4.141 -4.079 11.454 1.00 94.56 336 GLY A O 1
ATOM 2567 N N . ARG A 1 337 ? -2.977 -2.753 12.860 1.00 92.06 337 ARG A N 1
ATOM 2568 C CA . ARG A 1 337 ? -3.143 -3.537 14.084 1.00 92.06 337 ARG A CA 1
ATOM 2569 C C . ARG A 1 337 ? -4.617 -3.618 14.497 1.00 92.06 337 ARG A C 1
ATOM 2571 O O . ARG A 1 337 ? -5.350 -2.636 14.399 1.00 92.06 337 ARG A O 1
ATOM 2578 N N . VAL A 1 338 ? -5.022 -4.768 15.029 1.00 91.31 338 VAL A N 1
ATOM 2579 C CA . VAL A 1 338 ? -6.230 -4.894 15.851 1.00 91.31 338 VAL A CA 1
ATOM 2580 C C . VAL A 1 338 ? -5.842 -4.670 17.307 1.00 91.31 338 VAL A C 1
ATOM 2582 O O . VAL A 1 338 ? -4.917 -5.312 17.817 1.00 91.31 338 VAL A O 1
ATOM 2585 N N . ASN A 1 339 ? -6.531 -3.760 17.985 1.00 90.25 339 ASN A N 1
ATOM 2586 C CA . ASN A 1 339 ? -6.352 -3.554 19.409 1.00 90.25 339 ASN A CA 1
ATOM 2587 C C . ASN A 1 339 ? -7.143 -4.599 20.199 1.00 90.25 339 ASN A C 1
ATOM 2589 O O . ASN A 1 339 ? -8.350 -4.732 20.013 1.00 90.25 339 ASN A O 1
ATOM 2593 N N . ASN A 1 340 ? -6.467 -5.350 21.062 1.00 86.00 340 ASN A N 1
ATOM 2594 C CA . ASN A 1 340 ? -7.044 -6.473 21.789 1.00 86.00 340 ASN A CA 1
ATOM 2595 C C . ASN A 1 340 ? -6.646 -6.423 23.265 1.00 86.00 340 ASN A C 1
ATOM 2597 O O . ASN A 1 340 ? -5.579 -5.933 23.620 1.00 86.00 340 ASN A O 1
ATOM 2601 N N . SER A 1 341 ? -7.528 -6.936 24.118 1.00 74.69 341 SER A N 1
ATOM 2602 C CA . SER A 1 341 ? -7.325 -7.050 25.568 1.00 74.69 341 SER A CA 1
ATOM 2603 C C . SER A 1 341 ? -7.045 -8.491 26.016 1.00 74.69 341 SER A C 1
ATOM 2605 O O . SER A 1 341 ? -6.810 -8.743 27.194 1.00 74.69 341 SER A O 1
ATOM 2607 N N . GLY A 1 342 ? -7.075 -9.448 25.085 1.00 75.25 342 GLY A N 1
ATOM 2608 C CA . GLY A 1 342 ? -6.921 -10.876 25.352 1.00 75.25 342 GLY A CA 1
ATOM 2609 C C . GLY A 1 342 ? -5.813 -11.518 24.522 1.00 75.25 342 GLY A C 1
ATOM 2610 O O . GLY A 1 342 ? -4.757 -10.932 24.285 1.00 75.25 342 GLY A O 1
ATOM 2611 N N . LYS A 1 343 ? -6.053 -12.754 24.069 1.00 79.44 343 LYS A N 1
ATOM 2612 C CA . LYS A 1 343 ? -5.097 -13.471 23.219 1.00 79.44 343 LYS A CA 1
ATOM 2613 C C . LYS A 1 343 ? -4.885 -12.719 21.909 1.00 79.44 343 LYS A C 1
ATOM 2615 O O . LYS A 1 343 ? -5.839 -12.366 21.220 1.00 79.44 343 LYS A O 1
ATOM 2620 N N . LYS A 1 344 ? -3.619 -12.521 21.556 1.00 81.50 344 LYS A N 1
ATOM 2621 C CA . LYS A 1 344 ? -3.223 -11.797 20.349 1.00 81.50 344 LYS A CA 1
ATOM 2622 C C . LYS A 1 344 ? -3.214 -12.737 19.137 1.00 81.50 344 LYS A C 1
ATOM 2624 O O . LYS A 1 344 ? -2.778 -13.884 19.274 1.00 81.50 344 LYS A O 1
ATOM 2629 N N . PRO A 1 345 ? -3.647 -12.275 17.949 1.00 88.38 345 PRO A N 1
ATOM 2630 C CA . PRO A 1 345 ? -3.376 -12.971 16.695 1.00 88.38 345 PRO A CA 1
ATOM 2631 C C . PRO A 1 345 ? -1.877 -13.210 16.525 1.00 88.38 345 PRO A C 1
ATOM 2633 O O . PRO A 1 345 ? -1.069 -12.379 16.944 1.00 88.38 345 PRO A O 1
ATOM 2636 N N . ARG A 1 346 ? -1.501 -14.310 15.864 1.00 89.62 346 ARG A N 1
ATOM 2637 C CA . ARG A 1 346 ? -0.085 -14.609 15.595 1.00 89.62 346 ARG A CA 1
ATOM 2638 C C . ARG A 1 346 ? 0.552 -13.573 14.668 1.00 89.62 346 ARG A C 1
ATOM 2640 O O . ARG A 1 346 ? 1.712 -13.227 14.852 1.00 89.62 346 ARG A O 1
ATOM 2647 N N . GLN A 1 347 ? -0.230 -13.049 13.721 1.00 91.56 347 GLN A N 1
ATOM 2648 C CA . GLN A 1 347 ? 0.113 -11.878 12.917 1.00 91.56 347 GLN A CA 1
ATOM 2649 C C . GLN A 1 347 ? -1.030 -10.870 12.997 1.00 91.56 347 GLN A C 1
ATOM 2651 O O . GLN A 1 347 ? -2.111 -11.069 12.438 1.00 91.56 347 GLN A O 1
ATOM 2656 N N . ASN A 1 348 ? -0.793 -9.774 13.713 1.00 90.56 348 ASN A N 1
ATOM 2657 C CA . ASN A 1 348 ? -1.817 -8.788 14.039 1.00 90.56 348 ASN A CA 1
ATOM 2658 C C . ASN A 1 348 ? -1.875 -7.660 12.996 1.00 90.56 348 ASN A C 1
ATOM 2660 O O . ASN A 1 348 ? -1.481 -6.523 13.270 1.00 90.56 348 ASN A O 1
ATOM 2664 N N . THR A 1 349 ? -2.312 -7.999 11.782 1.00 94.94 349 THR A N 1
ATOM 2665 C CA . THR A 1 349 ? -2.564 -7.033 10.701 1.00 94.94 349 THR A CA 1
ATOM 2666 C C . THR A 1 349 ? -3.875 -7.369 10.013 1.00 94.94 349 THR A C 1
ATOM 2668 O O . THR A 1 349 ? -4.058 -8.495 9.558 1.00 94.94 349 THR A O 1
ATOM 2671 N N . VAL A 1 350 ? -4.767 -6.391 9.934 1.00 95.94 350 VAL A N 1
ATOM 2672 C CA . VAL A 1 350 ? -6.013 -6.456 9.174 1.00 95.94 350 VAL A CA 1
ATOM 2673 C C . VAL A 1 350 ? -5.887 -5.602 7.926 1.00 95.94 350 VAL A C 1
ATOM 2675 O O . VAL A 1 350 ? -5.319 -4.517 8.000 1.00 95.94 350 VAL A O 1
ATOM 2678 N N . LEU A 1 351 ? -6.438 -6.085 6.816 1.00 97.88 351 LEU A N 1
ATOM 2679 C CA . LEU A 1 351 ? -6.542 -5.400 5.537 1.00 97.88 351 LEU A CA 1
ATOM 2680 C C . LEU A 1 351 ? -8.009 -5.341 5.091 1.00 97.88 351 LEU A C 1
ATOM 2682 O O . LEU A 1 351 ? -8.724 -6.348 5.107 1.00 97.88 351 LEU A O 1
ATOM 2686 N N . ILE A 1 352 ? -8.449 -4.143 4.713 1.00 98.12 352 ILE A N 1
ATOM 2687 C CA . ILE A 1 352 ? -9.791 -3.856 4.212 1.00 98.12 352 ILE A CA 1
ATOM 2688 C C . ILE A 1 352 ? -9.680 -2.872 3.045 1.00 98.12 352 ILE A C 1
ATOM 2690 O O . ILE A 1 352 ? -9.008 -1.842 3.157 1.00 98.12 352 ILE A O 1
ATOM 2694 N N . GLY A 1 353 ? -10.385 -3.167 1.955 1.00 97.38 353 GLY A N 1
ATOM 2695 C CA . GLY A 1 353 ? -10.474 -2.299 0.785 1.00 97.38 353 GLY A CA 1
ATOM 2696 C C . GLY A 1 353 ? -11.873 -2.227 0.189 1.00 97.38 353 GLY A C 1
ATOM 2697 O O . GLY A 1 353 ? -12.844 -2.769 0.728 1.00 97.38 353 GLY A O 1
ATOM 2698 N N . GLY A 1 354 ? -11.987 -1.540 -0.945 1.00 96.94 354 GLY A N 1
ATOM 2699 C CA . GLY A 1 354 ? -13.257 -1.342 -1.628 1.00 96.94 354 GLY A CA 1
ATOM 2700 C C . GLY A 1 354 ? -13.107 -1.273 -3.140 1.00 96.94 354 GLY A C 1
ATOM 2701 O O . GLY A 1 354 ? -12.260 -0.539 -3.638 1.00 96.94 354 GLY A O 1
ATOM 2702 N N . SER A 1 355 ? -13.949 -2.001 -3.866 1.00 97.06 355 SER A N 1
ATOM 2703 C CA . SER A 1 355 ? -13.852 -2.110 -5.324 1.00 97.06 355 SER A CA 1
ATOM 2704 C C . SER A 1 355 ? -15.210 -2.205 -6.029 1.00 97.06 355 SER A C 1
ATOM 2706 O O . SER A 1 355 ? -16.266 -2.280 -5.388 1.00 97.06 355 SER A O 1
ATOM 2708 N N . ARG A 1 356 ? -15.174 -2.180 -7.368 1.00 95.69 356 ARG A N 1
ATOM 2709 C CA . ARG A 1 356 ? -16.293 -2.510 -8.256 1.00 95.69 356 ARG A CA 1
ATOM 2710 C C . ARG A 1 356 ? -16.624 -3.999 -8.174 1.00 95.69 356 ARG A C 1
ATOM 2712 O O . ARG A 1 356 ? -15.809 -4.821 -7.760 1.00 95.69 356 ARG A O 1
ATOM 2719 N N . ALA A 1 357 ? -17.829 -4.366 -8.591 1.00 94.12 357 ALA A N 1
ATOM 2720 C CA . ALA A 1 357 ? -18.193 -5.774 -8.688 1.00 94.12 357 ALA A CA 1
ATOM 2721 C C . ALA A 1 357 ? -17.363 -6.488 -9.771 1.00 94.12 357 ALA A C 1
ATOM 2723 O O . ALA A 1 357 ? -17.064 -5.911 -10.814 1.00 94.12 357 ALA A O 1
ATOM 2724 N N . GLY A 1 358 ? -17.015 -7.755 -9.529 1.00 93.12 358 GLY A N 1
ATOM 2725 C CA . GLY A 1 358 ? -16.392 -8.633 -10.527 1.00 93.12 358 GLY A CA 1
ATOM 2726 C C . GLY A 1 358 ? -14.865 -8.574 -10.634 1.00 93.12 358 GLY A C 1
ATOM 2727 O O . GLY A 1 358 ? -14.305 -9.383 -11.365 1.00 93.12 358 GLY A O 1
ATOM 2728 N N . VAL A 1 359 ? -14.183 -7.686 -9.902 1.00 95.56 359 VAL A N 1
ATOM 2729 C CA . VAL A 1 359 ? -12.703 -7.606 -9.914 1.00 95.56 359 VAL A CA 1
ATOM 2730 C C . VAL A 1 359 ? -12.030 -8.228 -8.694 1.00 95.56 359 VAL A C 1
ATOM 2732 O O . VAL A 1 359 ? -10.806 -8.369 -8.673 1.00 95.56 359 VAL A O 1
ATOM 2735 N N . THR A 1 360 ? -12.803 -8.589 -7.670 1.00 95.81 360 THR A N 1
ATOM 2736 C CA . THR A 1 360 ? -12.273 -9.177 -6.438 1.00 95.81 360 THR A CA 1
ATOM 2737 C C . THR A 1 360 ? -11.826 -10.619 -6.657 1.00 95.81 360 THR A C 1
ATOM 2739 O O . THR A 1 360 ? -12.369 -11.349 -7.487 1.00 95.81 360 THR A O 1
ATOM 2742 N N . GLY A 1 361 ? -10.808 -11.046 -5.911 1.00 92.25 361 GLY A N 1
ATOM 2743 C CA . GLY A 1 361 ? -10.280 -12.400 -6.039 1.00 92.25 361 GLY A CA 1
ATOM 2744 C C . GLY A 1 361 ? -11.190 -13.410 -5.353 1.00 92.25 361 GLY A C 1
ATOM 2745 O O . GLY A 1 361 ? -11.578 -13.222 -4.202 1.00 92.25 361 GLY A O 1
ATOM 2746 N N . THR A 1 362 ? -11.514 -14.499 -6.041 1.00 92.19 362 THR A N 1
ATOM 2747 C CA . THR A 1 362 ? -12.300 -15.602 -5.475 1.00 92.19 362 THR A CA 1
ATOM 2748 C C . THR A 1 362 ? -11.394 -16.768 -5.115 1.00 92.19 362 THR A C 1
ATOM 2750 O O . THR A 1 362 ? -10.470 -17.107 -5.859 1.00 92.19 362 THR A O 1
ATOM 2753 N N . TRP A 1 363 ? -11.645 -17.377 -3.959 1.00 94.19 363 TRP A N 1
ATOM 2754 C CA . TRP A 1 363 ? -10.953 -18.593 -3.553 1.00 94.19 363 TRP A CA 1
ATOM 2755 C C . TRP A 1 363 ? -11.479 -19.811 -4.326 1.00 94.19 363 TRP A C 1
ATOM 2757 O O . TRP A 1 363 ? -12.680 -19.936 -4.567 1.00 94.19 363 TRP A O 1
ATOM 2767 N N . PHE A 1 364 ? -10.568 -20.725 -4.651 1.00 94.62 364 PHE A N 1
ATOM 2768 C CA . PHE A 1 364 ? -10.854 -22.107 -5.021 1.00 94.62 364 PHE A CA 1
ATOM 2769 C C . PHE A 1 364 ? -9.682 -22.996 -4.575 1.00 94.62 364 PHE A C 1
ATOM 2771 O O . PHE A 1 364 ? -8.590 -22.493 -4.304 1.00 94.62 364 PHE A O 1
ATOM 2778 N N . ALA A 1 365 ? -9.913 -24.307 -4.468 1.00 96.62 365 ALA A N 1
ATOM 2779 C CA . ALA A 1 365 ? -8.886 -25.254 -4.036 1.00 96.62 365 ALA A CA 1
ATOM 2780 C C . ALA A 1 365 ? -7.680 -25.245 -4.988 1.00 96.62 365 ALA A C 1
ATOM 2782 O O . ALA A 1 365 ? -7.858 -25.195 -6.204 1.00 96.62 365 ALA A O 1
ATOM 2783 N N . GLU A 1 366 ? -6.471 -25.300 -4.429 1.00 95.81 366 GLU A N 1
ATOM 2784 C CA . GLU A 1 366 ? -5.200 -25.264 -5.166 1.00 95.81 366 GLU A CA 1
ATOM 2785 C C . GLU A 1 366 ? -5.011 -23.987 -6.003 1.00 95.81 366 GLU A C 1
ATOM 2787 O O . GLU A 1 366 ? -4.264 -23.972 -6.983 1.00 95.81 366 GLU A O 1
ATOM 2792 N N . LYS A 1 367 ? -5.678 -22.885 -5.628 1.00 95.88 367 LYS A N 1
ATOM 2793 C CA . LYS A 1 367 ? -5.505 -21.604 -6.312 1.00 95.88 367 LYS A CA 1
ATOM 2794 C C . LYS A 1 367 ? -4.051 -21.145 -6.227 1.00 95.88 367 LYS A C 1
ATOM 2796 O O . LYS A 1 367 ? -3.501 -20.926 -5.147 1.00 95.88 367 LYS A O 1
ATOM 2801 N N . MET A 1 368 ? -3.478 -20.920 -7.403 1.00 95.38 368 MET A N 1
ATOM 2802 C CA . MET A 1 368 ? -2.154 -20.346 -7.593 1.00 95.38 368 MET A CA 1
ATOM 2803 C C . MET A 1 368 ? -2.299 -18.979 -8.251 1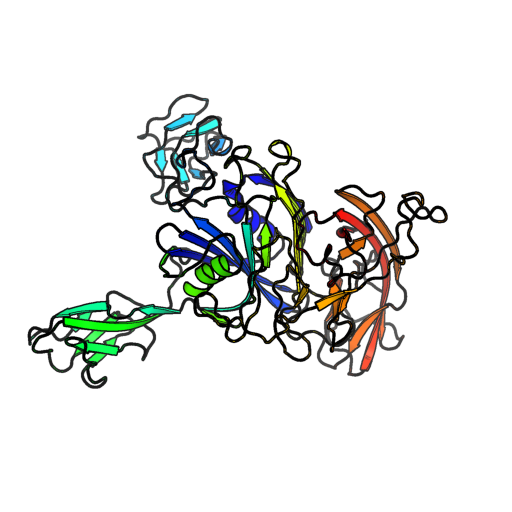.00 95.38 368 MET A C 1
ATOM 2805 O O . MET A 1 368 ? -3.081 -18.822 -9.188 1.00 95.38 368 MET A O 1
ATOM 2809 N N . LEU A 1 369 ? -1.515 -18.011 -7.791 1.00 95.94 369 LEU A N 1
ATOM 2810 C CA . LEU A 1 369 ? -1.325 -16.729 -8.454 1.00 95.94 369 LEU A CA 1
ATOM 2811 C C . LEU A 1 369 ? 0.164 -16.556 -8.739 1.00 95.94 369 LEU A C 1
ATOM 2813 O O . LEU A 1 369 ? 0.979 -16.640 -7.824 1.00 95.94 369 LEU A O 1
ATOM 2817 N N . GLY A 1 370 ? 0.528 -16.396 -10.011 1.00 92.50 370 GLY A N 1
ATOM 2818 C CA . GLY A 1 370 ? 1.923 -16.215 -10.432 1.00 92.50 370 GLY A CA 1
ATOM 2819 C C . GLY A 1 370 ? 2.839 -17.372 -10.016 1.00 92.50 370 GLY A C 1
ATOM 2820 O O . GLY A 1 370 ? 3.995 -17.158 -9.686 1.00 92.50 370 GLY A O 1
ATOM 2821 N N . GLY A 1 371 ? 2.309 -18.598 -9.940 1.00 90.75 371 GLY A N 1
ATOM 2822 C CA . GLY A 1 371 ? 3.058 -19.760 -9.446 1.00 90.75 371 GLY A CA 1
ATOM 2823 C C . GLY A 1 371 ? 3.193 -19.842 -7.919 1.00 90.75 371 GLY A C 1
ATOM 2824 O O . GLY A 1 371 ? 3.810 -20.780 -7.422 1.00 90.75 371 GLY A O 1
ATOM 2825 N N . THR A 1 372 ? 2.573 -18.930 -7.164 1.00 94.00 372 THR A N 1
ATOM 2826 C CA . THR A 1 372 ? 2.526 -18.971 -5.697 1.00 94.00 372 THR A CA 1
ATOM 2827 C C . THR A 1 372 ? 1.154 -19.427 -5.204 1.00 94.00 372 THR A C 1
ATOM 2829 O O . THR A 1 372 ? 0.128 -18.909 -5.647 1.00 94.00 372 THR A O 1
ATOM 2832 N N . SER A 1 373 ? 1.123 -20.378 -4.266 1.00 95.69 373 SER A N 1
ATOM 2833 C CA . SER A 1 373 ? -0.133 -20.832 -3.660 1.00 95.69 373 SER A CA 1
ATOM 2834 C C . SER A 1 373 ? -0.754 -19.741 -2.797 1.00 95.69 373 SER A C 1
ATOM 2836 O O . SER A 1 373 ? -0.089 -19.156 -1.939 1.00 95.69 373 SER A O 1
ATOM 2838 N N . VAL A 1 374 ? -2.042 -19.498 -3.026 1.00 96.56 374 VAL A N 1
ATOM 2839 C CA . VAL A 1 374 ? -2.893 -18.602 -2.230 1.00 96.56 374 VAL A CA 1
ATOM 2840 C C . VAL A 1 374 ? -4.129 -19.333 -1.697 1.00 96.56 374 VAL A C 1
ATOM 2842 O O . VAL A 1 374 ? -5.134 -18.712 -1.346 1.00 96.56 374 VAL A O 1
ATOM 2845 N N . ASP A 1 375 ? -4.065 -20.663 -1.654 1.00 95.62 375 ASP A N 1
ATOM 2846 C CA . ASP A 1 375 ? -5.083 -21.499 -1.033 1.00 95.62 375 ASP A CA 1
ATOM 2847 C C . ASP A 1 375 ? -4.805 -21.649 0.470 1.00 95.62 375 ASP A C 1
ATOM 2849 O O . ASP A 1 375 ? -3.904 -22.378 0.889 1.00 95.62 375 ASP A O 1
ATOM 2853 N N . TYR A 1 376 ? -5.610 -20.965 1.287 1.00 95.69 376 TYR A N 1
ATOM 2854 C CA . TYR A 1 376 ? -5.596 -21.074 2.750 1.00 95.69 376 TYR A CA 1
ATOM 2855 C C . TYR A 1 376 ? -6.867 -21.747 3.286 1.00 95.69 376 TYR A C 1
ATOM 2857 O O . TYR A 1 376 ? -7.237 -21.573 4.450 1.00 95.69 376 TYR A O 1
ATOM 2865 N N . GLY A 1 377 ? -7.540 -22.525 2.435 1.00 94.50 377 GLY A N 1
ATOM 2866 C CA . GLY A 1 377 ? -8.792 -23.207 2.733 1.00 94.50 377 GLY A CA 1
ATOM 2867 C C . GLY A 1 377 ? -10.046 -22.433 2.305 1.00 94.50 377 GLY A C 1
ATOM 2868 O O . GLY A 1 377 ? -9.972 -21.274 1.889 1.00 94.50 377 GLY A O 1
ATOM 2869 N N . PRO A 1 378 ? -11.230 -23.059 2.434 1.00 92.69 378 PRO A N 1
ATOM 2870 C CA . PRO A 1 378 ? -12.498 -22.571 1.871 1.00 92.69 378 PRO A CA 1
ATOM 2871 C C . PRO A 1 378 ? -12.986 -21.224 2.412 1.00 92.69 378 PRO A C 1
ATOM 2873 O O . PRO A 1 378 ? -13.830 -20.556 1.804 1.00 92.69 378 PRO A O 1
ATOM 2876 N N . ASP A 1 379 ? -12.441 -20.810 3.551 1.00 92.62 379 ASP A N 1
ATOM 2877 C CA . ASP A 1 379 ? -12.735 -19.532 4.180 1.00 92.62 379 ASP A CA 1
ATOM 2878 C C . ASP A 1 379 ? -11.658 -18.477 3.944 1.00 92.62 379 ASP A C 1
ATOM 2880 O O . ASP A 1 379 ? -11.666 -17.449 4.610 1.00 92.62 379 ASP A O 1
ATOM 2884 N N . THR A 1 380 ? -10.790 -18.666 2.947 1.00 94.62 380 THR A N 1
ATOM 2885 C CA . THR A 1 380 ? -9.888 -17.609 2.472 1.00 94.62 380 THR A CA 1
ATOM 2886 C C . THR A 1 380 ? -10.694 -16.388 2.009 1.00 94.62 380 THR A C 1
ATOM 2888 O O . THR A 1 380 ? -11.665 -16.515 1.258 1.00 94.62 380 THR A O 1
ATOM 2891 N N . THR A 1 381 ? -10.292 -15.194 2.445 1.00 94.62 381 THR A N 1
ATOM 2892 C CA . THR A 1 381 ? -10.868 -13.905 2.031 1.00 94.62 381 THR A CA 1
ATOM 2893 C C . THR A 1 381 ? -9.876 -13.068 1.216 1.00 94.62 381 THR A C 1
ATOM 2895 O O . THR A 1 381 ? -8.683 -13.355 1.152 1.00 94.62 381 THR A O 1
ATOM 2898 N N . ASN A 1 382 ? -10.384 -12.003 0.602 1.00 94.38 382 ASN A N 1
ATOM 2899 C CA . ASN A 1 382 ? -9.657 -11.069 -0.254 1.00 94.38 382 ASN A CA 1
ATOM 2900 C C . ASN A 1 382 ? -9.618 -9.630 0.293 1.00 94.38 382 ASN A C 1
ATOM 2902 O O . ASN A 1 382 ? -9.112 -8.758 -0.393 1.00 94.38 382 ASN A O 1
ATOM 2906 N N . GLY A 1 383 ? -10.182 -9.348 1.475 1.00 96.44 383 GLY A N 1
ATOM 2907 C CA . GLY A 1 383 ? -10.200 -7.996 2.066 1.00 96.44 383 GLY A CA 1
ATOM 2908 C C . GLY A 1 383 ? -11.243 -7.031 1.482 1.00 96.44 383 GLY A C 1
ATOM 2909 O O . GLY A 1 383 ? -11.432 -5.940 2.022 1.00 96.44 383 GLY A O 1
ATOM 2910 N N . ASN A 1 384 ? -11.940 -7.416 0.410 1.00 97.38 384 ASN A N 1
ATOM 2911 C CA . ASN A 1 384 ? -13.049 -6.669 -0.187 1.00 97.38 384 ASN A CA 1
ATOM 2912 C C . ASN A 1 384 ? -14.415 -7.213 0.242 1.00 97.38 384 ASN A C 1
ATOM 2914 O O . ASN A 1 384 ? -15.329 -6.445 0.523 1.00 97.38 384 ASN A O 1
ATOM 2918 N N . ASP A 1 385 ? -14.569 -8.535 0.278 1.00 95.38 385 ASP A N 1
ATOM 2919 C CA . ASP A 1 385 ? -15.842 -9.169 0.633 1.00 95.38 385 ASP A CA 1
ATOM 2920 C C . ASP A 1 385 ? -15.993 -9.313 2.149 1.00 95.38 385 ASP A C 1
ATOM 2922 O O . ASP A 1 385 ? -17.035 -9.002 2.717 1.00 95.38 385 ASP A O 1
ATOM 2926 N N . PHE A 1 386 ? -14.913 -9.728 2.807 1.00 96.12 386 PHE A N 1
ATOM 2927 C CA . PHE A 1 386 ? -14.806 -9.857 4.256 1.00 96.12 386 PHE A CA 1
ATOM 2928 C C . PHE A 1 386 ? -13.482 -9.267 4.725 1.00 96.12 386 PHE A C 1
ATOM 2930 O O . PHE A 1 386 ? -12.533 -9.139 3.949 1.00 96.12 386 PHE A O 1
ATOM 2937 N N . VAL A 1 387 ? -13.392 -8.960 6.015 1.00 95.81 387 VAL A N 1
ATOM 2938 C CA . VAL A 1 387 ? -12.170 -8.433 6.623 1.00 95.81 387 VAL A CA 1
ATOM 2939 C C . VAL A 1 387 ? -11.060 -9.479 6.551 1.00 95.81 387 VAL A C 1
ATOM 2941 O O . VAL A 1 387 ? -11.255 -10.619 6.977 1.00 95.81 387 VAL A O 1
ATOM 2944 N N . ASN A 1 388 ? -9.896 -9.087 6.028 1.00 95.44 388 ASN A N 1
ATOM 2945 C CA . ASN A 1 388 ? -8.747 -9.970 5.874 1.00 95.44 388 ASN A CA 1
ATOM 2946 C C . ASN A 1 388 ? -7.774 -9.812 7.046 1.00 95.44 388 ASN A C 1
ATOM 2948 O O . ASN A 1 388 ? -7.104 -8.789 7.156 1.00 95.44 388 ASN A O 1
ATOM 2952 N N . LEU A 1 389 ? -7.694 -10.812 7.927 1.00 94.94 389 LEU A N 1
ATOM 2953 C CA . LEU A 1 389 ? -6.701 -10.870 9.004 1.00 94.94 389 LEU A CA 1
ATOM 2954 C C . LEU A 1 389 ? -5.509 -11.718 8.563 1.00 94.94 389 LEU A C 1
ATOM 2956 O O . LEU A 1 389 ? -5.694 -12.844 8.112 1.00 94.94 389 LEU A O 1
ATOM 2960 N N . HIS A 1 390 ? -4.293 -11.220 8.787 1.00 95.19 390 HIS A N 1
ATOM 2961 C CA . HIS A 1 390 ? -3.068 -11.900 8.379 1.00 95.19 390 HIS A CA 1
ATOM 2962 C C . HIS A 1 390 ? -2.981 -13.332 8.925 1.00 95.19 390 HIS A C 1
ATOM 2964 O O . HIS A 1 390 ? -2.938 -14.282 8.146 1.00 95.19 390 HIS A O 1
ATOM 2970 N N . GLN A 1 391 ? -3.001 -13.505 10.249 1.00 93.69 391 GLN A N 1
ATOM 2971 C CA . GLN A 1 391 ? -2.995 -14.835 10.852 1.00 93.69 391 GLN A CA 1
ATOM 2972 C C . GLN A 1 391 ? -3.743 -14.850 12.183 1.00 93.69 391 GLN A C 1
ATOM 2974 O O . GLN A 1 391 ? -3.354 -14.167 13.135 1.00 93.69 391 GLN A O 1
ATOM 2979 N N . ALA A 1 392 ? -4.784 -15.677 12.257 1.00 90.69 392 ALA A N 1
ATOM 2980 C CA . ALA A 1 392 ? -5.616 -15.857 13.442 1.00 90.69 392 ALA A CA 1
ATOM 2981 C C . ALA A 1 392 ? -4.846 -16.493 14.614 1.00 90.69 392 ALA A C 1
ATOM 2983 O O . ALA A 1 392 ? -3.734 -17.011 14.463 1.00 90.69 392 ALA A O 1
ATOM 2984 N N . VAL A 1 393 ? -5.460 -16.503 15.802 1.00 88.06 393 VAL A N 1
ATOM 2985 C CA . VAL A 1 393 ? -4.877 -17.106 17.016 1.00 88.06 393 VAL A CA 1
ATOM 2986 C C . VAL A 1 393 ? -4.626 -18.605 16.805 1.00 88.06 393 VAL A C 1
ATOM 2988 O O . VAL A 1 393 ? -3.554 -19.117 17.148 1.00 88.06 393 VAL A O 1
ATOM 2991 N N . GLY A 1 394 ? -5.576 -19.291 16.156 1.00 85.31 394 GLY A N 1
ATOM 2992 C CA . GLY A 1 394 ? -5.456 -20.698 15.758 1.00 85.31 394 GLY A CA 1
ATOM 2993 C C . GLY A 1 394 ? -4.364 -20.986 14.716 1.00 85.31 394 GLY A C 1
ATOM 2994 O O . GLY A 1 394 ? -4.004 -22.142 14.516 1.00 85.31 394 GLY A O 1
ATOM 2995 N N . GLY A 1 395 ? -3.792 -19.954 14.085 1.00 89.06 395 GLY A N 1
ATOM 2996 C CA . GLY A 1 395 ? -2.712 -20.069 13.101 1.00 89.06 395 GLY A CA 1
ATOM 2997 C C . GLY A 1 395 ? -3.160 -20.105 11.639 1.00 89.06 395 GLY A C 1
ATOM 2998 O O . GLY A 1 395 ? -2.296 -20.101 10.762 1.00 89.06 395 GLY A O 1
ATOM 2999 N N . ALA A 1 396 ? -4.469 -20.099 11.372 1.00 91.88 396 ALA A N 1
ATOM 3000 C CA . ALA A 1 396 ? -5.015 -20.007 10.022 1.00 91.88 396 ALA A CA 1
ATOM 3001 C C . ALA A 1 396 ? -4.761 -18.617 9.414 1.00 91.88 396 ALA A C 1
ATOM 3003 O O . ALA A 1 396 ? -4.901 -17.599 10.097 1.00 91.88 396 ALA A O 1
ATOM 3004 N N . TYR A 1 397 ? -4.390 -18.589 8.136 1.00 95.25 397 TYR A N 1
ATOM 3005 C CA . TYR A 1 397 ? -4.080 -17.369 7.391 1.00 95.25 397 TYR A CA 1
ATOM 3006 C C . TYR A 1 397 ? -5.305 -16.860 6.638 1.00 95.25 397 TYR A C 1
ATOM 3008 O O . TYR A 1 397 ? -6.070 -17.664 6.113 1.00 95.25 397 TYR A O 1
ATOM 3016 N N . TYR A 1 398 ? -5.473 -15.538 6.576 1.00 95.62 398 TYR A N 1
ATOM 3017 C CA . TYR A 1 398 ? -6.406 -14.855 5.668 1.00 95.62 398 TYR A CA 1
ATOM 3018 C C . TYR A 1 398 ? -7.841 -15.400 5.666 1.00 95.62 398 TYR A C 1
ATOM 3020 O O . TYR A 1 398 ? -8.480 -15.481 4.621 1.00 95.62 398 TYR A O 1
ATOM 3028 N N . GLN A 1 399 ? -8.353 -15.802 6.832 1.00 92.62 399 GLN A N 1
ATOM 3029 C CA . GLN A 1 399 ? -9.718 -16.320 6.958 1.00 92.62 399 GLN A CA 1
ATOM 3030 C C . GLN A 1 399 ? -10.752 -15.184 6.910 1.00 92.62 399 GLN A C 1
ATOM 3032 O O . GLN A 1 399 ? -10.438 -14.031 7.224 1.00 92.62 399 GLN A O 1
ATOM 3037 N N . LYS A 1 400 ? -12.002 -15.498 6.561 1.00 92.75 400 LYS A N 1
ATOM 3038 C CA . LYS A 1 400 ? -13.131 -14.558 6.603 1.00 92.75 400 LYS A CA 1
ATOM 3039 C C . LYS A 1 400 ? -13.394 -14.087 8.033 1.00 92.75 400 LYS A C 1
ATOM 3041 O O . LYS A 1 400 ? -13.673 -14.884 8.929 1.00 92.75 400 LYS A O 1
ATOM 3046 N N . HIS A 1 401 ? -13.379 -12.772 8.214 1.00 94.38 401 HIS A N 1
ATOM 3047 C CA . HIS A 1 401 ? -13.818 -12.105 9.435 1.00 94.38 401 HIS A CA 1
ATOM 3048 C C . HIS A 1 401 ? -14.896 -11.075 9.108 1.00 94.38 401 HIS A C 1
ATOM 3050 O O . HIS A 1 401 ? -14.887 -10.471 8.033 1.00 94.38 401 HIS A O 1
ATOM 3056 N N . TYR A 1 402 ? -15.815 -10.858 10.043 1.00 93.44 402 TYR A N 1
ATOM 3057 C CA . TYR A 1 402 ? -16.879 -9.867 9.900 1.00 93.44 402 TYR A CA 1
ATOM 3058 C C . TYR A 1 402 ? -16.737 -8.751 10.938 1.00 93.44 402 TYR A C 1
ATOM 3060 O O . TYR A 1 402 ? -16.077 -8.906 11.971 1.00 93.44 402 TYR A O 1
ATOM 3068 N N . LEU A 1 403 ? -17.337 -7.607 10.626 1.00 93.81 403 LEU A N 1
ATOM 3069 C CA . LEU A 1 403 ? -17.386 -6.430 11.480 1.00 93.81 403 LEU A CA 1
ATOM 3070 C C . LEU A 1 403 ? -18.499 -6.589 12.516 1.00 93.81 403 LEU A C 1
ATOM 3072 O O . LEU A 1 403 ? -19.600 -7.025 12.194 1.00 93.81 403 LEU A O 1
ATOM 3076 N N . SER A 1 404 ? -18.237 -6.190 13.756 1.00 91.38 404 SER A N 1
ATOM 3077 C CA . SER A 1 404 ? -19.232 -6.146 14.827 1.00 91.38 404 SER A CA 1
ATOM 3078 C C . SER A 1 404 ? -19.128 -4.836 15.592 1.00 91.38 404 SER A C 1
ATOM 3080 O O . SER A 1 404 ? -18.033 -4.359 15.885 1.00 91.38 404 SER A O 1
ATOM 3082 N N . PHE A 1 405 ? -20.268 -4.231 15.896 1.00 89.38 405 PHE A N 1
ATOM 3083 C CA . PHE A 1 405 ? -20.354 -2.964 16.609 1.00 89.38 405 PHE A CA 1
ATOM 3084 C C . PHE A 1 405 ? -21.765 -2.777 17.170 1.00 89.38 405 PHE A C 1
ATOM 3086 O O . PHE A 1 405 ? -22.730 -3.384 16.702 1.00 89.38 405 PHE A O 1
ATOM 3093 N N . ILE A 1 406 ? -21.889 -1.926 18.185 1.00 82.06 406 ILE A N 1
ATOM 3094 C CA . ILE A 1 406 ? -23.183 -1.567 18.767 1.00 82.06 406 ILE A CA 1
ATOM 3095 C C . ILE A 1 406 ? -23.850 -0.546 17.848 1.00 82.06 406 ILE A C 1
ATOM 3097 O O . ILE A 1 406 ? -23.313 0.535 17.616 1.00 82.06 406 ILE A O 1
ATOM 3101 N N . THR A 1 407 ? -25.028 -0.892 17.341 1.00 73.50 407 THR A N 1
ATOM 3102 C CA . THR A 1 407 ? -25.833 -0.047 16.455 1.00 73.50 407 THR A CA 1
ATOM 3103 C C . THR A 1 407 ? -27.322 -0.232 16.743 1.00 73.50 407 THR A C 1
ATOM 3105 O O . THR A 1 407 ? -27.718 -1.126 17.496 1.00 73.50 407 THR A O 1
ATOM 3108 N N . HIS A 1 408 ? -28.155 0.632 16.170 1.00 71.44 408 HIS A N 1
ATOM 3109 C CA . HIS A 1 408 ? -29.605 0.492 16.225 1.00 71.44 408 HIS A CA 1
ATOM 3110 C C . HIS A 1 408 ? -30.076 -0.717 15.412 1.00 71.44 408 HIS A C 1
ATOM 3112 O O . HIS A 1 408 ? -29.437 -1.133 14.445 1.00 71.44 408 HIS A O 1
ATOM 3118 N N . SER A 1 409 ? -31.229 -1.274 15.793 1.00 70.69 409 SER A N 1
ATOM 3119 C CA . SER A 1 409 ? -31.846 -2.339 15.005 1.00 70.69 409 SER A CA 1
ATOM 3120 C C . SER A 1 409 ? -32.325 -1.787 13.667 1.00 70.69 409 SER A C 1
ATOM 3122 O O . SER A 1 409 ? -33.196 -0.913 13.617 1.00 70.69 409 SER A O 1
ATOM 3124 N N . ARG A 1 410 ? -31.796 -2.365 12.587 1.00 67.44 410 ARG A N 1
ATOM 3125 C CA . ARG A 1 410 ? -32.201 -2.068 11.211 1.00 67.44 410 ARG A CA 1
ATOM 3126 C C . ARG A 1 410 ? -33.697 -2.296 10.975 1.00 67.44 410 ARG A C 1
ATOM 3128 O O . ARG A 1 410 ? -34.295 -1.587 10.180 1.00 67.44 410 ARG A O 1
ATOM 3135 N N . GLU A 1 411 ? -34.303 -3.257 11.669 1.00 71.75 411 GLU A N 1
ATOM 3136 C CA . GLU A 1 411 ? -35.727 -3.590 11.519 1.00 71.75 411 GLU A CA 1
ATOM 3137 C C . GLU A 1 411 ? -36.657 -2.551 12.161 1.00 71.75 411 GLU A C 1
ATOM 3139 O O . GLU A 1 411 ? -37.817 -2.423 11.772 1.00 71.75 411 GLU A O 1
ATOM 3144 N N . ILE A 1 412 ? -36.158 -1.819 13.164 1.00 71.25 412 ILE A N 1
ATOM 3145 C CA . ILE A 1 412 ? -36.935 -0.822 13.913 1.00 71.25 412 ILE A CA 1
ATOM 3146 C C . ILE A 1 412 ? -36.788 0.566 13.280 1.00 71.25 412 ILE A C 1
ATOM 3148 O O . ILE A 1 412 ? -37.739 1.351 13.287 1.00 71.25 412 ILE A O 1
ATOM 3152 N N . GLU A 1 413 ? -35.617 0.880 12.722 1.00 65.69 413 GLU A N 1
ATOM 3153 C CA . GLU A 1 413 ? -35.391 2.137 12.011 1.00 65.69 413 GLU A CA 1
ATOM 3154 C C . GLU A 1 413 ? -36.212 2.206 10.716 1.00 65.69 413 GLU A C 1
ATOM 3156 O O . GLU A 1 413 ? -35.844 1.642 9.686 1.00 65.69 413 GLU A O 1
ATOM 3161 N N . LYS A 1 414 ? -37.311 2.967 10.735 1.00 58.44 414 LYS A N 1
ATOM 3162 C CA . LYS A 1 414 ? -38.019 3.329 9.502 1.00 58.44 414 LYS A CA 1
ATOM 3163 C C . LYS A 1 414 ? -37.246 4.418 8.743 1.00 58.44 414 LYS A C 1
ATOM 3165 O O . LYS A 1 414 ? -36.660 5.289 9.389 1.00 58.44 414 LYS A O 1
ATOM 3170 N N . PRO A 1 415 ? -37.291 4.444 7.399 1.00 53.03 415 PRO A N 1
ATOM 3171 C CA . PRO A 1 415 ? -36.691 5.516 6.598 1.00 53.03 415 PRO A CA 1
ATOM 3172 C C . PRO A 1 415 ? -37.200 6.923 6.958 1.00 53.03 415 PRO A C 1
ATOM 3174 O O . PRO A 1 415 ? -36.528 7.905 6.664 1.00 53.03 415 PRO A O 1
ATOM 3177 N N . GLU A 1 416 ? -38.382 7.024 7.580 1.00 47.16 416 GLU A N 1
ATOM 3178 C CA . GLU A 1 416 ? -39.068 8.293 7.852 1.00 47.16 416 GLU A CA 1
ATOM 3179 C C . GLU A 1 416 ? -38.788 8.908 9.241 1.00 47.16 416 GLU A C 1
ATOM 3181 O O . GLU A 1 416 ? -39.300 9.989 9.535 1.00 47.16 416 GLU A O 1
ATOM 3186 N N . VAL A 1 417 ? -38.026 8.249 10.129 1.00 54.56 417 VAL A N 1
ATOM 3187 C CA . VAL A 1 417 ? -37.771 8.776 11.486 1.00 54.56 417 VAL A CA 1
ATOM 3188 C C . VAL A 1 417 ? -36.636 9.803 11.432 1.00 54.56 417 VAL A C 1
ATOM 3190 O O . VAL A 1 417 ? -35.545 9.488 10.971 1.00 54.56 417 VAL A O 1
ATOM 3193 N N . GLY A 1 418 ? -36.927 11.033 11.870 1.00 50.28 418 GLY A N 1
ATOM 3194 C CA . GLY A 1 418 ? -36.085 12.225 11.723 1.00 50.28 418 GLY A CA 1
ATOM 3195 C C . GLY A 1 418 ? -34.596 12.018 12.018 1.00 50.28 418 GLY A C 1
ATOM 3196 O O . GLY A 1 418 ? -34.218 11.438 13.033 1.00 50.28 418 GLY A O 1
ATOM 3197 N N . ASN A 1 419 ? -33.785 12.528 11.091 1.00 58.66 419 ASN A N 1
ATOM 3198 C CA . ASN A 1 419 ? -32.344 12.341 10.980 1.00 58.66 419 ASN A CA 1
ATOM 3199 C C . ASN A 1 419 ? -31.575 13.355 11.832 1.00 58.66 419 ASN A C 1
ATOM 3201 O O . ASN A 1 419 ? -31.896 14.543 11.805 1.00 58.66 419 ASN A O 1
ATOM 3205 N N . GLY A 1 420 ? -30.530 12.899 12.517 1.00 60.34 420 GLY A N 1
ATOM 3206 C CA . GLY A 1 420 ? -29.625 13.764 13.262 1.00 60.34 420 GLY A CA 1
ATOM 3207 C C . GLY A 1 420 ? -29.118 13.110 14.544 1.00 60.34 420 GLY A C 1
ATOM 3208 O O . GLY A 1 420 ? -29.396 11.933 14.798 1.00 60.34 420 GLY A O 1
ATOM 3209 N N . PRO A 1 421 ? -28.375 13.861 15.365 1.00 69.12 421 PRO A N 1
ATOM 3210 C CA . PRO A 1 421 ? -27.996 13.400 16.689 1.00 69.12 421 PRO A CA 1
ATOM 3211 C C . PRO A 1 421 ? -29.234 13.046 17.528 1.00 69.12 421 PRO A C 1
ATOM 3213 O O . PRO A 1 421 ? -30.351 13.498 17.270 1.00 69.12 421 PRO A O 1
ATOM 3216 N N . SER A 1 422 ? -29.039 12.240 18.572 1.00 72.88 422 SER A N 1
ATOM 3217 C CA . SER A 1 422 ? -30.100 11.923 19.532 1.00 72.88 422 SER A CA 1
ATOM 3218 C C . SER A 1 422 ? -30.761 13.208 20.041 1.00 72.88 422 SER A C 1
ATOM 3220 O O . SER A 1 422 ? -30.091 14.047 20.635 1.00 72.88 422 SER A O 1
ATOM 3222 N N . ILE A 1 423 ? -32.085 13.330 19.888 1.00 74.69 423 ILE A N 1
ATOM 3223 C CA . ILE A 1 423 ? -32.857 14.509 20.332 1.00 74.69 423 ILE A CA 1
ATOM 3224 C C . ILE A 1 423 ? -32.710 14.803 21.835 1.00 74.69 423 ILE A C 1
ATOM 3226 O O . ILE A 1 423 ? -32.960 15.915 22.288 1.00 74.69 423 ILE A O 1
ATOM 3230 N N . TYR A 1 424 ? -32.311 13.802 22.622 1.00 75.81 424 TYR A N 1
ATOM 3231 C CA . TYR A 1 424 ? -32.138 13.933 24.066 1.00 75.81 424 TYR A CA 1
ATOM 3232 C C . TYR A 1 424 ? -30.739 14.394 24.464 1.00 75.81 424 TYR A C 1
ATOM 3234 O O . TYR A 1 424 ? -30.577 14.997 25.522 1.00 75.81 424 TYR A O 1
ATOM 3242 N N . THR A 1 425 ? -29.723 14.056 23.670 1.00 78.50 425 THR A N 1
ATOM 3243 C CA . THR A 1 425 ? -28.317 14.251 24.055 1.00 78.50 425 THR A CA 1
ATOM 3244 C C . THR A 1 425 ? -27.531 15.109 23.084 1.00 78.50 425 THR A C 1
ATOM 3246 O O . THR A 1 425 ? -26.401 15.450 23.407 1.00 78.50 425 THR A O 1
ATOM 3249 N N . ASP A 1 426 ? -28.091 15.398 21.912 1.00 76.25 426 ASP A N 1
ATOM 3250 C CA . ASP A 1 426 ? -27.425 16.040 20.780 1.00 76.25 426 ASP A CA 1
ATOM 3251 C C . ASP A 1 426 ? -26.113 15.324 20.392 1.00 76.25 426 ASP A C 1
ATOM 3253 O O . ASP A 1 426 ? -25.112 15.926 20.022 1.00 76.25 426 ASP A O 1
ATOM 3257 N N . LYS A 1 427 ? -26.107 13.986 20.526 1.00 76.25 427 LYS A N 1
ATOM 3258 C CA . LYS A 1 427 ? -24.945 13.120 20.264 1.00 76.25 427 LYS A CA 1
ATOM 3259 C C . LYS A 1 427 ? -25.275 12.005 19.285 1.00 76.25 427 LYS A C 1
ATOM 3261 O O . LYS A 1 427 ? -26.380 11.461 19.313 1.00 76.25 427 LYS A O 1
ATOM 3266 N N . TYR A 1 428 ? -24.285 11.624 18.487 1.00 78.31 428 TYR A N 1
ATOM 3267 C CA . TYR A 1 428 ? -24.346 10.464 17.604 1.00 78.31 428 TYR A CA 1
ATOM 3268 C C . TYR A 1 428 ? -24.021 9.163 18.343 1.00 78.31 428 TYR A C 1
ATOM 3270 O O . TYR A 1 428 ? -23.217 9.133 19.279 1.00 78.31 428 TYR A O 1
ATOM 3278 N N . HIS A 1 429 ? -24.631 8.068 17.891 1.00 73.62 429 HIS A N 1
ATOM 3279 C CA . HIS A 1 429 ? -24.236 6.728 18.304 1.00 73.62 429 HIS A CA 1
ATOM 3280 C C . HIS A 1 429 ? -22.958 6.325 17.567 1.00 73.62 429 HIS A C 1
ATOM 3282 O O . HIS A 1 429 ? -22.919 6.297 16.338 1.00 73.62 429 HIS A O 1
ATOM 3288 N N . GLN A 1 430 ? -21.924 5.994 18.334 1.00 78.31 430 GLN A N 1
ATOM 3289 C CA . GLN A 1 430 ? -20.653 5.494 17.826 1.00 78.31 430 GLN A CA 1
ATOM 3290 C C . GLN A 1 430 ? -20.224 4.273 18.631 1.00 78.31 430 GLN A C 1
ATOM 3292 O O . GLN A 1 430 ? -20.471 4.180 19.838 1.00 78.31 430 GLN A O 1
ATOM 3297 N N . SER A 1 431 ? -19.564 3.333 17.969 1.00 86.50 431 SER A N 1
ATOM 3298 C CA . SER A 1 431 ? -19.069 2.116 18.602 1.00 86.50 431 SER A CA 1
ATOM 3299 C C . SER A 1 431 ? -17.729 1.729 18.001 1.00 86.50 431 SER A C 1
ATOM 3301 O O . SER A 1 431 ? -17.485 1.974 16.821 1.00 86.50 431 SER A O 1
ATOM 3303 N N . PHE A 1 432 ? -16.834 1.162 18.807 1.00 90.75 432 PHE A N 1
ATOM 3304 C CA . PHE A 1 432 ? -15.609 0.607 18.249 1.00 90.75 432 PHE A CA 1
ATOM 3305 C C . PHE A 1 432 ? -15.951 -0.480 17.239 1.00 90.75 432 PHE A C 1
ATOM 3307 O O . PHE A 1 432 ? -16.856 -1.289 17.452 1.00 90.75 432 PHE A O 1
ATOM 3314 N N . MET A 1 433 ? -15.213 -0.492 16.138 1.00 92.06 433 MET A N 1
ATOM 3315 C CA . MET A 1 433 ? -15.416 -1.486 15.102 1.00 92.06 433 MET A CA 1
ATOM 3316 C C . MET A 1 433 ? -14.622 -2.744 15.445 1.00 92.06 433 MET A C 1
ATOM 3318 O O . MET A 1 433 ? -13.401 -2.770 15.314 1.00 92.06 433 MET A O 1
ATOM 3322 N N . SER A 1 434 ? -15.318 -3.772 15.915 1.00 91.75 434 SER A N 1
ATOM 3323 C CA . SER A 1 434 ? -14.730 -5.045 16.330 1.00 91.75 434 SER A CA 1
ATOM 3324 C C . SER A 1 434 ? -14.584 -5.992 15.145 1.00 91.75 434 SER A C 1
ATOM 3326 O O . SER A 1 434 ? -15.436 -6.021 14.257 1.00 91.75 434 SER A O 1
ATOM 3328 N N . ILE A 1 435 ? -13.520 -6.787 15.145 1.00 92.88 435 ILE A N 1
ATOM 3329 C CA . ILE A 1 435 ? -13.271 -7.860 14.185 1.00 92.88 435 ILE A CA 1
ATOM 3330 C C . ILE A 1 435 ? -13.598 -9.187 14.854 1.00 92.88 435 ILE A C 1
ATOM 3332 O O . ILE A 1 435 ? -13.049 -9.513 15.911 1.00 92.88 435 ILE A O 1
ATOM 3336 N N . VAL A 1 436 ? -14.487 -9.957 14.233 1.00 91.38 436 VAL A N 1
ATOM 3337 C CA . VAL A 1 436 ? -14.971 -11.217 14.794 1.00 91.38 436 VAL A CA 1
ATOM 3338 C C . VAL A 1 436 ? -14.658 -12.374 13.856 1.00 91.38 436 VAL A C 1
ATOM 3340 O O . VAL A 1 436 ? -14.980 -12.346 12.666 1.00 91.38 436 VAL A O 1
ATOM 3343 N N . HIS A 1 437 ? -14.028 -13.406 14.415 1.00 89.56 437 HIS A N 1
ATOM 3344 C CA . HIS A 1 437 ? -13.869 -14.705 13.774 1.00 89.56 437 HIS A CA 1
ATOM 3345 C C . HIS A 1 437 ? -15.045 -15.610 14.171 1.00 89.56 437 HIS A C 1
ATOM 3347 O O . HIS A 1 437 ? -15.403 -15.649 15.354 1.00 89.56 437 HIS A O 1
ATOM 3353 N N . PRO A 1 438 ? -15.616 -16.407 13.251 1.00 82.69 438 PRO A N 1
ATOM 3354 C CA . PRO A 1 438 ? -16.715 -17.319 13.584 1.00 82.69 438 PRO A CA 1
ATOM 3355 C C . PRO A 1 438 ? -16.395 -18.275 14.752 1.00 82.69 438 PRO A C 1
ATOM 3357 O O . PRO A 1 438 ? -17.246 -18.530 15.619 1.00 82.69 438 PRO A O 1
ATOM 3360 N N . PHE A 1 439 ? -15.146 -18.751 14.812 1.00 82.75 439 PHE A N 1
ATOM 3361 C CA . PHE A 1 439 ? -14.676 -19.697 15.828 1.00 82.75 439 PHE A CA 1
ATOM 3362 C C . PHE A 1 439 ? -13.952 -19.023 16.998 1.00 82.75 439 PHE A C 1
ATOM 3364 O O . PHE A 1 439 ? -14.241 -19.353 18.147 1.00 82.75 439 PHE A O 1
ATOM 3371 N N . ASP A 1 440 ? -13.082 -18.045 16.722 1.00 81.00 440 ASP A N 1
ATOM 3372 C CA . ASP A 1 440 ? -12.218 -17.421 17.747 1.00 81.00 440 ASP A CA 1
ATOM 3373 C C . ASP A 1 440 ? -12.959 -16.307 18.503 1.00 81.00 440 ASP A C 1
ATOM 3375 O O . ASP A 1 440 ? -12.462 -15.806 19.507 1.00 81.00 440 ASP A O 1
ATOM 3379 N N . LYS A 1 441 ? -14.177 -15.969 18.053 1.00 86.38 441 LYS A N 1
ATOM 3380 C CA . LYS A 1 441 ? -15.009 -14.873 18.558 1.00 86.38 441 LYS A CA 1
ATOM 3381 C C . LYS A 1 441 ? -14.325 -13.527 18.337 1.00 86.38 441 LYS A C 1
ATOM 3383 O O . LYS A 1 441 ? -13.731 -13.307 17.282 1.00 86.38 441 LYS A O 1
ATOM 3388 N N . GLU A 1 442 ? -14.528 -12.585 19.249 1.00 87.75 442 GLU A N 1
ATOM 3389 C CA . GLU A 1 442 ? -13.981 -11.241 19.131 1.00 87.75 442 GLU A CA 1
ATOM 3390 C C . GLU A 1 442 ? -12.455 -11.281 19.241 1.00 87.75 442 GLU A C 1
ATOM 3392 O O . GLU A 1 442 ? -11.898 -11.691 20.257 1.00 87.75 442 GLU A O 1
ATOM 3397 N N . ILE A 1 443 ? -11.785 -10.853 18.174 1.00 87.75 443 ILE A N 1
ATOM 3398 C CA . ILE A 1 443 ? -10.322 -10.768 18.120 1.00 87.75 443 ILE A CA 1
ATOM 3399 C C . ILE A 1 443 ? -9.836 -9.451 18.722 1.00 87.75 443 ILE A C 1
ATOM 3401 O O . ILE A 1 443 ? -8.741 -9.384 19.277 1.00 87.75 443 ILE A O 1
ATOM 3405 N N . GLY A 1 444 ? -10.641 -8.401 18.587 1.00 90.62 444 GLY A N 1
ATOM 3406 C CA . GLY A 1 444 ? -10.379 -7.055 19.073 1.00 90.62 444 GLY A CA 1
ATOM 3407 C C . GLY A 1 444 ? -10.985 -6.017 18.136 1.00 90.62 444 GLY A C 1
ATOM 3408 O O . GLY A 1 444 ? -11.810 -6.350 17.288 1.00 90.62 444 GLY A O 1
ATOM 3409 N N . VAL A 1 445 ? -10.556 -4.763 18.253 1.00 93.06 445 VAL A N 1
ATOM 3410 C CA . VAL A 1 445 ? -11.127 -3.632 17.512 1.00 93.06 445 VAL A CA 1
ATOM 3411 C C . VAL A 1 445 ? -10.127 -2.969 16.572 1.00 93.06 445 VAL A C 1
ATOM 3413 O O . VAL A 1 445 ? -8.923 -2.968 16.825 1.00 93.06 445 VAL A O 1
ATOM 3416 N N . LEU A 1 446 ? -10.622 -2.379 15.488 1.00 94.56 446 LEU A N 1
ATOM 3417 C CA . LEU A 1 446 ? -9.821 -1.555 14.589 1.00 94.56 446 LEU A CA 1
ATOM 3418 C C . LEU A 1 446 ? -9.259 -0.344 15.342 1.00 94.56 446 LEU A C 1
ATOM 3420 O O . LEU A 1 446 ? -9.977 0.371 16.043 1.00 94.56 446 LEU A O 1
ATOM 3424 N N . ASP A 1 447 ? -7.957 -0.110 15.204 1.00 93.00 447 ASP A N 1
ATOM 3425 C CA . ASP A 1 447 ? -7.284 0.955 15.934 1.00 93.00 447 ASP A CA 1
ATOM 3426 C C . ASP A 1 447 ? -7.705 2.330 15.400 1.00 93.00 447 ASP A C 1
ATOM 3428 O O . ASP A 1 447 ? -7.501 2.633 14.227 1.00 93.00 447 ASP A O 1
ATOM 3432 N N . GLY A 1 448 ? -8.258 3.187 16.265 1.00 92.00 448 GLY A N 1
ATOM 3433 C CA . GLY A 1 448 ? -8.668 4.557 15.921 1.00 92.00 448 GLY A CA 1
ATOM 3434 C C . GLY A 1 448 ? -9.750 4.650 14.843 1.00 92.00 448 GLY A C 1
ATOM 3435 O O . GLY A 1 448 ? -9.790 5.645 14.119 1.00 92.00 448 GLY A O 1
ATOM 3436 N N . ILE A 1 449 ? -10.604 3.625 14.746 1.00 94.75 449 ILE A N 1
ATOM 3437 C CA . ILE A 1 449 ? -11.784 3.609 13.880 1.00 94.75 449 ILE A CA 1
ATOM 3438 C C . ILE A 1 449 ? -13.042 3.424 14.722 1.00 94.75 449 ILE A C 1
ATOM 3440 O O . ILE A 1 449 ? -13.193 2.441 15.455 1.00 94.75 449 ILE A O 1
ATOM 3444 N N . TYR A 1 450 ? -13.975 4.351 14.546 1.00 93.12 450 TYR A N 1
ATOM 3445 C CA . TYR A 1 450 ? -15.345 4.232 15.015 1.00 93.12 450 TYR A CA 1
ATOM 3446 C C . TYR A 1 450 ? -16.267 3.779 13.888 1.00 93.12 450 TYR A C 1
ATOM 3448 O O . TYR A 1 450 ? -16.217 4.308 12.779 1.00 93.12 450 TYR A O 1
ATOM 3456 N N . ALA A 1 451 ? -17.145 2.825 14.190 1.00 91.94 451 ALA A N 1
ATOM 3457 C CA . ALA A 1 451 ? -18.345 2.584 13.411 1.00 91.94 451 ALA A CA 1
ATOM 3458 C C . ALA A 1 451 ? -19.307 3.745 13.662 1.00 91.94 451 ALA A C 1
ATOM 3460 O O . ALA A 1 451 ? -19.745 3.961 14.797 1.00 91.94 451 ALA A O 1
ATOM 3461 N N . VAL A 1 452 ? -19.600 4.494 12.602 1.00 88.94 452 VAL A N 1
ATOM 3462 C CA . VAL A 1 452 ? -20.471 5.664 12.663 1.00 88.94 452 VAL A CA 1
ATOM 3463 C C . VAL A 1 452 ? -21.605 5.483 11.677 1.00 88.94 452 VAL A C 1
ATOM 3465 O O . VAL A 1 452 ? -21.408 5.209 10.489 1.00 88.94 452 VAL A O 1
ATOM 3468 N N . HIS A 1 453 ? -22.814 5.637 12.190 1.00 84.69 453 HIS A N 1
ATOM 3469 C CA . HIS A 1 453 ? -24.008 5.556 11.383 1.00 84.69 453 HIS A CA 1
ATOM 3470 C C . HIS A 1 453 ? -24.095 6.750 10.415 1.00 84.69 453 HIS A C 1
ATOM 3472 O O . HIS A 1 453 ? -23.964 7.887 10.858 1.00 84.69 453 HIS A O 1
ATOM 3478 N N . PRO A 1 454 ? -24.325 6.523 9.109 1.00 80.88 454 PRO A N 1
ATOM 3479 C CA . PRO A 1 454 ? -24.186 7.567 8.094 1.00 80.88 454 PRO A CA 1
ATOM 3480 C C . PRO A 1 454 ? -25.279 8.642 8.094 1.00 80.88 454 PRO A C 1
ATOM 3482 O O . PRO A 1 454 ? -25.150 9.651 7.407 1.00 80.88 454 PRO A O 1
ATOM 3485 N N . LYS A 1 455 ? -26.399 8.432 8.793 1.00 77.88 455 LYS A N 1
ATOM 3486 C CA . LYS A 1 455 ? -27.561 9.320 8.659 1.00 77.88 455 LYS A CA 1
ATOM 3487 C C . LYS A 1 455 ? -27.313 10.679 9.314 1.00 77.88 455 LYS A C 1
ATOM 3489 O O . LYS A 1 455 ? -27.124 10.751 10.524 1.00 77.88 455 LYS A O 1
ATOM 3494 N N . GLY A 1 456 ? -27.418 11.741 8.515 1.00 78.12 456 GLY A N 1
ATOM 3495 C CA . GLY A 1 456 ? -27.243 13.126 8.962 1.00 78.12 456 GLY A CA 1
ATOM 3496 C C . GLY A 1 456 ? -25.792 13.606 8.985 1.00 78.12 456 GLY A C 1
ATOM 3497 O O . GLY A 1 456 ? -25.555 14.696 9.490 1.00 78.12 456 GLY A O 1
ATOM 3498 N N . LEU A 1 457 ? -24.860 12.810 8.450 1.00 85.12 457 LEU A N 1
ATOM 3499 C CA . LEU A 1 457 ? -23.450 13.164 8.327 1.00 85.12 457 LEU A CA 1
ATOM 3500 C C . LEU A 1 457 ? -23.034 13.217 6.857 1.00 85.12 457 LEU A C 1
ATOM 3502 O O . LEU A 1 457 ? -23.409 12.357 6.054 1.00 85.12 457 LEU A O 1
ATOM 3506 N N . GLU A 1 458 ? -22.228 14.213 6.523 1.00 89.62 458 GLU A N 1
ATOM 3507 C CA . GLU A 1 458 ? -21.593 14.380 5.224 1.00 89.62 458 GLU A CA 1
ATOM 3508 C C . GLU A 1 458 ? -20.124 13.947 5.268 1.00 89.62 458 GLU A C 1
ATOM 3510 O O . GLU A 1 458 ? -19.491 13.871 6.320 1.00 89.62 458 GLU A O 1
ATOM 3515 N N . GLN A 1 459 ? -19.561 13.632 4.099 1.00 91.62 459 GLN A N 1
ATOM 3516 C CA . GLN A 1 459 ? -18.149 13.261 3.983 1.00 91.62 459 GLN A CA 1
ATOM 3517 C C . GLN A 1 459 ? -17.266 14.372 4.561 1.00 91.62 459 GLN A C 1
ATOM 3519 O O . GLN A 1 459 ? -17.295 15.500 4.076 1.00 91.62 459 GLN A O 1
ATOM 3524 N N . GLY A 1 460 ? -16.435 14.039 5.545 1.00 92.44 460 GLY A N 1
ATOM 3525 C CA . GLY A 1 460 ? -15.533 14.995 6.175 1.00 92.44 460 GLY A CA 1
ATOM 3526 C C . GLY A 1 460 ? -16.062 15.663 7.441 1.00 92.44 460 GLY A C 1
ATOM 3527 O O . GLY A 1 460 ? -15.293 16.401 8.052 1.00 92.44 460 GLY A O 1
ATOM 3528 N N . ASP A 1 461 ? -17.295 15.379 7.868 1.00 92.94 461 ASP A N 1
ATOM 3529 C CA . ASP A 1 461 ? -17.809 15.880 9.144 1.00 92.94 461 ASP A CA 1
ATOM 3530 C C . ASP A 1 461 ? -16.931 15.440 10.319 1.00 92.94 461 ASP A C 1
ATOM 3532 O O . ASP A 1 461 ? -16.402 14.325 10.358 1.00 92.94 461 ASP A O 1
ATOM 3536 N N . GLU A 1 462 ? -16.783 16.320 11.303 1.00 93.62 462 GLU A N 1
ATOM 3537 C CA . GLU A 1 462 ? -15.943 16.077 12.469 1.00 93.62 462 GLU A CA 1
ATOM 3538 C C . GLU A 1 462 ? -16.771 15.649 13.683 1.00 93.62 462 GLU A C 1
ATOM 3540 O O . GLU A 1 462 ? -17.845 16.179 13.966 1.00 93.62 462 GLU A O 1
ATOM 3545 N N . LEU A 1 463 ? -16.247 14.672 14.418 1.00 90.81 463 LEU A N 1
ATOM 3546 C CA . LEU A 1 463 ? -16.874 14.057 15.578 1.00 90.81 463 LEU A CA 1
ATOM 3547 C C . LEU A 1 463 ? -15.949 14.208 16.783 1.00 90.81 463 LEU A C 1
ATOM 3549 O O . LEU A 1 463 ? -14.861 13.628 16.823 1.00 90.81 463 LEU A O 1
ATOM 3553 N N . GLU A 1 464 ? -16.395 14.968 17.779 1.00 92.12 464 GLU A N 1
ATOM 3554 C CA . GLU A 1 464 ? -15.694 15.086 19.055 1.00 92.12 464 GLU A CA 1
ATOM 3555 C C . GLU A 1 464 ? -16.066 13.925 19.986 1.00 92.12 464 GLU A C 1
ATOM 3557 O O . GLU A 1 464 ? -17.239 13.651 20.260 1.00 92.12 464 GLU A O 1
ATOM 3562 N N . VAL A 1 465 ? -15.045 13.260 20.525 1.00 90.62 465 VAL A N 1
ATOM 3563 C CA . VAL A 1 465 ? -15.186 12.177 21.494 1.00 90.62 465 VAL A CA 1
ATOM 3564 C C . VAL A 1 465 ? -14.556 12.593 22.813 1.00 90.62 465 VAL A C 1
ATOM 3566 O O . VAL A 1 465 ? -13.338 12.544 22.978 1.00 90.62 465 VAL A O 1
ATOM 3569 N N . THR A 1 466 ? -15.419 12.930 23.773 1.00 91.56 466 THR A N 1
ATOM 3570 C CA . THR A 1 466 ? -15.022 13.313 25.132 1.00 91.56 466 THR A CA 1
ATOM 3571 C C . THR A 1 466 ? -15.631 12.359 26.157 1.00 91.56 466 THR A C 1
ATOM 3573 O O . THR A 1 466 ? -16.858 12.244 26.259 1.00 91.56 466 THR A O 1
ATOM 3576 N N . LYS A 1 467 ? -14.786 11.647 26.914 1.00 91.88 467 LYS A N 1
ATOM 3577 C CA . LYS A 1 467 ? -15.226 10.727 27.980 1.00 91.88 467 LYS A CA 1
ATOM 3578 C C . LYS A 1 467 ? -14.141 10.459 29.022 1.00 91.88 467 LYS A C 1
ATOM 3580 O O . LYS A 1 467 ? -12.952 10.556 28.741 1.00 91.88 467 LYS A O 1
ATOM 3585 N N . THR A 1 468 ? -14.567 10.013 30.198 1.00 94.69 468 THR A N 1
ATOM 3586 C CA . THR A 1 468 ? -13.685 9.422 31.211 1.00 94.69 468 THR A CA 1
ATOM 3587 C C . THR A 1 468 ? -13.750 7.905 31.104 1.00 94.69 468 THR A C 1
ATOM 3589 O O . THR A 1 468 ? -14.832 7.318 31.142 1.00 94.69 468 THR A O 1
ATOM 3592 N N . VAL A 1 469 ? -12.592 7.272 30.955 1.00 94.50 469 VAL A N 1
ATOM 3593 C CA . VAL A 1 469 ? -12.425 5.821 30.964 1.00 94.50 469 VAL A CA 1
ATOM 3594 C C . VAL A 1 469 ? -12.037 5.398 32.377 1.00 94.50 469 VAL A C 1
ATOM 3596 O O . VAL A 1 469 ? -11.127 5.974 32.968 1.00 94.50 469 VAL A O 1
ATOM 3599 N N . VAL A 1 470 ? -12.741 4.408 32.926 1.00 95.75 470 VAL A N 1
ATOM 3600 C CA . VAL A 1 470 ? -12.525 3.901 34.286 1.00 95.75 470 VAL A CA 1
ATOM 3601 C C . VAL A 1 470 ? -12.332 2.391 34.218 1.00 95.75 470 VAL A C 1
ATOM 3603 O O . VAL A 1 470 ? -13.221 1.693 33.736 1.00 95.75 470 VAL A O 1
ATOM 3606 N N . HIS A 1 471 ? -11.179 1.909 34.688 1.00 94.25 471 HIS A N 1
ATOM 3607 C CA . HIS A 1 471 ? -10.797 0.494 34.747 1.00 94.25 471 HIS A CA 1
ATOM 3608 C C . HIS A 1 471 ? -11.081 -0.281 33.447 1.00 94.25 471 HIS A C 1
ATOM 3610 O O . HIS A 1 471 ? -11.560 -1.413 33.471 1.00 94.25 471 HIS A O 1
ATOM 3616 N N . GLN A 1 472 ? -10.782 0.313 32.286 1.00 94.19 472 GLN A N 1
ATOM 3617 C CA . GLN A 1 472 ? -10.892 -0.399 31.016 1.00 94.19 472 GLN A CA 1
ATOM 3618 C C . GLN A 1 472 ? -9.814 -1.475 30.942 1.00 94.19 472 GLN A C 1
ATOM 3620 O O . GLN A 1 472 ? -8.628 -1.171 31.066 1.00 94.19 472 GLN A O 1
ATOM 3625 N N . VAL A 1 473 ? -10.224 -2.719 30.701 1.00 93.50 473 VAL A N 1
ATOM 3626 C CA . VAL A 1 473 ? -9.302 -3.835 30.478 1.00 93.50 473 VAL A CA 1
ATOM 3627 C C . VAL A 1 473 ? -8.533 -3.600 29.181 1.00 93.50 473 VAL A C 1
ATOM 3629 O O . VAL A 1 473 ? -9.127 -3.493 28.107 1.00 93.50 473 VAL A O 1
ATOM 3632 N N . ILE A 1 474 ? -7.209 -3.533 29.287 1.00 93.31 474 ILE A N 1
ATOM 3633 C CA . ILE A 1 474 ? -6.290 -3.367 28.150 1.00 93.31 474 ILE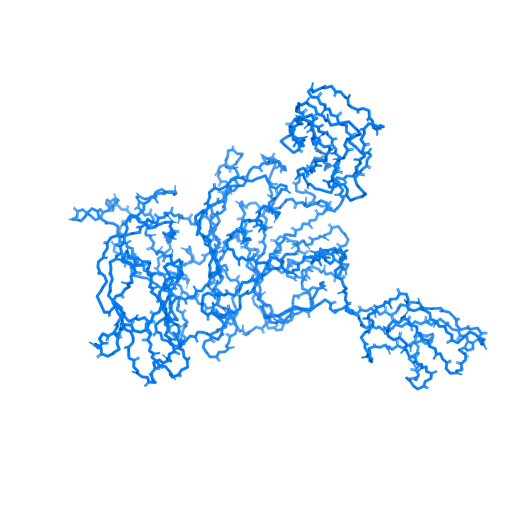 A CA 1
ATOM 3634 C C . ILE A 1 474 ? -5.434 -4.613 27.909 1.00 93.31 474 ILE A C 1
ATOM 3636 O O . ILE A 1 474 ? -4.667 -4.664 26.950 1.00 93.31 474 ILE A O 1
ATOM 3640 N N . GLY A 1 475 ? -5.549 -5.621 28.774 1.00 92.12 475 GLY A N 1
ATOM 3641 C CA . GLY A 1 475 ? -4.770 -6.842 28.675 1.00 92.12 475 GLY A CA 1
ATOM 3642 C C . GLY A 1 475 ? -4.961 -7.787 29.849 1.00 92.12 475 GLY A C 1
ATOM 3643 O O . GLY A 1 475 ? -5.411 -7.390 30.921 1.00 92.12 475 GLY A O 1
ATOM 3644 N N . VAL A 1 476 ? -4.511 -9.022 29.653 1.00 92.44 476 VAL A N 1
ATOM 3645 C CA . VAL A 1 476 ? -4.247 -9.982 30.726 1.00 92.44 476 VAL A CA 1
ATOM 3646 C C . VAL A 1 476 ? -2.779 -10.381 30.631 1.00 92.44 476 VAL A C 1
ATOM 3648 O O . VAL A 1 476 ? -2.281 -10.651 29.537 1.00 92.44 476 VAL A O 1
ATOM 3651 N N . GLY A 1 477 ? -2.082 -10.390 31.763 1.00 90.94 477 GLY A N 1
ATOM 3652 C CA . GLY A 1 477 ? -0.704 -10.848 31.847 1.00 90.94 477 GLY A CA 1
ATOM 3653 C C . GLY A 1 477 ? -0.571 -12.314 31.444 1.00 90.94 477 GLY A C 1
ATOM 3654 O O . GLY A 1 477 ? -1.426 -13.145 31.752 1.00 90.94 477 GLY A O 1
ATOM 3655 N N . ASP A 1 478 ? 0.523 -12.634 30.767 1.00 90.62 478 ASP A N 1
ATOM 3656 C CA . ASP A 1 478 ? 0.932 -13.983 30.358 1.00 90.62 478 ASP A CA 1
ATOM 3657 C C . ASP A 1 478 ? 2.353 -14.325 30.858 1.00 90.62 478 ASP A C 1
ATOM 3659 O O . ASP A 1 478 ? 2.835 -15.431 30.635 1.00 90.62 478 ASP A O 1
ATOM 3663 N N . GLY A 1 479 ? 3.016 -13.401 31.567 1.00 91.38 479 GLY A N 1
ATOM 3664 C CA . GLY A 1 479 ? 4.410 -13.516 31.999 1.00 91.38 479 GLY A CA 1
ATOM 3665 C C . GLY A 1 479 ? 5.454 -13.146 30.936 1.00 91.38 479 GLY A C 1
ATOM 3666 O O . GLY A 1 479 ? 6.642 -13.122 31.256 1.00 91.38 479 GLY A O 1
ATOM 3667 N N . GLU A 1 480 ? 5.045 -12.811 29.709 1.00 90.81 480 GLU A N 1
ATOM 3668 C CA . GLU A 1 480 ? 5.936 -12.515 28.575 1.00 90.81 480 GLU A CA 1
ATOM 3669 C C . GLU A 1 480 ? 5.661 -11.135 27.955 1.00 90.81 480 GLU A C 1
ATOM 3671 O O . GLU A 1 480 ? 6.582 -10.354 27.695 1.00 90.81 480 GLU A O 1
ATOM 3676 N N . THR A 1 481 ? 4.388 -10.801 27.756 1.00 89.75 481 THR A N 1
ATOM 3677 C CA . THR A 1 481 ? 3.896 -9.548 27.196 1.00 89.75 481 THR A CA 1
ATOM 3678 C C . THR A 1 481 ? 4.176 -8.391 28.146 1.00 89.75 481 THR A C 1
ATOM 3680 O O . THR A 1 481 ? 3.614 -8.278 29.233 1.00 89.75 481 THR A O 1
ATOM 3683 N N . LYS A 1 482 ? 5.023 -7.468 27.691 1.00 92.75 482 LYS A N 1
ATOM 3684 C CA . LYS A 1 482 ? 5.356 -6.230 28.412 1.00 92.75 482 LYS A CA 1
ATOM 3685 C C . LYS A 1 482 ? 4.600 -5.008 27.922 1.00 92.75 482 LYS A C 1
ATOM 3687 O O . LYS A 1 482 ? 4.618 -3.984 28.596 1.00 92.75 482 LYS A O 1
ATOM 3692 N N . MET A 1 483 ? 3.982 -5.107 26.748 1.00 92.81 483 MET A N 1
ATOM 3693 C CA . MET A 1 483 ? 3.346 -3.981 26.086 1.00 92.81 483 MET A CA 1
ATOM 3694 C C . MET A 1 483 ? 1.850 -4.195 25.901 1.00 92.81 483 MET A C 1
ATOM 3696 O O . MET A 1 483 ? 1.405 -5.196 25.323 1.00 92.81 483 MET A O 1
ATOM 3700 N N . PHE A 1 484 ? 1.108 -3.192 26.351 1.00 93.81 484 PHE A N 1
ATOM 3701 C CA . PHE A 1 484 ? -0.341 -3.110 26.307 1.00 93.81 484 PHE A CA 1
ATOM 3702 C C . PHE A 1 484 ? -0.751 -1.793 25.668 1.00 93.81 484 PHE A C 1
ATOM 3704 O O . PHE A 1 484 ? 0.008 -0.825 25.691 1.00 93.81 484 PHE A O 1
ATOM 3711 N N . HIS A 1 485 ? -1.948 -1.744 25.093 1.00 94.25 485 HIS A N 1
ATOM 3712 C CA . HIS A 1 485 ? -2.378 -0.590 24.318 1.00 94.25 485 HIS A CA 1
ATOM 3713 C C . HIS A 1 485 ? -3.728 -0.087 24.796 1.00 94.25 485 HIS A C 1
ATOM 3715 O O . HIS A 1 485 ? -4.695 -0.842 24.873 1.00 94.25 485 HIS A O 1
ATOM 3721 N N . LEU A 1 486 ? -3.808 1.212 25.058 1.00 94.50 486 LEU A N 1
ATOM 3722 C CA . LEU A 1 486 ? -5.079 1.875 25.296 1.00 94.50 486 LEU A CA 1
ATOM 3723 C C . LEU A 1 486 ? -5.880 1.935 23.990 1.00 94.50 486 LEU A C 1
ATOM 3725 O O . LEU A 1 486 ? -5.330 1.938 22.886 1.00 94.50 486 LEU A O 1
ATOM 3729 N N . PHE A 1 487 ? -7.201 2.027 24.106 1.00 92.00 487 PHE A N 1
ATOM 3730 C CA . PHE A 1 487 ? -8.073 2.194 22.939 1.00 92.00 487 PHE A CA 1
ATOM 3731 C C . PHE A 1 487 ? -8.033 3.619 22.377 1.00 92.00 487 PHE A C 1
ATOM 3733 O O . PHE A 1 487 ? -8.239 3.817 21.180 1.00 92.00 487 PHE A O 1
ATOM 3740 N N . HIS A 1 488 ? -7.686 4.579 23.232 1.00 92.44 488 HIS A N 1
ATOM 3741 C CA . HIS A 1 488 ? -7.603 6.005 22.943 1.00 92.44 488 HIS A CA 1
ATOM 3742 C C . HIS A 1 488 ? -6.287 6.583 23.441 1.00 92.44 488 HIS A C 1
ATOM 3744 O O . HIS A 1 488 ? -5.635 6.006 24.314 1.00 92.44 488 HIS A O 1
ATOM 3750 N N . GLN A 1 489 ? -5.927 7.741 22.914 1.00 91.94 489 GLN A N 1
ATOM 3751 C CA . GLN A 1 489 ? -4.885 8.570 23.476 1.00 91.94 489 GLN A CA 1
ATOM 3752 C C . GLN A 1 489 ? -5.367 9.175 24.800 1.00 91.94 489 GLN A C 1
ATOM 3754 O O . GLN A 1 489 ? -6.476 9.699 24.911 1.00 91.94 489 GLN A O 1
ATOM 3759 N N . CYS A 1 490 ? -4.526 9.035 25.820 1.00 92.50 490 CYS A N 1
ATOM 3760 C CA . CYS A 1 490 ? -4.722 9.617 27.139 1.00 92.50 490 CYS A CA 1
ATOM 3761 C C . CYS A 1 490 ? -4.482 11.129 27.050 1.00 92.50 490 CYS A C 1
ATOM 3763 O O . CYS A 1 490 ? -3.493 11.555 26.449 1.00 92.50 490 CYS A O 1
ATOM 3765 N N . GLN A 1 491 ? -5.383 11.931 27.621 1.00 93.31 491 GLN A N 1
ATOM 3766 C CA . GLN A 1 491 ? -5.224 13.386 27.677 1.00 93.31 491 GLN A CA 1
ATOM 3767 C C . GLN A 1 491 ? -4.130 13.783 28.679 1.00 93.31 491 GLN A C 1
ATOM 3769 O O . GLN A 1 491 ? -3.386 14.740 28.466 1.00 93.31 491 GLN A O 1
ATOM 3774 N N . GLU A 1 492 ? -4.037 13.055 29.790 1.00 91.75 492 GLU A N 1
ATOM 3775 C CA . GLU A 1 492 ? -3.004 13.247 30.796 1.00 91.75 492 GLU A CA 1
ATOM 3776 C C . GLU A 1 492 ? -1.633 12.755 30.302 1.00 91.75 492 GLU A C 1
ATOM 3778 O O . GLU A 1 492 ? -1.540 11.941 29.384 1.00 91.75 492 GLU A O 1
ATOM 3783 N N . LEU A 1 493 ? -0.551 13.199 30.959 1.00 91.31 493 LEU A N 1
ATOM 3784 C CA . LEU A 1 493 ? 0.812 12.753 30.635 1.00 91.31 493 LEU A CA 1
ATOM 3785 C C . LEU A 1 493 ? 0.965 11.228 30.728 1.00 91.31 493 LEU A C 1
ATOM 3787 O O . LEU A 1 493 ? 1.689 10.641 29.933 1.00 91.31 493 LEU A O 1
ATOM 3791 N N . ASN A 1 494 ? 0.303 10.609 31.708 1.00 95.38 494 ASN A N 1
ATOM 3792 C CA . ASN A 1 494 ? 0.250 9.165 31.878 1.00 95.38 494 ASN A CA 1
ATOM 3793 C C . ASN A 1 494 ? -1.170 8.745 32.283 1.00 95.38 494 ASN A C 1
ATOM 3795 O O . ASN A 1 494 ? -1.772 9.424 33.120 1.00 95.38 494 ASN A O 1
ATOM 3799 N N . PRO A 1 495 ? -1.676 7.612 31.767 1.00 96.69 495 PRO A N 1
ATOM 3800 C CA . PRO A 1 495 ? -2.885 6.986 32.294 1.00 96.69 495 PRO A CA 1
ATOM 3801 C C . PRO A 1 495 ? -2.647 6.452 33.715 1.00 96.69 495 PRO A C 1
ATOM 3803 O O . PRO A 1 495 ? -1.516 6.144 34.088 1.00 96.69 495 PRO A O 1
ATOM 3806 N N . MET A 1 496 ? -3.711 6.257 34.493 1.00 97.50 496 MET A N 1
ATOM 3807 C CA . MET A 1 496 ? -3.640 5.455 35.719 1.00 97.50 496 MET A CA 1
ATOM 3808 C C . MET A 1 496 ? -3.759 3.979 35.350 1.00 97.50 496 MET A C 1
ATOM 3810 O O . MET A 1 496 ? -4.711 3.590 34.672 1.00 97.50 496 MET A O 1
ATOM 3814 N N . ILE A 1 497 ? -2.807 3.159 35.787 1.00 97.69 497 ILE A N 1
ATOM 3815 C CA . ILE A 1 497 ? -2.715 1.741 35.426 1.00 97.69 497 ILE A CA 1
ATOM 3816 C C . ILE A 1 497 ? -2.852 0.880 36.674 1.00 97.69 497 ILE A C 1
ATOM 3818 O O . ILE A 1 497 ? -2.279 1.208 37.709 1.00 97.69 497 ILE A O 1
ATOM 3822 N N . TYR A 1 498 ? -3.575 -0.234 36.573 1.00 97.50 498 TYR A N 1
ATOM 3823 C CA . TYR A 1 498 ? -3.816 -1.144 37.689 1.00 97.50 498 TYR A CA 1
ATOM 3824 C C . TYR A 1 498 ? -3.572 -2.599 37.292 1.00 97.50 498 TYR A C 1
ATOM 3826 O O . TYR A 1 498 ? -3.950 -3.017 36.197 1.00 97.50 498 TYR A O 1
ATOM 3834 N N . PHE A 1 499 ? -3.004 -3.367 38.219 1.00 96.62 499 PHE A N 1
ATOM 3835 C CA . PHE A 1 499 ? -2.958 -4.830 38.198 1.00 96.62 499 PHE A CA 1
ATOM 3836 C C . PHE A 1 499 ? -3.904 -5.353 39.268 1.00 96.62 499 PHE A C 1
ATOM 3838 O O . PHE A 1 499 ? -3.690 -5.054 40.441 1.00 96.62 499 PHE A O 1
ATOM 3845 N N . ASP A 1 500 ? -4.959 -6.071 38.880 1.00 93.25 500 ASP A N 1
ATOM 3846 C CA . ASP A 1 500 ? -5.996 -6.568 39.802 1.00 93.25 500 ASP A CA 1
ATOM 3847 C C . ASP A 1 500 ? -6.461 -5.484 40.801 1.00 93.25 500 ASP A C 1
ATOM 3849 O O . ASP A 1 500 ? -6.485 -5.672 42.019 1.00 93.25 500 ASP A O 1
ATOM 3853 N N . CYS A 1 501 ? -6.780 -4.298 40.268 1.00 92.38 501 CYS A N 1
ATOM 3854 C CA . CYS A 1 501 ? -7.183 -3.095 41.013 1.00 92.38 501 CYS A CA 1
ATOM 3855 C C . CYS A 1 501 ? -6.099 -2.439 41.897 1.00 92.38 501 CYS A C 1
ATOM 3857 O O . CYS A 1 501 ? -6.403 -1.494 42.624 1.00 92.38 501 CYS A O 1
ATOM 3859 N N . VAL A 1 502 ? -4.837 -2.868 41.817 1.00 95.81 502 VAL A N 1
ATOM 3860 C CA . VAL A 1 502 ? -3.701 -2.237 42.509 1.00 95.81 502 VAL A CA 1
ATOM 3861 C C . VAL A 1 502 ? -2.934 -1.333 41.552 1.00 95.81 502 VAL A C 1
ATOM 3863 O O . VAL A 1 502 ? -2.398 -1.801 40.547 1.00 95.81 502 VAL A O 1
ATOM 3866 N N . GLU A 1 503 ? -2.854 -0.043 41.882 1.00 96.44 503 GLU A N 1
ATOM 3867 C CA . GLU A 1 503 ? -2.189 0.966 41.053 1.00 96.44 503 GLU A CA 1
ATOM 3868 C C . GLU A 1 503 ? -0.704 0.647 40.827 1.00 96.44 503 GLU A C 1
ATOM 3870 O O . GLU A 1 503 ? 0.021 0.246 41.741 1.00 96.44 503 GLU A O 1
ATOM 3875 N N . GLN A 1 504 ? -0.258 0.840 39.589 1.00 96.19 504 GLN A N 1
ATOM 3876 C CA . GLN A 1 504 ? 1.109 0.641 39.134 1.00 96.19 504 GLN A CA 1
ATOM 3877 C C . GLN A 1 504 ? 1.692 1.968 38.665 1.00 96.19 504 GLN A C 1
ATOM 3879 O O . GLN A 1 504 ? 1.042 2.712 37.940 1.00 96.19 504 GLN A O 1
ATOM 3884 N N . THR A 1 505 ? 2.948 2.236 39.018 1.00 93.56 505 THR A N 1
ATOM 3885 C CA . THR A 1 505 ? 3.671 3.459 38.612 1.00 93.56 505 THR A CA 1
ATOM 3886 C C . THR A 1 505 ? 4.937 3.171 37.801 1.00 93.56 505 THR A C 1
ATOM 3888 O O . THR A 1 505 ? 5.516 4.074 37.205 1.00 93.56 505 THR A O 1
ATOM 3891 N N . GLY A 1 506 ? 5.377 1.909 37.751 1.00 94.25 506 GLY A N 1
ATOM 3892 C CA . GLY A 1 506 ? 6.603 1.474 37.077 1.00 94.25 506 GLY A CA 1
ATOM 3893 C C . GLY A 1 506 ? 6.409 1.144 35.598 1.00 94.25 506 GLY A C 1
ATOM 3894 O O . GLY A 1 506 ? 6.661 0.009 35.192 1.00 94.25 506 GLY A O 1
ATOM 3895 N N . PHE A 1 507 ? 5.957 2.109 34.799 1.00 96.62 507 PHE A N 1
ATOM 3896 C CA . PHE A 1 507 ? 5.756 1.946 33.356 1.00 96.62 507 PHE A CA 1
ATOM 3897 C C . PHE A 1 507 ? 6.170 3.197 32.579 1.00 96.62 507 PHE A C 1
ATOM 3899 O O . PHE A 1 507 ? 6.320 4.283 33.137 1.00 96.62 507 PHE A O 1
ATOM 3906 N N . THR A 1 508 ? 6.330 3.038 31.270 1.00 96.75 508 THR A N 1
ATOM 3907 C CA . THR A 1 508 ? 6.452 4.148 30.321 1.00 96.75 508 THR A CA 1
ATOM 3908 C C . THR A 1 508 ? 5.231 4.184 29.418 1.00 96.75 508 THR A C 1
ATOM 3910 O O . THR A 1 508 ? 4.764 3.128 28.986 1.00 96.75 508 THR A O 1
ATOM 3913 N N . TYR A 1 509 ? 4.739 5.381 29.111 1.00 96.06 509 TYR A N 1
ATOM 3914 C CA . TYR A 1 509 ? 3.636 5.582 28.181 1.00 96.06 509 TYR A CA 1
ATOM 3915 C C . TYR A 1 509 ? 4.104 6.328 26.930 1.00 96.06 509 TYR A C 1
ATOM 3917 O O . TYR A 1 509 ? 4.718 7.390 27.025 1.00 96.06 509 TYR A O 1
ATOM 3925 N N . ASP A 1 510 ? 3.801 5.768 25.761 1.00 94.31 510 ASP A N 1
ATOM 3926 C CA . ASP A 1 510 ? 3.946 6.437 24.472 1.00 94.31 510 ASP A CA 1
ATOM 3927 C C . ASP A 1 510 ? 2.563 6.927 24.003 1.00 94.31 510 ASP A C 1
ATOM 3929 O O . ASP A 1 510 ? 1.743 6.110 23.554 1.00 94.31 510 ASP A O 1
ATOM 3933 N N . PRO A 1 511 ? 2.278 8.241 24.093 1.00 90.75 511 PRO A N 1
ATOM 3934 C CA . PRO A 1 511 ? 0.973 8.783 23.734 1.00 90.75 511 PRO A CA 1
ATOM 3935 C C . PRO A 1 511 ? 0.655 8.631 22.245 1.00 90.75 511 PRO A C 1
ATOM 3937 O O . PRO A 1 511 ? -0.501 8.403 21.898 1.00 90.75 511 PRO A O 1
ATOM 3940 N N . ALA A 1 512 ? 1.657 8.673 21.360 1.00 87.69 512 ALA A N 1
ATOM 3941 C CA . ALA A 1 512 ? 1.435 8.622 19.914 1.00 87.69 512 ALA A CA 1
ATOM 3942 C C . ALA A 1 512 ? 0.936 7.247 19.439 1.00 87.69 512 ALA A C 1
ATOM 3944 O O . ALA A 1 512 ? 0.216 7.155 18.442 1.00 87.69 512 ALA A O 1
ATOM 3945 N N . TYR A 1 513 ? 1.306 6.181 20.156 1.00 90.50 513 TYR A N 1
ATOM 3946 C CA . TYR A 1 513 ? 0.888 4.807 19.851 1.00 90.50 513 TYR A CA 1
ATOM 3947 C C . TYR A 1 513 ? -0.014 4.194 20.916 1.00 90.50 513 TYR A C 1
ATOM 3949 O O . TYR A 1 513 ? -0.356 3.015 20.821 1.00 90.50 513 TYR A O 1
ATOM 3957 N N . LYS A 1 514 ? -0.417 4.982 21.920 1.00 93.81 514 LYS A N 1
ATOM 3958 C CA . LYS A 1 514 ? -1.281 4.541 23.019 1.00 93.81 514 LYS A CA 1
ATOM 3959 C C . LYS A 1 514 ? -0.686 3.351 23.781 1.00 93.81 514 LYS A C 1
ATOM 3961 O O . LYS A 1 514 ? -1.432 2.520 24.289 1.00 93.81 514 LYS A O 1
ATOM 3966 N N . ALA A 1 515 ? 0.640 3.244 23.831 1.00 94.56 515 ALA A N 1
ATOM 3967 C CA . ALA A 1 515 ? 1.336 2.053 24.306 1.00 94.56 515 ALA A CA 1
ATOM 3968 C C . ALA A 1 515 ? 1.856 2.247 25.734 1.00 94.56 515 ALA A C 1
ATOM 3970 O O . ALA A 1 515 ? 2.557 3.213 26.020 1.00 94.56 515 ALA A O 1
ATOM 3971 N N . VAL A 1 516 ? 1.531 1.307 26.614 1.00 96.00 516 VAL A N 1
ATOM 3972 C CA . VAL A 1 516 ? 2.041 1.196 27.982 1.00 96.00 516 VAL A CA 1
ATOM 3973 C C . VAL A 1 516 ? 3.036 0.044 28.008 1.00 96.00 516 VAL A C 1
ATOM 3975 O O . VAL A 1 516 ? 2.679 -1.090 27.680 1.00 96.00 516 VAL A O 1
ATOM 3978 N N . GLU A 1 517 ? 4.279 0.329 28.381 1.00 95.88 517 GLU A N 1
ATOM 3979 C CA . GLU A 1 517 ? 5.358 -0.656 28.450 1.00 95.88 517 GLU A CA 1
ATOM 3980 C C . GLU A 1 517 ? 5.887 -0.791 29.881 1.00 95.88 517 GLU A C 1
ATOM 3982 O O . GLU A 1 517 ? 6.242 0.194 30.534 1.00 95.88 517 GLU A O 1
ATOM 3987 N N . PHE A 1 518 ? 5.945 -2.032 30.361 1.00 95.69 518 PHE A N 1
ATOM 3988 C CA . PHE A 1 518 ? 6.487 -2.385 31.6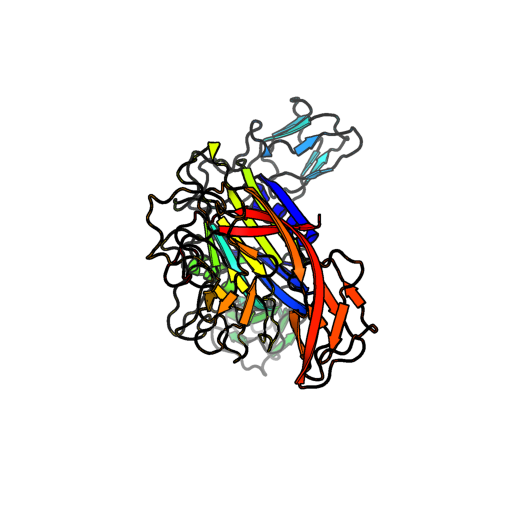69 1.00 95.69 518 PHE A CA 1
ATOM 3989 C C . PHE A 1 518 ? 7.889 -2.980 31.542 1.00 95.69 518 PHE A C 1
ATOM 3991 O O . PHE A 1 518 ? 8.184 -3.738 30.618 1.00 95.69 518 PHE A O 1
ATOM 3998 N N . ALA A 1 519 ? 8.753 -2.727 32.526 1.00 94.94 519 ALA A N 1
ATOM 3999 C CA . ALA A 1 519 ? 10.078 -3.353 32.566 1.00 94.94 519 ALA A CA 1
ATOM 4000 C C . ALA A 1 519 ? 9.997 -4.883 32.760 1.00 94.94 519 ALA A C 1
ATOM 4002 O O . ALA A 1 519 ? 10.778 -5.648 32.177 1.00 94.94 519 ALA A O 1
ATOM 4003 N N . ILE A 1 520 ? 9.026 -5.328 33.563 1.00 94.50 520 ILE A N 1
ATOM 4004 C CA . ILE A 1 520 ? 8.740 -6.728 33.883 1.00 94.50 520 ILE A CA 1
ATOM 4005 C C . ILE A 1 520 ? 7.322 -7.033 33.399 1.00 94.50 520 ILE A C 1
ATOM 4007 O O . ILE A 1 520 ? 6.408 -6.254 33.655 1.00 94.50 520 ILE A O 1
ATOM 4011 N N . ALA A 1 521 ? 7.151 -8.145 32.683 1.00 94.38 521 ALA A N 1
ATOM 4012 C CA . ALA A 1 521 ? 5.842 -8.554 32.186 1.00 94.38 521 ALA A CA 1
ATOM 4013 C C . ALA A 1 521 ? 4.908 -8.899 33.363 1.00 94.38 521 ALA A C 1
ATOM 4015 O O . ALA A 1 521 ? 5.360 -9.558 34.308 1.00 94.38 521 ALA A O 1
ATOM 4016 N N . PRO A 1 522 ? 3.626 -8.494 33.328 1.00 94.25 522 PRO A N 1
ATOM 4017 C CA . PRO A 1 522 ? 2.652 -8.915 34.326 1.00 94.25 522 PRO A CA 1
ATOM 4018 C C . PRO A 1 522 ? 2.524 -10.442 34.331 1.00 94.25 522 PRO A C 1
ATOM 4020 O O . PRO A 1 522 ? 2.539 -11.078 33.275 1.00 94.25 522 PRO A O 1
ATOM 4023 N N . ALA A 1 523 ? 2.411 -11.032 35.522 1.00 94.25 523 ALA A N 1
ATOM 4024 C CA . ALA A 1 523 ? 2.309 -12.479 35.672 1.00 94.25 523 ALA A CA 1
ATOM 4025 C C . ALA A 1 523 ? 1.050 -13.039 34.989 1.00 94.25 523 ALA A C 1
ATOM 4027 O O . ALA A 1 523 ? 0.062 -12.331 34.785 1.00 94.25 523 ALA A O 1
ATOM 4028 N N . ALA A 1 524 ? 1.087 -14.331 34.657 1.00 93.94 524 ALA A N 1
ATOM 4029 C CA . ALA A 1 524 ? -0.026 -15.010 34.010 1.00 93.94 524 ALA A CA 1
ATOM 4030 C C . ALA A 1 524 ? -1.333 -14.867 34.815 1.00 93.94 524 ALA A C 1
ATOM 4032 O O . ALA A 1 524 ? -1.379 -15.223 35.992 1.00 93.94 524 ALA A O 1
ATOM 4033 N N . GLY A 1 525 ? -2.391 -14.378 34.164 1.00 91.56 525 GLY A N 1
ATOM 4034 C CA . GLY A 1 525 ? -3.730 -14.233 34.744 1.00 91.56 525 GLY A CA 1
ATOM 4035 C C . GLY A 1 525 ? -4.013 -12.904 35.451 1.00 91.56 525 GLY A C 1
ATOM 4036 O O . GLY A 1 525 ? -5.157 -12.695 35.837 1.00 91.56 525 GLY A O 1
ATOM 4037 N N . ILE A 1 526 ? -3.024 -12.014 35.585 1.00 94.19 526 ILE A N 1
ATOM 4038 C CA . ILE A 1 526 ? -3.218 -10.673 36.160 1.00 94.19 526 ILE A CA 1
ATOM 4039 C C . ILE A 1 526 ? -3.983 -9.793 35.171 1.00 94.19 526 ILE A C 1
ATOM 4041 O O . ILE A 1 526 ? -3.538 -9.617 34.034 1.00 94.19 526 ILE A O 1
ATOM 4045 N N . GLU A 1 527 ? -5.104 -9.210 35.590 1.00 94.62 527 GLU A N 1
ATOM 4046 C CA . GLU A 1 527 ? -5.855 -8.272 34.758 1.00 94.62 527 GLU A CA 1
ATOM 4047 C C . GLU A 1 527 ? -5.177 -6.898 34.768 1.00 94.62 527 GLU A C 1
ATOM 4049 O O . GLU A 1 527 ? -4.922 -6.313 35.825 1.00 94.62 527 GLU A O 1
ATOM 4054 N N . VAL A 1 528 ? -4.891 -6.370 33.576 1.00 95.94 528 VAL A N 1
ATOM 4055 C CA . VAL A 1 528 ? -4.315 -5.037 33.395 1.00 95.94 528 VAL A CA 1
ATOM 4056 C C . VAL A 1 528 ? -5.423 -4.083 32.967 1.00 95.94 528 VAL A C 1
ATOM 4058 O O . VAL A 1 528 ? -5.982 -4.211 31.872 1.00 95.94 528 VAL A O 1
ATOM 4061 N N . THR A 1 529 ? -5.724 -3.099 33.815 1.00 96.81 529 THR A N 1
ATOM 4062 C CA . THR A 1 529 ? -6.748 -2.082 33.539 1.00 96.81 529 THR A CA 1
ATOM 4063 C C . THR A 1 529 ? -6.171 -0.673 33.532 1.00 96.81 529 THR A C 1
ATOM 4065 O O . THR A 1 529 ? -5.152 -0.401 34.170 1.00 96.81 529 THR A O 1
ATOM 4068 N N . ALA A 1 530 ? -6.827 0.230 32.804 1.00 96.81 530 ALA A N 1
ATOM 4069 C CA . ALA A 1 530 ? -6.442 1.629 32.702 1.00 96.81 530 ALA A CA 1
ATOM 4070 C C . ALA A 1 530 ? -7.625 2.575 32.946 1.00 96.81 530 ALA A C 1
ATOM 4072 O O . ALA A 1 530 ? -8.748 2.321 32.501 1.00 96.81 530 ALA A O 1
ATOM 4073 N N . SER A 1 531 ? -7.345 3.694 33.610 1.00 97.50 531 SER A N 1
ATOM 4074 C CA . SER A 1 531 ? -8.269 4.811 33.810 1.00 97.50 531 SER A CA 1
ATOM 4075 C C . SER A 1 531 ? -7.613 6.105 33.330 1.00 97.50 531 SER A C 1
ATOM 4077 O O . SER A 1 531 ? -6.466 6.378 33.680 1.00 97.50 531 SER A O 1
ATOM 4079 N N . TYR A 1 532 ? -8.312 6.883 32.508 1.00 96.81 532 TYR A N 1
ATOM 4080 C CA . TYR A 1 532 ? -7.782 8.094 31.870 1.00 96.81 532 TYR A CA 1
ATOM 4081 C C . TYR A 1 532 ? -8.910 8.919 31.241 1.00 96.81 532 TYR A C 1
ATOM 4083 O O . TYR A 1 532 ? -10.035 8.431 31.072 1.00 96.81 532 TYR A O 1
ATOM 4091 N N . THR A 1 533 ? -8.630 10.166 30.876 1.00 96.56 533 THR A N 1
ATOM 4092 C CA . THR A 1 533 ? -9.578 11.004 30.135 1.00 96.56 533 THR A CA 1
ATOM 4093 C C . THR A 1 533 ? -9.256 11.025 28.645 1.00 96.56 533 THR A C 1
ATOM 4095 O O . THR A 1 533 ? -8.110 10.889 28.218 1.00 96.56 533 THR A O 1
ATOM 4098 N N . VAL A 1 534 ? -10.312 11.113 27.838 1.00 95.06 534 VAL A N 1
ATOM 4099 C CA . VAL A 1 534 ? -10.258 11.113 26.376 1.00 95.06 534 VAL A CA 1
ATOM 4100 C C . VAL A 1 534 ? -10.875 12.403 25.884 1.00 95.06 534 VAL A C 1
ATOM 4102 O O . VAL A 1 534 ? -11.997 12.730 26.281 1.00 95.06 534 VAL A O 1
ATOM 4105 N N . LYS A 1 535 ? -10.156 13.077 24.988 1.00 94.88 535 LYS A N 1
ATOM 4106 C CA . LYS A 1 535 ? -10.638 14.214 24.212 1.00 94.88 535 LYS A CA 1
ATOM 4107 C C . LYS A 1 535 ? -10.000 14.148 22.824 1.00 94.88 535 LYS A C 1
ATOM 4109 O O . LYS A 1 535 ? -8.837 14.501 22.638 1.00 94.88 535 LYS A O 1
ATOM 4114 N N . GLU A 1 536 ? -10.731 13.591 21.871 1.00 94.62 536 GLU A N 1
ATOM 4115 C CA . GLU A 1 536 ? -10.221 13.273 20.535 1.00 94.62 536 GLU A CA 1
ATOM 4116 C C . GLU A 1 536 ? -11.194 13.739 19.454 1.00 94.62 536 GLU A C 1
ATOM 4118 O O . GLU A 1 536 ? -12.409 13.726 19.651 1.00 94.62 536 GLU A O 1
ATOM 4123 N N . LEU A 1 537 ? -10.648 14.096 18.297 1.00 95.50 537 LEU A N 1
ATOM 4124 C CA . LEU A 1 537 ? -11.389 14.450 17.098 1.00 95.50 537 LEU A CA 1
ATOM 4125 C C . LEU A 1 537 ? -11.277 13.320 16.073 1.00 95.50 537 LEU A C 1
ATOM 4127 O O . LEU A 1 537 ? -10.186 12.818 15.787 1.00 95.50 537 LEU A O 1
ATOM 4131 N N . TYR A 1 538 ? -12.409 12.935 15.498 1.00 95.44 538 TYR A N 1
ATOM 4132 C CA . TYR A 1 538 ? -12.506 11.944 14.431 1.00 95.44 538 TYR A CA 1
ATOM 4133 C C . TYR A 1 538 ? -13.148 12.578 13.203 1.00 95.44 538 TYR A C 1
ATOM 4135 O O . TYR A 1 538 ? -14.036 13.408 13.341 1.00 95.44 538 TYR A O 1
ATOM 4143 N N . GLN A 1 539 ? -12.742 12.166 12.005 1.00 96.00 539 GLN A N 1
ATOM 4144 C CA . GLN A 1 539 ? -13.386 12.602 10.767 1.00 96.00 539 GLN A CA 1
ATOM 4145 C C . GLN A 1 539 ? -14.214 11.466 10.172 1.00 96.00 539 GLN A C 1
ATOM 4147 O O . GLN A 1 539 ? -13.699 10.372 9.911 1.00 96.00 539 GLN A O 1
ATOM 4152 N N . TYR A 1 540 ? -15.494 11.737 9.956 1.00 95.31 540 TYR A N 1
ATOM 4153 C CA . TYR A 1 540 ? -16.455 10.822 9.376 1.00 95.31 540 TYR A CA 1
ATOM 4154 C C . TYR A 1 540 ? -16.275 10.701 7.862 1.00 95.31 540 TYR A C 1
ATOM 4156 O O . TYR A 1 540 ? -16.139 11.697 7.153 1.00 95.31 540 TYR A O 1
ATOM 4164 N N . ASN A 1 541 ? -16.298 9.467 7.365 1.00 95.88 541 ASN A N 1
ATOM 4165 C CA . ASN A 1 541 ? -16.285 9.158 5.942 1.00 95.88 541 ASN A CA 1
ATOM 4166 C C . ASN A 1 541 ? -17.096 7.894 5.645 1.00 95.88 541 ASN A C 1
ATOM 4168 O O . ASN A 1 541 ? -17.108 6.942 6.431 1.00 95.88 541 ASN A O 1
ATOM 4172 N N . LEU A 1 542 ? -17.732 7.855 4.477 1.00 94.88 542 LEU A N 1
ATOM 4173 C CA . LEU A 1 542 ? -18.528 6.724 4.009 1.00 94.88 542 LEU A CA 1
ATOM 4174 C C . LEU A 1 542 ? -17.932 6.129 2.737 1.00 94.88 542 LEU A C 1
ATOM 4176 O O . LEU A 1 542 ? -17.786 6.819 1.729 1.00 94.88 542 LEU A O 1
ATOM 4180 N N . ALA A 1 543 ? -17.650 4.828 2.759 1.00 95.38 543 ALA A N 1
ATOM 4181 C CA . ALA A 1 543 ? -17.243 4.110 1.560 1.00 95.38 543 ALA A CA 1
ATOM 4182 C C . ALA A 1 543 ? -18.374 4.104 0.518 1.00 95.38 543 ALA A C 1
ATOM 4184 O O . ALA A 1 543 ? -19.514 3.749 0.826 1.00 95.38 543 ALA A O 1
ATOM 4185 N N . MET A 1 544 ? -18.052 4.466 -0.726 1.00 95.19 544 MET A N 1
ATOM 4186 C CA . MET A 1 544 ? -19.012 4.482 -1.843 1.00 95.19 544 MET A CA 1
ATOM 4187 C C . MET A 1 544 ? -18.860 3.291 -2.790 1.00 95.19 544 MET A C 1
ATOM 4189 O O . MET A 1 544 ? -19.753 3.027 -3.593 1.00 95.19 544 MET A O 1
ATOM 4193 N N . THR A 1 545 ? -17.767 2.541 -2.674 1.00 95.94 545 THR A N 1
ATOM 4194 C CA . THR A 1 545 ? -17.512 1.338 -3.472 1.00 95.94 545 THR A CA 1
ATOM 4195 C C . THR A 1 545 ? -18.577 0.268 -3.198 1.00 95.94 545 THR A C 1
ATOM 4197 O O . THR A 1 545 ? -18.991 0.101 -2.050 1.00 95.94 545 THR A O 1
ATOM 4200 N N . PRO A 1 546 ? -19.092 -0.442 -4.216 1.00 94.88 546 PRO A N 1
ATOM 4201 C CA . PRO A 1 546 ? -20.150 -1.434 -4.023 1.00 94.88 546 PRO A CA 1
ATOM 4202 C C . PRO A 1 546 ? -19.664 -2.694 -3.295 1.00 94.88 546 PRO A C 1
ATOM 4204 O O . PRO A 1 546 ? -20.427 -3.270 -2.522 1.00 94.88 546 PRO A O 1
ATOM 4207 N N . VAL A 1 547 ? -18.410 -3.113 -3.500 1.00 96.69 547 VAL A N 1
ATOM 4208 C CA . VAL A 1 547 ? -17.839 -4.304 -2.856 1.00 96.69 547 VAL A CA 1
ATOM 4209 C C . VAL A 1 547 ? -16.833 -3.888 -1.795 1.00 96.69 547 VAL A C 1
ATOM 4211 O O . VAL A 1 547 ? -15.680 -3.571 -2.087 1.00 96.69 547 VAL A O 1
ATOM 4214 N N . THR A 1 548 ? -17.294 -3.855 -0.549 1.00 97.19 548 THR A N 1
ATOM 4215 C CA . THR A 1 548 ? -16.474 -3.525 0.617 1.00 97.19 548 THR A CA 1
ATOM 4216 C C . THR A 1 548 ? -17.154 -4.030 1.898 1.00 97.19 548 THR A C 1
ATOM 4218 O O . THR A 1 548 ? -18.388 -3.961 1.972 1.00 97.19 548 THR A O 1
ATOM 4221 N N . PRO A 1 549 ? -16.430 -4.477 2.948 1.00 96.00 549 PRO A N 1
ATOM 4222 C CA . PRO A 1 549 ? -17.071 -5.037 4.147 1.00 96.00 549 PRO A CA 1
ATOM 4223 C C . PRO A 1 549 ? -18.049 -4.082 4.859 1.00 96.00 549 PRO A C 1
ATOM 4225 O O . PRO A 1 549 ? -18.954 -4.523 5.555 1.00 96.00 549 PRO A O 1
ATOM 4228 N N . MET A 1 550 ? -17.914 -2.769 4.651 1.00 93.75 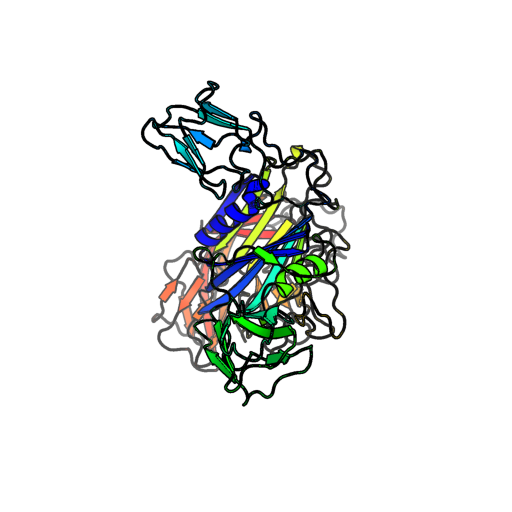550 MET A N 1
ATOM 4229 C CA . MET A 1 550 ? -18.776 -1.726 5.218 1.00 93.75 550 MET A CA 1
ATOM 4230 C C . MET A 1 550 ? -20.163 -1.654 4.567 1.00 93.75 550 MET A C 1
ATOM 4232 O O . MET A 1 550 ? -21.075 -1.060 5.140 1.00 93.75 550 MET A O 1
ATOM 4236 N N . ARG A 1 551 ? -20.328 -2.197 3.356 1.00 93.50 551 ARG A N 1
ATOM 4237 C CA . ARG A 1 551 ? -21.586 -2.137 2.593 1.00 93.50 551 ARG A CA 1
ATOM 4238 C C . ARG A 1 551 ? -22.216 -3.503 2.355 1.00 93.50 551 ARG A C 1
ATOM 4240 O O . ARG A 1 551 ? -23.309 -3.569 1.801 1.00 93.50 551 ARG A O 1
ATOM 4247 N N . ARG A 1 552 ? -21.556 -4.577 2.785 1.00 91.19 552 ARG A N 1
ATOM 4248 C CA . ARG A 1 552 ? -22.052 -5.943 2.642 1.00 91.19 552 ARG A CA 1
ATOM 4249 C C . ARG A 1 552 ? -22.788 -6.386 3.895 1.00 91.19 552 ARG A C 1
ATOM 4251 O O . ARG A 1 552 ? -22.224 -6.374 4.986 1.00 91.19 552 ARG A O 1
ATOM 4258 N N . GLU A 1 553 ? -24.026 -6.829 3.722 1.00 88.44 553 GLU A N 1
ATOM 4259 C CA . GLU A 1 553 ? -24.857 -7.327 4.824 1.00 88.44 553 GLU A CA 1
ATOM 4260 C C . GLU A 1 553 ? -24.301 -8.620 5.433 1.00 88.44 553 GLU A C 1
ATOM 4262 O O . GLU A 1 553 ? -24.514 -8.890 6.611 1.00 88.44 553 GLU A O 1
ATOM 4267 N N . GLU A 1 554 ? -23.540 -9.407 4.663 1.00 89.19 554 GLU A N 1
ATOM 4268 C CA . GLU A 1 554 ? -22.907 -10.623 5.184 1.00 89.19 554 GLU A CA 1
ATOM 4269 C C . GLU A 1 554 ? -21.678 -10.328 6.057 1.00 89.19 554 GLU A C 1
ATOM 4271 O O . GLU A 1 554 ? -21.281 -11.166 6.866 1.00 89.19 554 GLU A O 1
ATOM 4276 N N . ALA A 1 555 ? -21.064 -9.153 5.891 1.00 89.75 555 ALA A N 1
ATOM 4277 C CA . ALA A 1 555 ? -19.826 -8.769 6.567 1.00 89.75 555 ALA A CA 1
ATOM 4278 C C . ALA A 1 555 ? -20.029 -7.708 7.658 1.00 89.75 555 ALA A C 1
ATOM 4280 O O . ALA A 1 555 ? -19.110 -7.472 8.443 1.00 89.75 555 ALA A O 1
ATOM 4281 N N . SER A 1 556 ? -21.205 -7.078 7.724 1.00 88.31 556 SER A N 1
ATOM 4282 C CA . SER A 1 556 ? -21.541 -6.047 8.704 1.00 88.31 556 SER A CA 1
ATOM 4283 C C . SER A 1 556 ? -23.015 -6.148 9.121 1.00 88.31 556 SER A C 1
ATOM 4285 O O . SER A 1 556 ? -23.882 -6.227 8.251 1.00 88.31 556 SER A O 1
ATOM 4287 N N . PRO A 1 557 ? -23.340 -6.062 10.429 1.00 83.19 557 PRO A N 1
ATOM 4288 C CA . PRO A 1 557 ? -24.721 -6.118 10.920 1.00 83.19 557 PRO A CA 1
ATOM 4289 C C . PRO A 1 557 ? -25.576 -4.925 10.463 1.00 83.19 557 PRO A C 1
ATOM 4291 O O . PRO A 1 557 ? -26.803 -4.990 10.498 1.00 83.19 557 PRO A O 1
ATOM 4294 N N . TYR A 1 558 ? -24.936 -3.830 10.044 1.00 82.19 558 TYR A N 1
ATOM 4295 C CA . TYR A 1 558 ? -25.587 -2.667 9.453 1.00 82.19 558 TYR A CA 1
ATOM 4296 C C . TYR A 1 558 ? -24.769 -2.194 8.254 1.00 82.19 558 TYR A C 1
ATOM 4298 O O . TYR A 1 558 ? -23.591 -1.860 8.393 1.00 82.19 558 TYR A O 1
ATOM 4306 N N . ALA A 1 559 ? -25.389 -2.168 7.080 1.00 84.19 559 ALA A N 1
ATOM 4307 C CA . ALA A 1 559 ? -24.770 -1.740 5.837 1.00 84.19 559 ALA A CA 1
ATOM 4308 C C . ALA A 1 559 ? -25.692 -0.733 5.121 1.00 84.19 559 ALA A C 1
ATOM 4310 O O . ALA A 1 559 ? -26.882 -1.016 4.964 1.00 84.19 559 ALA A O 1
ATOM 4311 N N . PRO A 1 560 ? -25.181 0.428 4.672 1.00 89.38 560 PRO A N 1
ATOM 4312 C CA . PRO A 1 560 ? -23.797 0.882 4.792 1.00 89.38 560 PRO A CA 1
ATOM 4313 C C . PRO A 1 560 ? -23.469 1.434 6.195 1.00 89.38 560 PRO A C 1
ATOM 4315 O O . PRO A 1 560 ? -24.315 2.052 6.840 1.00 89.38 560 PRO A O 1
ATOM 4318 N N . ILE A 1 561 ? -22.225 1.257 6.644 1.00 90.31 561 ILE A N 1
ATOM 4319 C CA . ILE A 1 561 ? -21.674 1.892 7.853 1.00 90.31 561 ILE A CA 1
ATOM 4320 C C . ILE A 1 561 ? -20.469 2.768 7.486 1.00 90.31 561 ILE A C 1
ATOM 4322 O O . ILE A 1 561 ? -19.675 2.398 6.622 1.00 90.31 561 ILE A O 1
ATOM 4326 N N . GLY A 1 562 ? -20.335 3.939 8.111 1.00 91.88 562 GLY A N 1
ATOM 4327 C CA . GLY A 1 562 ? -19.189 4.825 7.904 1.00 91.88 562 GLY A CA 1
ATOM 4328 C C . GLY A 1 562 ? -18.088 4.635 8.946 1.00 91.88 562 GLY A C 1
ATOM 4329 O O . GLY A 1 562 ? -18.278 3.989 9.981 1.00 91.88 562 GLY A O 1
ATOM 4330 N N . TRP A 1 563 ? -16.931 5.226 8.664 1.00 95.00 563 TRP A N 1
ATOM 4331 C CA . TRP A 1 563 ? -15.782 5.279 9.559 1.00 95.00 563 TRP A CA 1
ATOM 4332 C C . TRP A 1 563 ? -15.607 6.681 10.121 1.00 95.00 563 TRP A C 1
ATOM 4334 O O . TRP A 1 563 ? -15.411 7.630 9.368 1.00 95.00 563 TRP A O 1
ATOM 4344 N N . GLY A 1 564 ? -15.601 6.795 11.446 1.00 95.38 564 GLY A N 1
ATOM 4345 C CA . GLY A 1 564 ? -14.939 7.900 12.131 1.00 95.38 564 GLY A CA 1
ATOM 4346 C C . GLY A 1 564 ? -13.461 7.558 12.264 1.00 95.38 564 GLY A C 1
ATOM 4347 O O . GLY A 1 564 ? -13.117 6.650 13.021 1.00 95.38 564 GLY A O 1
ATOM 4348 N N . VAL A 1 565 ? -12.591 8.240 11.521 1.00 96.62 565 VAL A N 1
ATOM 4349 C CA . VAL A 1 565 ? -11.139 7.999 11.531 1.00 96.62 565 VAL A CA 1
ATOM 4350 C C . VAL A 1 565 ? -10.459 8.992 12.465 1.00 96.62 565 VAL A C 1
ATOM 4352 O O . VAL A 1 565 ? -10.689 10.192 12.344 1.00 96.62 565 VAL A O 1
ATOM 4355 N N . PHE A 1 566 ? -9.613 8.506 13.376 1.00 95.19 566 PHE A N 1
ATOM 4356 C CA . PHE A 1 566 ? -8.885 9.359 14.321 1.00 95.19 566 PHE A CA 1
ATOM 4357 C C . PHE A 1 566 ? -8.061 10.437 13.605 1.00 95.19 566 PHE A C 1
ATOM 4359 O O . PHE A 1 566 ? -7.160 10.110 12.823 1.00 95.19 566 PHE A O 1
ATOM 4366 N N . LYS A 1 567 ? -8.332 11.703 13.928 1.00 95.44 567 LYS A N 1
ATOM 4367 C CA . LYS A 1 567 ? -7.658 12.873 13.368 1.00 95.44 567 LYS A CA 1
ATOM 4368 C C . LYS A 1 567 ? -6.581 13.401 14.303 1.00 95.44 567 LYS A C 1
ATOM 4370 O O . LYS A 1 567 ? -5.400 13.343 13.956 1.00 95.44 567 LYS A O 1
ATOM 4375 N N . GLU A 1 568 ? -6.977 13.848 15.489 1.00 93.75 568 GLU A N 1
ATOM 4376 C CA . GLU A 1 568 ? -6.072 14.429 16.483 1.00 93.75 568 GLU A CA 1
ATOM 4377 C C . GLU A 1 568 ? -6.656 14.399 17.904 1.00 93.75 568 GLU A C 1
ATOM 4379 O O . GLU A 1 568 ? -7.837 14.113 18.102 1.00 93.75 568 GLU A O 1
ATOM 4384 N N . SER A 1 569 ? -5.817 14.687 18.900 1.00 90.88 569 SER A N 1
ATOM 4385 C CA . SER A 1 569 ? -6.238 14.944 20.285 1.00 90.88 569 SER A CA 1
ATOM 4386 C C . SER A 1 569 ? -6.490 16.442 20.504 1.00 90.88 569 SER A C 1
ATOM 4388 O O . SER A 1 569 ? -5.806 17.264 19.895 1.00 90.88 569 SER A O 1
ATOM 4390 N N . LEU A 1 570 ? -7.454 16.785 21.368 1.00 87.69 570 LEU A N 1
ATOM 4391 C CA . LEU A 1 570 ? -7.984 18.148 21.577 1.00 87.69 570 LEU A CA 1
ATOM 4392 C C . LEU A 1 570 ? -7.620 18.797 22.920 1.00 87.69 570 LEU A C 1
ATOM 4394 O O . LEU A 1 570 ? -7.156 18.093 23.843 1.00 87.69 570 LEU A O 1
#

Secondary structure (DSSP, 8-state):
-EEEEEEEGGGHHHHHHHHHHHTT-EEEEEEEEEETTEEEEEEEEEEE-TTS-EEEEEEEEEEETTS-SSSSTTEE-TTSGGGEEEEEESS--EEE-TTSSB-TT--EEEETTEEPPTTSEEE-TTSSEEEESS--EEEEEEEEEBPTTS----SEEEEEE-SEEE-EEEEEEEEEEEE-SS--EEE-S-SSBPTT--EEEETTEEPPTTSEEEETTTTEEEESS---SEEEEEEEEEEPPPSBTTEEEEEE----S-TTSHHHHHHHHHHHSEEESPPPPEEEESBSSSS--TT--TT-EEEEEEEEETTEEEEEEEE-TTT-TTTB--EEEEEEPEE-SSSPPSEEEEEE--B-TT-SPPP-TT-EETTEE----TTB--SSSSEEEEE-TTS-BSBEEEEE-----TTT--TTS--SS-TTTS---EEEEEEEETTTEEEEEEEEEEEE--TT--TT-EEEEEEEEEEEEEEE--SS--EEE-SS--SSSS-EEEETTEEE--EEEETTTTEEEESSPPPTT-EEEEEEEEEEEEEEE----SBSTTT-TTT-SSSS-EEEEEEEE-

Radius of gyration: 27.59 Å; chains: 1; bounding box: 78×68×73 Å